Protein AF-A0A9D9IE36-F1 (afdb_monomer)

Radius of gyration: 45.65 Å; Cα contacts (8 Å, |Δi|>4): 369; chains: 1; bounding box: 130×54×115 Å

InterPro domains:
  IPR001789 Signal transduction response regulator, receiver domain [PF00072] (219-297)
  IPR001789 Signal transduction response regulator, receiver domain [PS50110] (171-301)
  IPR007492 LytTR DNA-binding domain [PF04397] (338-424)
  IPR007492 LytTR DNA-binding domain [PS50930] (330-402)
  IPR007492 LytTR DNA-binding domain [SM00850] (337-428)
  IPR010559 Signal transduction histidine kinase, internal region [PF06580] (150-214)
  IPR011006 CheY-like superfamily [SSF52172] (219-309)
  IPR050640 Bacterial two-component sensor kinase systems [PTHR34220] (110-214)

Mean predicted aligned error: 20.75 Å

Organism: NCBI:txid2840762

Secondary structure (DSSP, 8-state):
-------SSSSSS----TT---HHHHHHHTHHHHHHHHHHHHIIIIIHHHTGGGT-HHHHHHHHHHHHHHHHHHHHHHTTTGGG-GGGT-SPPPSSSPPPPPPPHHHHHHHHHHHHHHHHHHHHHHHHHHHHHHHHHHHHHHHHHHHHHHHHHHHHHS-HHHHHHHHHHHHHHHTT-HHHHHHHHHHHHHHHHHHHHHTT-S---HHHH-TT-------SSHHHHHHHHHHS--SEEEE-SBSSSS-BHHHHHHHSSSPPEEEEEES-STTHHHHHTTT-SEEEESSPPHHHHHHHHHHHHHHHHHHHHHHHHHTT---S-TTSTTS--EEEEEETTEEEEEEGGGEEEEEEETTEEEEEEGGG-EEEE-S-HHHHHTTS-TTEEEEETTEEEEGGG--EEETTEEEETTEEEEPPGGGHHHHHHHHS-TT----

Sequence (435 aa):
MDKDVPCREKIVKEGTDVSNLSFTDYLLLLRLPVTVIILFYVDYYFLVDIYLLKDRILPFIGINLILILFLLTLERMTSFPLKDVGAIRDFPAPPYGHRPPGPTPFHFVFVDFLMYLCALGAAVAFRMTRQWYLEEERKKEQEHDRTRTELQNLKNQLNPHFLFNVMNNIYSSIGTDSGKARKLMDSLCELLRYVLYRSEKPTVAFKEEVSFLELAGSFTGVGKAIASVMSCPVDLIFSDIELNADINGIQLMKSHPDPPMVIFVSAFDRYAVDSYAIDAVDYLMKPVSYERFIAAVNKAYRQFSARASADAAASGAPSPSQAQSQRTDFIFIKMENRLVKVYLTEILYIKGYGDYVKIYMTGGRVLLSLQSLNKLETLLPENFVRVHRSFIIALDKISEIEHRRIKIDQELIPIGESYLDRFFGLVLPRGREKP

Structure (mmCIF, N/CA/C/O backbone):
data_AF-A0A9D9IE36-F1
#
_entry.id   AF-A0A9D9IE36-F1
#
loop_
_atom_site.group_PDB
_atom_site.id
_atom_site.type_symbol
_atom_site.label_atom_id
_atom_site.label_alt_id
_atom_site.label_comp_id
_atom_site.label_asym_id
_atom_site.label_entity_id
_atom_site.label_seq_id
_atom_site.pdbx_PDB_ins_code
_atom_site.Cartn_x
_atom_site.Cartn_y
_atom_site.Cartn_z
_atom_site.occupancy
_atom_site.B_iso_or_equiv
_atom_site.auth_seq_id
_atom_site.auth_comp_id
_atom_site.auth_asym_id
_atom_site.auth_atom_id
_atom_site.pdbx_PDB_model_num
ATOM 1 N N . MET A 1 1 ? 87.514 -17.644 -70.675 1.00 36.66 1 MET A N 1
ATOM 2 C CA . MET A 1 1 ? 87.599 -16.594 -71.711 1.00 36.66 1 MET A CA 1
ATOM 3 C C . MET A 1 1 ? 86.357 -16.745 -72.571 1.00 36.66 1 MET A C 1
ATOM 5 O O . MET A 1 1 ? 86.401 -17.384 -73.606 1.00 36.66 1 MET A O 1
ATOM 9 N N . ASP A 1 2 ? 85.166 -16.454 -72.073 1.00 40.81 2 ASP A N 1
ATOM 10 C CA . ASP A 1 2 ? 84.705 -15.193 -71.483 1.00 40.81 2 ASP A CA 1
ATOM 11 C C . ASP A 1 2 ? 84.914 -14.014 -72.441 1.00 40.81 2 ASP A C 1
ATOM 13 O O . ASP A 1 2 ? 86.032 -13.527 -72.613 1.00 40.81 2 ASP A O 1
ATOM 17 N N . LYS A 1 3 ? 83.826 -13.670 -73.133 1.00 42.16 3 LYS A N 1
ATOM 18 C CA . LYS A 1 3 ? 83.602 -12.426 -73.869 1.00 42.16 3 LYS A CA 1
ATOM 19 C C . LYS A 1 3 ? 82.128 -12.069 -73.698 1.00 42.16 3 LYS A C 1
ATOM 21 O O . LYS A 1 3 ? 81.276 -12.467 -74.486 1.00 42.16 3 LYS A O 1
ATOM 26 N N . ASP A 1 4 ? 81.882 -11.425 -72.566 1.00 38.69 4 ASP A N 1
ATOM 27 C CA . ASP A 1 4 ? 81.001 -10.281 -72.345 1.00 38.69 4 ASP A CA 1
ATOM 28 C C . ASP A 1 4 ? 79.781 -10.140 -73.261 1.00 38.69 4 ASP A C 1
ATOM 30 O O . ASP A 1 4 ? 79.832 -9.665 -74.396 1.00 38.69 4 ASP A O 1
ATOM 34 N N . VAL A 1 5 ? 78.643 -10.500 -72.675 1.00 45.72 5 VAL A N 1
ATOM 35 C CA . VAL A 1 5 ? 77.290 -10.285 -73.177 1.00 45.72 5 VAL A CA 1
ATOM 36 C C . VAL A 1 5 ? 76.830 -8.864 -72.794 1.00 45.72 5 VAL A C 1
ATOM 38 O O . VAL A 1 5 ? 76.637 -8.606 -71.603 1.00 45.72 5 VAL A O 1
ATOM 41 N N . PRO A 1 6 ? 76.530 -7.944 -73.733 1.00 43.34 6 PRO A N 1
ATOM 42 C CA . PRO A 1 6 ? 75.914 -6.667 -73.397 1.00 43.34 6 PRO A CA 1
ATOM 43 C C . PRO A 1 6 ? 74.385 -6.825 -73.432 1.00 43.34 6 PRO A C 1
ATOM 45 O O . PRO A 1 6 ? 73.719 -6.358 -74.351 1.00 43.34 6 PRO A O 1
ATOM 48 N N . CYS A 1 7 ? 73.802 -7.526 -72.453 1.00 42.00 7 CYS A N 1
ATOM 49 C CA . CYS A 1 7 ? 72.334 -7.632 -72.316 1.00 42.00 7 CYS A CA 1
ATOM 50 C C . CYS A 1 7 ? 71.784 -7.055 -71.004 1.00 42.00 7 CYS A C 1
ATOM 52 O O . CYS A 1 7 ? 70.598 -7.200 -70.721 1.00 42.00 7 CYS A O 1
ATOM 54 N N . ARG A 1 8 ? 72.610 -6.377 -70.195 1.00 41.00 8 ARG A N 1
ATOM 55 C CA . ARG A 1 8 ? 72.182 -5.867 -68.879 1.00 41.00 8 ARG A CA 1
ATOM 56 C C . ARG A 1 8 ? 71.781 -4.392 -68.828 1.00 41.00 8 ARG A C 1
ATOM 58 O O . ARG A 1 8 ? 71.132 -4.002 -67.868 1.00 41.00 8 ARG A O 1
ATOM 65 N N . GLU A 1 9 ? 72.083 -3.588 -69.846 1.00 39.25 9 GLU A N 1
ATOM 66 C CA . GLU A 1 9 ? 71.822 -2.136 -69.792 1.00 39.25 9 GLU A CA 1
ATOM 67 C C . GLU A 1 9 ? 70.501 -1.679 -70.425 1.00 39.25 9 GLU A C 1
ATOM 69 O O . GLU A 1 9 ? 70.046 -0.571 -70.146 1.00 39.25 9 GLU A O 1
ATOM 74 N N . LYS A 1 10 ? 69.835 -2.514 -71.233 1.00 35.53 10 LYS A N 1
ATOM 75 C CA . LYS A 1 10 ? 68.564 -2.129 -71.878 1.00 35.53 10 LYS A CA 1
ATOM 76 C C . LYS A 1 10 ? 67.301 -2.473 -71.086 1.00 35.53 10 LYS A C 1
ATOM 78 O O . LYS A 1 10 ? 66.245 -1.963 -71.427 1.00 35.53 10 LYS A O 1
ATOM 83 N N . ILE A 1 11 ? 67.400 -3.269 -70.020 1.00 40.16 11 ILE A N 1
ATOM 84 C CA . ILE A 1 11 ? 66.229 -3.689 -69.223 1.00 40.16 11 ILE A CA 1
ATOM 85 C C . ILE A 1 11 ? 65.937 -2.714 -68.061 1.00 40.16 11 ILE A C 1
ATOM 87 O O . ILE A 1 11 ? 64.880 -2.772 -67.450 1.00 40.16 11 ILE A O 1
ATOM 91 N N . VAL A 1 12 ? 66.829 -1.757 -67.779 1.00 38.78 12 VAL A N 1
ATOM 92 C CA . VAL A 1 12 ? 66.698 -0.855 -66.613 1.00 38.78 12 VAL A CA 1
ATOM 93 C C . VAL A 1 12 ? 66.058 0.505 -66.956 1.00 38.78 12 VAL A C 1
ATOM 95 O O . VAL A 1 12 ? 65.762 1.281 -66.057 1.00 38.78 12 VAL A O 1
ATOM 98 N N . LYS A 1 13 ? 65.792 0.818 -68.234 1.00 38.09 13 LYS A N 1
ATOM 99 C CA . LYS A 1 13 ? 65.324 2.162 -68.650 1.00 38.09 13 LYS A CA 1
ATOM 100 C C . LYS A 1 13 ? 63.825 2.315 -68.937 1.00 38.09 13 LYS A C 1
ATOM 102 O O . LYS A 1 13 ? 63.407 3.410 -69.289 1.00 38.09 13 LYS A O 1
ATOM 107 N N . GLU A 1 14 ? 63.016 1.283 -68.720 1.00 40.75 14 GLU A N 1
ATOM 108 C CA . GLU A 1 14 ? 61.544 1.369 -68.804 1.00 40.75 14 GLU A CA 1
ATOM 109 C C . GLU A 1 14 ? 60.877 0.946 -67.485 1.00 40.75 14 GLU A C 1
ATOM 111 O O . GLU A 1 14 ? 59.813 0.336 -67.458 1.00 40.75 14 GLU A O 1
ATOM 116 N N . GLY A 1 15 ? 61.522 1.257 -66.359 1.00 36.78 15 GLY A N 1
ATOM 117 C CA . GLY A 1 15 ? 60.830 1.313 -65.078 1.00 36.78 15 GLY A CA 1
ATOM 118 C C . GLY A 1 15 ? 60.064 2.626 -65.012 1.00 36.78 15 GLY A C 1
ATOM 119 O O . GLY A 1 15 ? 60.681 3.680 -64.879 1.00 36.78 15 GLY A O 1
ATOM 120 N N . THR A 1 16 ? 58.741 2.569 -65.145 1.00 46.34 16 THR A N 1
ATOM 121 C CA . THR A 1 16 ? 57.837 3.685 -64.855 1.00 46.34 16 THR A CA 1
ATOM 122 C C . THR A 1 16 ? 58.215 4.259 -63.492 1.00 46.34 16 THR A C 1
ATOM 124 O O . THR A 1 16 ? 58.251 3.537 -62.495 1.00 46.34 16 THR A O 1
ATOM 127 N N . ASP A 1 17 ? 58.578 5.537 -63.469 1.00 40.72 17 ASP A N 1
ATOM 128 C CA . ASP A 1 17 ? 59.070 6.226 -62.284 1.00 40.72 17 ASP A CA 1
ATOM 129 C C . ASP A 1 17 ? 57.949 6.308 -61.234 1.00 40.72 17 ASP A C 1
ATOM 131 O O . ASP A 1 17 ? 57.051 7.145 -61.308 1.00 40.72 17 ASP A O 1
ATOM 135 N N . VAL A 1 18 ? 57.974 5.393 -60.261 1.00 47.75 18 VAL A N 1
ATOM 136 C CA . VAL A 1 18 ? 56.984 5.284 -59.171 1.00 47.75 18 VAL A CA 1
ATOM 137 C C . VAL A 1 18 ? 57.134 6.435 -58.156 1.00 47.75 18 VAL A C 1
ATOM 139 O O . VAL A 1 18 ? 56.436 6.475 -57.146 1.00 47.75 18 VAL A O 1
ATOM 142 N N . SER A 1 19 ? 58.053 7.380 -58.389 1.00 49.00 19 SER A N 1
ATOM 143 C CA . SER A 1 19 ? 58.401 8.437 -57.436 1.00 49.00 19 SER A CA 1
ATOM 144 C C . SER A 1 19 ? 57.592 9.738 -57.567 1.00 49.00 19 SER A C 1
ATOM 146 O O . SER A 1 19 ? 57.721 10.604 -56.706 1.00 49.00 19 SER A O 1
ATOM 148 N N . ASN A 1 20 ? 56.693 9.866 -58.553 1.00 49.62 20 ASN A N 1
ATOM 149 C CA . ASN A 1 20 ? 55.879 11.073 -58.760 1.00 49.62 20 ASN A CA 1
ATOM 150 C C . ASN A 1 20 ? 54.366 10.806 -58.632 1.00 49.62 20 ASN A C 1
ATOM 152 O O . ASN A 1 20 ? 53.615 11.018 -59.582 1.00 49.62 20 ASN A O 1
ATOM 156 N N . LEU A 1 21 ? 53.893 10.364 -57.458 1.00 58.91 21 LEU A N 1
ATOM 157 C CA . LEU A 1 21 ? 52.470 10.543 -57.126 1.00 58.91 21 LEU A CA 1
ATOM 158 C C . LEU A 1 21 ? 52.211 12.034 -56.881 1.00 58.91 21 LEU A C 1
ATOM 160 O O . LEU A 1 21 ? 52.842 12.643 -56.013 1.00 58.91 21 LEU A O 1
ATOM 164 N N . SER A 1 22 ? 51.263 12.618 -57.610 1.00 65.38 22 SER A N 1
ATOM 165 C CA . SER A 1 22 ? 50.814 13.982 -57.348 1.00 65.38 22 SER A CA 1
ATOM 166 C C . SER A 1 22 ? 50.082 14.033 -56.006 1.00 65.38 22 SER A C 1
ATOM 168 O O . SER A 1 22 ? 49.419 13.078 -55.600 1.00 65.38 22 SER A O 1
ATOM 170 N N . PHE A 1 23 ? 50.125 15.174 -55.312 1.00 69.62 23 PHE A N 1
ATOM 171 C CA . PHE A 1 23 ? 49.315 15.399 -54.104 1.00 69.62 23 PHE A CA 1
ATOM 172 C C . PHE A 1 23 ? 47.818 15.108 -54.344 1.00 69.62 23 PHE A C 1
ATOM 174 O O . PHE A 1 23 ? 47.108 14.639 -53.456 1.00 69.62 23 PHE A O 1
ATOM 181 N N . THR A 1 24 ? 47.354 15.326 -55.576 1.00 66.81 24 THR A N 1
ATOM 182 C CA . THR A 1 24 ? 45.989 15.005 -56.017 1.00 66.81 24 THR A CA 1
ATOM 183 C C . THR A 1 24 ? 45.673 13.504 -56.008 1.00 66.81 24 THR A C 1
ATOM 185 O O . THR A 1 24 ? 44.561 13.132 -55.636 1.00 66.81 24 THR A O 1
ATOM 188 N N . ASP A 1 25 ? 46.646 12.639 -56.304 1.00 66.31 25 ASP A N 1
ATOM 189 C CA . ASP A 1 25 ? 46.476 11.180 -56.291 1.00 66.31 25 ASP A CA 1
ATOM 190 C C . ASP A 1 25 ? 46.347 10.650 -54.855 1.00 66.31 25 ASP A C 1
ATOM 192 O O . ASP A 1 25 ? 45.513 9.789 -54.565 1.00 66.31 25 ASP A O 1
ATOM 196 N N . TYR A 1 26 ? 47.109 11.229 -53.920 1.00 69.81 26 TYR A N 1
ATOM 197 C CA . TYR A 1 26 ? 46.983 10.934 -52.490 1.00 69.81 26 TYR A CA 1
ATOM 198 C C . TYR A 1 26 ? 45.630 11.373 -51.919 1.00 69.81 26 TYR A C 1
ATOM 200 O O . TYR A 1 26 ? 44.999 10.620 -51.174 1.00 69.81 26 TYR A O 1
ATOM 208 N N . LEU A 1 27 ? 45.154 12.569 -52.284 1.00 69.81 27 LEU A N 1
ATOM 209 C CA . LEU A 1 27 ? 43.828 13.052 -51.876 1.00 69.81 27 LEU A CA 1
ATOM 210 C C . LEU A 1 27 ? 42.707 12.132 -52.359 1.00 69.81 27 LEU A C 1
ATOM 212 O O . LEU A 1 27 ? 41.706 11.938 -51.671 1.00 69.81 27 LEU A O 1
ATOM 216 N N . LEU A 1 28 ? 42.886 11.544 -53.532 1.00 68.75 28 LEU A N 1
ATOM 217 C CA . LEU A 1 28 ? 41.907 10.670 -54.141 1.00 68.75 28 LEU A CA 1
ATOM 218 C C . LEU A 1 28 ? 41.900 9.259 -53.517 1.00 68.75 28 LEU A C 1
ATOM 220 O O . LEU A 1 28 ? 40.826 8.674 -53.372 1.00 68.75 28 LEU A O 1
ATOM 224 N N . LEU A 1 29 ? 43.039 8.767 -53.014 1.00 71.12 29 LEU A N 1
ATOM 225 C CA . LEU A 1 29 ? 43.103 7.569 -52.157 1.00 71.12 29 LEU A CA 1
ATOM 226 C C . LEU A 1 29 ? 42.426 7.769 -50.787 1.00 71.12 29 LEU A C 1
ATOM 228 O O . LEU A 1 29 ? 41.875 6.822 -50.227 1.00 71.12 29 LEU A O 1
ATOM 232 N N . LEU A 1 30 ? 42.430 8.994 -50.251 1.00 80.38 30 LEU A N 1
ATOM 233 C CA . LEU A 1 30 ? 41.786 9.329 -48.973 1.00 80.38 30 LEU A CA 1
ATOM 234 C C . LEU A 1 30 ? 40.263 9.506 -49.069 1.00 80.38 30 LEU A C 1
ATOM 236 O O . LEU A 1 30 ? 39.592 9.585 -48.042 1.00 80.38 30 LEU A O 1
ATOM 240 N N . ARG A 1 31 ? 39.685 9.544 -50.271 1.00 82.38 31 ARG A N 1
ATOM 241 C CA . ARG A 1 31 ? 38.257 9.837 -50.456 1.00 82.38 31 ARG A CA 1
ATOM 242 C C . ARG A 1 31 ? 37.340 8.766 -49.854 1.00 82.38 31 ARG A C 1
ATOM 244 O O . ARG A 1 31 ? 36.482 9.098 -49.039 1.00 82.38 31 ARG A O 1
ATOM 251 N N . LEU A 1 32 ? 37.574 7.495 -50.184 1.00 84.50 32 LEU A N 1
ATOM 252 C CA . LEU A 1 32 ? 36.802 6.364 -49.659 1.00 84.50 32 LEU A CA 1
ATOM 253 C C . LEU A 1 32 ? 36.859 6.255 -48.120 1.00 84.50 32 LEU A C 1
ATOM 255 O O . LEU A 1 32 ? 35.803 6.152 -47.495 1.00 84.50 32 LEU A O 1
ATOM 259 N N . PRO A 1 33 ? 38.033 6.307 -47.452 1.00 89.62 33 PRO A N 1
ATOM 260 C CA . PRO A 1 33 ? 38.054 6.267 -45.992 1.00 89.62 33 PRO A CA 1
ATOM 261 C C . PRO A 1 33 ? 37.359 7.487 -45.374 1.00 89.62 33 PRO A C 1
ATOM 263 O O . PRO A 1 33 ? 36.688 7.337 -44.356 1.00 89.62 33 PRO A O 1
ATOM 266 N N . VAL A 1 34 ? 37.432 8.670 -45.996 1.00 91.12 34 VAL A N 1
ATOM 267 C CA . VAL A 1 34 ? 36.694 9.853 -45.528 1.00 91.12 34 VAL A CA 1
ATOM 268 C C . VAL A 1 34 ? 35.180 9.645 -45.626 1.00 91.12 34 VAL A C 1
ATOM 270 O O . VAL A 1 34 ? 34.476 9.927 -44.658 1.00 91.12 34 VAL A O 1
ATOM 273 N N . THR A 1 35 ? 34.655 9.111 -46.734 1.00 91.81 35 THR A N 1
ATOM 274 C CA . THR A 1 35 ? 33.208 8.860 -46.873 1.00 91.81 35 THR A CA 1
ATOM 275 C C . THR A 1 35 ? 32.708 7.780 -45.911 1.00 91.81 35 THR A C 1
ATOM 277 O O . THR A 1 35 ? 31.625 7.921 -45.343 1.00 91.81 35 THR A O 1
ATOM 280 N N . VAL A 1 36 ? 33.521 6.755 -45.637 1.00 93.69 36 VAL A N 1
ATOM 281 C CA . VAL A 1 36 ? 33.242 5.731 -44.615 1.00 93.69 36 VAL A CA 1
ATOM 282 C C . VAL A 1 36 ? 33.207 6.326 -43.203 1.00 93.69 36 VAL A C 1
ATOM 284 O O . VAL A 1 36 ? 32.299 6.022 -42.430 1.00 93.69 36 VAL A O 1
ATOM 287 N N . ILE A 1 37 ? 34.163 7.198 -42.868 1.00 94.81 37 ILE A N 1
ATOM 288 C CA . ILE A 1 37 ? 34.209 7.904 -41.578 1.00 94.81 37 ILE A CA 1
ATOM 289 C C . ILE A 1 37 ? 32.975 8.797 -41.409 1.00 94.81 37 ILE A C 1
ATOM 291 O O . ILE A 1 37 ? 32.359 8.797 -40.344 1.00 94.81 37 ILE A O 1
ATOM 295 N N . ILE A 1 38 ? 32.591 9.532 -42.457 1.00 93.94 38 ILE A N 1
ATOM 296 C CA . ILE A 1 38 ? 31.397 10.385 -42.439 1.00 93.94 38 ILE A CA 1
ATOM 297 C C . ILE A 1 38 ? 30.150 9.546 -42.159 1.00 93.94 38 ILE A C 1
ATOM 299 O O . ILE A 1 38 ? 29.405 9.889 -41.243 1.00 93.94 38 ILE A O 1
ATOM 303 N N . LEU A 1 39 ? 29.950 8.442 -42.889 1.00 95.50 39 LEU A N 1
ATOM 304 C CA . LEU A 1 39 ? 28.823 7.531 -42.668 1.00 95.50 39 LEU A CA 1
ATOM 305 C C . LEU A 1 39 ? 28.789 7.047 -41.212 1.00 95.50 39 LEU A C 1
ATOM 307 O O . LEU A 1 39 ? 27.791 7.233 -40.523 1.00 95.50 39 LEU A O 1
ATOM 311 N N . PHE A 1 40 ? 29.916 6.531 -40.711 1.00 97.06 40 PHE A N 1
ATOM 312 C CA . PHE A 1 40 ? 30.026 6.035 -39.339 1.00 97.06 40 PHE A CA 1
ATOM 313 C C . PHE A 1 40 ? 29.605 7.081 -38.297 1.00 97.06 40 PHE A C 1
ATOM 315 O O . PHE A 1 40 ? 28.809 6.780 -37.410 1.00 97.06 40 PHE A O 1
ATOM 322 N N . TYR A 1 41 ? 30.121 8.310 -38.383 1.00 95.50 41 TYR A N 1
ATOM 323 C CA . TYR A 1 41 ? 29.838 9.341 -37.383 1.00 95.50 41 TYR A CA 1
ATOM 324 C C . TYR A 1 41 ? 28.433 9.935 -37.501 1.00 95.50 41 TYR A C 1
ATOM 326 O O . TYR A 1 41 ? 27.833 10.264 -36.474 1.00 95.50 41 TYR A O 1
ATOM 334 N N . VAL A 1 42 ? 27.900 10.052 -38.720 1.00 95.38 42 VAL A N 1
ATOM 335 C CA . VAL A 1 42 ? 26.511 10.468 -38.956 1.00 95.38 42 VAL A CA 1
ATOM 336 C C . VAL A 1 42 ? 25.552 9.466 -38.313 1.00 95.38 42 VAL A C 1
ATOM 338 O O . VAL A 1 42 ? 24.657 9.866 -37.564 1.00 95.38 42 VAL A O 1
ATOM 341 N N . ASP A 1 43 ? 25.782 8.169 -38.508 1.00 95.62 43 ASP A N 1
ATOM 342 C CA . ASP A 1 43 ? 24.981 7.133 -37.864 1.00 95.62 43 ASP A CA 1
ATOM 343 C C . ASP A 1 43 ? 25.152 7.105 -36.348 1.00 95.62 43 ASP A C 1
ATOM 345 O O . ASP A 1 43 ? 24.164 7.162 -35.610 1.00 95.62 43 ASP A O 1
ATOM 349 N N . TYR A 1 44 ? 26.401 7.075 -35.880 1.00 94.50 44 TYR A N 1
ATOM 350 C CA . TYR A 1 44 ? 26.740 6.938 -34.466 1.00 94.50 44 TYR A CA 1
ATOM 351 C C . TYR A 1 44 ? 26.193 8.078 -33.590 1.00 94.50 44 TYR A C 1
ATOM 353 O O . TYR A 1 44 ? 25.780 7.824 -32.456 1.00 94.50 44 TYR A O 1
ATOM 361 N N . TYR A 1 45 ? 26.203 9.326 -34.080 1.00 93.31 45 TYR A N 1
ATOM 362 C CA . TYR A 1 45 ? 25.758 10.490 -33.301 1.00 93.31 45 TYR A CA 1
ATOM 363 C C . TYR A 1 45 ? 24.324 10.943 -33.583 1.00 93.31 45 TYR A C 1
ATOM 365 O O . TYR A 1 45 ? 23.730 11.560 -32.701 1.00 93.31 45 TYR A O 1
ATOM 373 N N . PHE A 1 46 ? 23.762 10.678 -34.769 1.00 93.56 46 PHE A N 1
ATOM 374 C CA . PHE A 1 46 ? 22.462 11.242 -35.154 1.00 93.56 46 PHE A CA 1
ATOM 375 C C . PHE A 1 46 ? 21.414 10.180 -35.484 1.00 93.56 46 PHE A C 1
ATOM 377 O O . PHE A 1 46 ? 20.374 10.134 -34.825 1.00 93.56 46 PHE A O 1
ATOM 384 N N . LEU A 1 47 ? 21.635 9.336 -36.497 1.00 91.81 47 LEU A N 1
ATOM 385 C CA . LEU A 1 47 ? 20.557 8.479 -37.019 1.00 91.81 47 LEU A CA 1
ATOM 386 C C . LEU A 1 47 ? 20.147 7.395 -36.019 1.00 91.81 47 LEU A C 1
ATOM 388 O O . LEU A 1 47 ? 18.948 7.133 -35.878 1.00 91.81 47 LEU A O 1
ATOM 392 N N . VAL A 1 48 ? 21.107 6.807 -35.297 1.00 91.62 48 VAL A N 1
ATOM 393 C CA . VAL A 1 48 ? 20.802 5.811 -34.260 1.00 91.62 48 VAL A CA 1
ATOM 394 C C . VAL A 1 48 ? 19.939 6.432 -33.158 1.00 91.62 48 VAL A C 1
ATOM 396 O O . VAL A 1 48 ? 18.885 5.889 -32.831 1.00 91.62 48 VAL A O 1
ATOM 399 N N . ASP A 1 49 ? 20.314 7.608 -32.648 1.00 88.94 49 ASP A N 1
ATOM 400 C CA . ASP A 1 49 ? 19.591 8.267 -31.554 1.00 88.94 49 ASP A CA 1
ATOM 401 C C . ASP A 1 49 ? 18.198 8.778 -31.960 1.00 88.94 49 ASP A C 1
ATOM 403 O O . ASP A 1 49 ? 17.243 8.712 -31.181 1.00 88.94 49 ASP A O 1
ATOM 407 N N . ILE A 1 50 ? 18.066 9.315 -33.177 1.00 90.25 50 ILE A N 1
ATOM 408 C CA . ILE A 1 50 ? 16.808 9.903 -33.653 1.00 90.25 50 ILE A CA 1
ATOM 409 C C . ILE A 1 50 ? 15.788 8.816 -33.996 1.00 90.25 50 ILE A C 1
ATOM 411 O O . ILE A 1 50 ? 14.600 8.999 -33.712 1.00 90.25 50 ILE A O 1
ATOM 415 N N . TYR A 1 51 ? 16.233 7.713 -34.604 1.00 90.44 51 TYR A N 1
ATOM 416 C CA . TYR A 1 51 ? 15.336 6.718 -35.184 1.00 90.44 51 TYR A CA 1
ATOM 417 C C . TYR A 1 51 ? 15.409 5.358 -34.489 1.00 90.44 51 TYR A C 1
ATOM 419 O O . TYR A 1 51 ? 14.378 4.878 -34.015 1.00 90.44 51 TYR A O 1
ATOM 427 N N . LEU A 1 52 ? 16.593 4.743 -34.401 1.00 88.75 52 LEU A N 1
ATOM 428 C CA . LEU A 1 52 ? 16.725 3.363 -33.922 1.00 88.75 52 LEU A CA 1
ATOM 429 C C . LEU A 1 52 ? 16.305 3.224 -32.451 1.00 88.75 52 LEU A C 1
ATOM 431 O O . LEU A 1 52 ? 15.555 2.315 -32.121 1.00 88.75 52 LEU A O 1
ATOM 435 N N . LEU A 1 53 ? 16.703 4.168 -31.595 1.00 86.50 53 LEU A N 1
ATOM 436 C CA . LEU A 1 53 ? 16.364 4.147 -30.164 1.00 86.50 53 LEU A CA 1
ATOM 437 C C . LEU A 1 53 ? 14.921 4.528 -29.838 1.00 86.50 53 LEU A C 1
ATOM 439 O O . LEU A 1 53 ? 14.461 4.309 -28.723 1.00 86.50 53 LEU A O 1
ATOM 443 N N . LYS A 1 54 ? 14.203 5.136 -30.785 1.00 88.50 54 LYS A N 1
ATOM 444 C CA . LYS A 1 54 ? 12.786 5.497 -30.623 1.00 88.50 54 LYS A CA 1
ATOM 445 C C . LYS A 1 54 ? 11.855 4.453 -31.244 1.00 88.50 54 LYS A C 1
ATOM 447 O O . LYS A 1 54 ? 10.728 4.793 -31.603 1.00 88.50 54 LYS A O 1
ATOM 452 N N . ASP A 1 55 ? 12.350 3.232 -31.458 1.00 87.50 55 ASP A N 1
ATOM 453 C CA . ASP A 1 55 ? 11.667 2.134 -32.155 1.00 87.50 55 ASP A CA 1
ATOM 454 C C . ASP A 1 55 ? 11.188 2.493 -33.579 1.00 87.50 55 ASP A C 1
ATOM 456 O O . ASP A 1 55 ? 10.268 1.890 -34.136 1.00 87.50 55 ASP A O 1
ATOM 460 N N . ARG A 1 56 ? 11.818 3.481 -34.229 1.00 91.31 56 ARG A N 1
ATOM 461 C CA . ARG A 1 56 ? 11.502 3.903 -35.605 1.00 91.31 56 ARG A CA 1
ATOM 462 C C . ARG A 1 56 ? 12.460 3.242 -36.603 1.00 91.31 56 ARG A C 1
ATOM 464 O O . ARG A 1 56 ? 13.251 3.910 -37.262 1.00 91.31 56 ARG A O 1
ATOM 471 N N . ILE A 1 57 ? 12.357 1.921 -36.755 1.00 89.75 57 ILE A N 1
ATOM 472 C CA . ILE A 1 57 ? 13.285 1.116 -37.578 1.00 89.75 57 ILE A CA 1
ATOM 473 C C . ILE A 1 57 ? 13.131 1.383 -39.089 1.00 89.75 57 ILE A C 1
ATOM 475 O O . ILE A 1 57 ? 14.126 1.528 -39.795 1.00 89.75 57 ILE A O 1
ATOM 479 N N . LEU A 1 58 ? 11.900 1.491 -39.605 1.00 90.38 58 LEU A N 1
ATOM 480 C CA . LEU A 1 58 ? 11.659 1.724 -41.040 1.00 90.38 58 LEU A CA 1
ATOM 481 C C . LEU A 1 58 ? 12.326 3.007 -41.581 1.00 90.38 58 LEU A C 1
ATOM 483 O O . LEU A 1 58 ? 13.034 2.915 -42.586 1.00 90.38 58 LEU A O 1
ATOM 487 N N . PRO A 1 59 ? 12.151 4.194 -40.962 1.00 92.06 59 PRO A N 1
ATOM 488 C CA . PRO A 1 59 ? 12.821 5.402 -41.441 1.00 92.06 59 PRO A CA 1
ATOM 489 C C . PRO A 1 59 ? 14.342 5.343 -41.252 1.00 92.06 59 PRO A C 1
ATOM 491 O O . PRO A 1 59 ? 15.056 5.868 -42.100 1.00 92.06 59 PRO A O 1
ATOM 494 N N . PHE A 1 60 ? 14.849 4.660 -40.217 1.00 94.25 60 PHE A N 1
ATOM 495 C CA . PHE A 1 60 ? 16.289 4.434 -40.046 1.00 94.25 60 PHE A CA 1
ATOM 496 C C . PHE A 1 60 ? 16.892 3.688 -41.244 1.00 94.25 60 PHE A C 1
ATOM 498 O O . PHE A 1 60 ? 17.873 4.150 -41.825 1.00 94.25 60 PHE A O 1
ATOM 505 N N . ILE A 1 61 ? 16.271 2.573 -41.653 1.00 94.00 61 ILE A N 1
ATOM 506 C CA . ILE A 1 61 ? 16.714 1.779 -42.810 1.00 94.00 61 ILE A CA 1
ATOM 507 C C . ILE A 1 61 ? 16.607 2.601 -44.098 1.00 94.00 61 ILE A C 1
ATOM 509 O O . ILE A 1 61 ? 17.541 2.614 -44.897 1.00 94.00 61 ILE A O 1
ATOM 513 N N . GLY A 1 62 ? 15.491 3.309 -44.297 1.00 94.81 62 GLY A N 1
ATOM 514 C CA . GLY A 1 62 ? 15.264 4.110 -45.502 1.00 94.81 62 GLY A CA 1
ATOM 515 C C . GLY A 1 62 ? 16.290 5.232 -45.680 1.00 94.81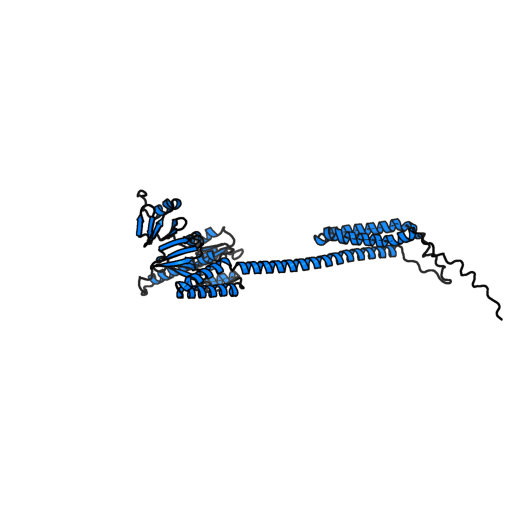 62 GLY A C 1
ATOM 516 O O . GLY A 1 62 ? 16.859 5.377 -46.759 1.00 94.81 62 GLY A O 1
ATOM 517 N N . ILE A 1 63 ? 16.570 5.995 -44.619 1.00 94.94 63 ILE A N 1
ATOM 518 C CA . ILE A 1 63 ? 17.539 7.100 -44.657 1.00 94.94 63 ILE A CA 1
ATOM 519 C C . ILE A 1 63 ? 18.955 6.568 -44.894 1.00 94.94 63 ILE A C 1
ATOM 521 O O . ILE A 1 63 ? 19.676 7.129 -45.716 1.00 94.94 63 ILE A O 1
ATOM 525 N N . ASN A 1 64 ? 19.335 5.465 -44.244 1.00 94.62 64 ASN A N 1
ATOM 526 C CA . ASN A 1 64 ? 20.638 4.839 -44.458 1.00 94.62 64 ASN A CA 1
ATOM 527 C C . ASN A 1 64 ? 20.810 4.289 -45.873 1.00 94.62 64 ASN A C 1
ATOM 529 O O . ASN A 1 64 ? 21.864 4.457 -46.477 1.00 94.62 64 ASN A O 1
ATOM 533 N N . LEU A 1 65 ? 19.766 3.683 -46.441 1.00 95.38 65 LEU A N 1
ATOM 534 C CA . LEU A 1 65 ? 19.796 3.204 -47.819 1.00 95.38 65 LEU A CA 1
ATOM 535 C C . LEU A 1 65 ? 19.987 4.364 -48.805 1.00 95.38 65 LEU A C 1
ATOM 537 O O . LEU A 1 65 ? 20.796 4.255 -49.725 1.00 95.38 65 LEU A O 1
ATOM 541 N N . ILE A 1 66 ? 19.295 5.487 -48.586 1.00 95.81 66 ILE A N 1
ATOM 542 C CA . ILE A 1 66 ? 19.461 6.709 -49.387 1.00 95.81 66 ILE A CA 1
ATOM 543 C C . ILE A 1 66 ? 20.876 7.275 -49.225 1.00 95.81 66 ILE A C 1
ATOM 545 O O . ILE A 1 66 ? 21.501 7.635 -50.220 1.00 95.81 66 ILE A O 1
ATOM 549 N N . LEU A 1 67 ? 21.395 7.331 -47.997 1.00 94.06 67 LEU A N 1
ATOM 550 C CA . LEU A 1 67 ? 22.724 7.858 -47.697 1.00 94.06 67 LEU A CA 1
ATOM 551 C C . LEU A 1 67 ? 23.831 7.006 -48.333 1.00 94.06 67 LEU A C 1
ATOM 553 O O . LEU A 1 67 ? 24.711 7.548 -48.997 1.00 94.06 67 LEU A O 1
ATOM 557 N N . ILE A 1 68 ? 23.757 5.680 -48.206 1.00 94.12 68 ILE A N 1
ATOM 558 C CA . ILE A 1 68 ? 24.704 4.747 -48.831 1.00 94.12 68 ILE A CA 1
ATOM 559 C C . ILE A 1 68 ? 24.626 4.851 -50.356 1.00 94.12 68 ILE A C 1
ATOM 561 O O . ILE A 1 68 ? 25.661 4.934 -51.014 1.00 94.12 68 ILE A O 1
ATOM 565 N N . LEU A 1 69 ? 23.419 4.892 -50.934 1.00 94.06 69 LEU A N 1
ATOM 566 C CA . LEU A 1 69 ? 23.249 5.053 -52.379 1.00 94.06 69 LEU A CA 1
ATOM 567 C C . LEU A 1 69 ? 23.844 6.382 -52.862 1.00 94.06 69 LEU A C 1
ATOM 569 O O . LEU A 1 69 ? 24.556 6.407 -53.863 1.00 94.06 69 LEU A O 1
ATOM 573 N N . PHE A 1 70 ? 23.610 7.471 -52.128 1.00 93.94 70 PHE A N 1
ATOM 574 C CA . PHE A 1 70 ? 24.190 8.778 -52.416 1.00 93.94 70 PHE A CA 1
ATOM 575 C C . PHE A 1 70 ? 25.723 8.735 -52.383 1.00 93.94 70 PHE A C 1
ATOM 577 O O . PHE A 1 70 ? 26.356 9.145 -53.357 1.00 93.94 70 PHE A O 1
ATOM 584 N N . LEU A 1 71 ? 26.327 8.171 -51.333 1.00 91.81 71 LEU A N 1
ATOM 585 C CA . LEU A 1 71 ? 27.783 8.038 -51.224 1.00 91.81 71 LEU A CA 1
ATOM 586 C C . LEU A 1 71 ? 28.364 7.174 -52.351 1.00 91.81 71 LEU A C 1
ATOM 588 O O . LEU A 1 71 ? 29.333 7.581 -52.987 1.00 91.81 71 LEU A O 1
ATOM 592 N N . LEU A 1 72 ? 27.724 6.051 -52.692 1.00 90.38 72 LEU A N 1
ATOM 593 C CA . LEU A 1 72 ? 28.123 5.224 -53.834 1.00 90.38 72 LEU A CA 1
ATOM 594 C C . LEU A 1 72 ? 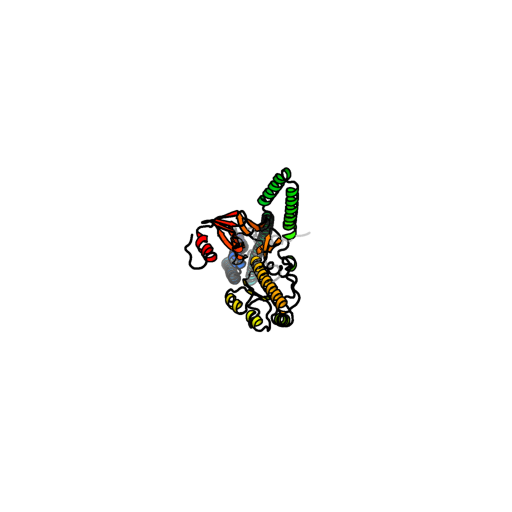28.067 6.006 -55.153 1.00 90.38 72 LEU A C 1
ATOM 596 O O . LEU A 1 72 ? 28.992 5.916 -55.960 1.00 90.38 72 LEU A O 1
ATOM 600 N N . THR A 1 73 ? 27.015 6.795 -55.391 1.00 87.88 73 THR A N 1
ATOM 601 C CA . THR A 1 73 ? 26.931 7.623 -56.607 1.00 87.88 73 THR A CA 1
ATOM 602 C C . THR A 1 73 ? 27.994 8.720 -56.634 1.00 87.88 73 THR A C 1
ATOM 604 O O . THR A 1 73 ? 28.603 8.945 -57.681 1.00 87.88 73 THR A O 1
ATOM 607 N N . LEU A 1 74 ? 28.274 9.352 -55.490 1.00 87.31 74 LEU A N 1
ATOM 608 C CA . LEU A 1 74 ? 29.292 10.389 -55.339 1.00 87.31 74 LEU A CA 1
ATOM 609 C C . LEU A 1 74 ? 30.694 9.837 -55.630 1.00 87.31 74 LEU A C 1
ATOM 611 O O . LEU A 1 74 ? 31.445 10.432 -56.408 1.00 87.31 74 LEU A O 1
ATOM 615 N N . GLU A 1 75 ? 31.018 8.665 -55.080 1.00 84.31 75 GLU A N 1
ATOM 616 C CA . GLU A 1 75 ? 32.264 7.945 -55.355 1.00 84.31 75 GLU A CA 1
ATOM 617 C C . GLU A 1 75 ? 32.398 7.616 -56.848 1.00 84.31 75 GLU A C 1
ATOM 619 O O . GLU A 1 75 ? 33.471 7.772 -57.431 1.00 84.31 75 GLU A O 1
ATOM 624 N N . ARG A 1 76 ? 31.313 7.213 -57.522 1.00 82.19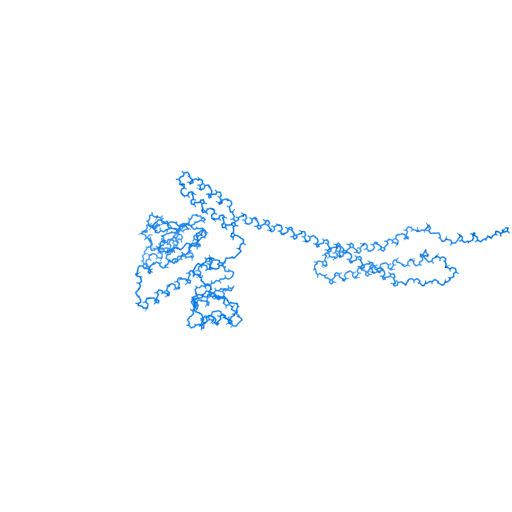 76 ARG A N 1
ATOM 625 C CA . ARG A 1 76 ? 31.360 6.845 -58.949 1.00 82.19 76 ARG A CA 1
ATOM 626 C C . ARG A 1 76 ? 31.473 8.043 -59.882 1.00 82.19 76 ARG A C 1
ATOM 628 O O . ARG A 1 76 ? 32.255 7.976 -60.827 1.00 82.19 76 ARG A O 1
ATOM 635 N N . MET A 1 77 ? 30.764 9.133 -59.598 1.00 78.44 77 MET A N 1
ATOM 636 C CA . MET A 1 77 ? 30.858 10.377 -60.371 1.00 78.44 77 MET A CA 1
ATOM 637 C C . MET A 1 77 ? 32.267 10.970 -60.314 1.00 78.44 77 MET A C 1
ATOM 639 O O . MET A 1 77 ? 32.799 11.435 -61.317 1.00 78.44 77 MET A O 1
ATOM 643 N N . THR A 1 78 ? 32.906 10.898 -59.149 1.00 68.81 78 THR A N 1
ATOM 644 C CA . THR A 1 78 ? 34.246 11.457 -58.933 1.00 68.81 78 THR A CA 1
ATOM 645 C C . THR A 1 78 ? 35.377 10.486 -59.293 1.00 68.81 78 THR A C 1
ATOM 647 O O . THR A 1 78 ? 36.524 10.904 -59.409 1.00 68.81 78 THR A O 1
ATOM 650 N N . SER A 1 79 ? 35.087 9.197 -59.511 1.00 65.38 79 SER A N 1
ATOM 651 C CA . SER A 1 79 ? 36.054 8.195 -60.001 1.00 65.38 79 SER A CA 1
ATOM 652 C C . SER A 1 79 ? 36.227 8.183 -61.522 1.00 65.38 79 SER A C 1
ATOM 654 O O . SER A 1 79 ? 37.002 7.381 -62.042 1.00 65.38 79 SER A O 1
ATOM 656 N N . PHE A 1 80 ? 35.522 9.046 -62.257 1.00 53.59 80 PHE A N 1
ATOM 657 C CA . PHE A 1 80 ? 35.590 9.073 -63.717 1.00 53.59 80 PHE A CA 1
ATOM 658 C C . PHE A 1 80 ? 36.979 9.421 -64.316 1.00 53.59 80 PHE A C 1
ATOM 660 O O . PHE A 1 80 ? 37.240 8.924 -65.409 1.00 53.59 80 PHE A O 1
ATOM 667 N N . PRO A 1 81 ? 37.918 10.131 -63.640 1.00 51.66 81 PRO A N 1
ATOM 668 C CA . PRO A 1 81 ? 39.271 10.332 -64.174 1.00 51.66 81 PRO A CA 1
ATOM 669 C C . PRO A 1 81 ? 40.306 9.267 -63.748 1.00 51.66 81 PRO A C 1
ATOM 671 O O . PRO A 1 81 ? 41.394 9.219 -64.308 1.00 51.66 81 PRO A O 1
ATOM 674 N N . LEU A 1 82 ? 39.997 8.352 -62.817 1.00 47.91 82 LEU A N 1
ATOM 675 C CA . LEU A 1 82 ? 40.948 7.310 -62.369 1.00 47.91 82 LEU A CA 1
ATOM 676 C C . LEU A 1 82 ? 41.237 6.223 -63.405 1.00 47.91 82 LEU A C 1
ATOM 678 O O . LEU A 1 82 ? 42.187 5.460 -63.238 1.00 47.91 82 LEU A O 1
ATOM 682 N N . LYS A 1 83 ? 40.424 6.113 -64.461 1.00 51.53 83 LYS A N 1
ATOM 683 C CA . LYS A 1 83 ? 40.724 5.192 -65.565 1.00 51.53 83 LYS A CA 1
ATOM 684 C C . LYS A 1 83 ? 42.027 5.555 -66.288 1.00 51.53 83 LYS A C 1
ATOM 686 O O . LYS A 1 83 ? 42.608 4.647 -66.878 1.00 51.53 83 LYS A O 1
ATOM 691 N N . ASP A 1 84 ? 42.482 6.806 -66.169 1.00 45.16 84 ASP A N 1
ATOM 692 C CA . ASP A 1 84 ? 43.727 7.311 -66.759 1.00 45.16 84 ASP A CA 1
ATOM 693 C C . ASP A 1 84 ? 44.918 7.306 -65.788 1.00 45.16 84 ASP A C 1
ATOM 695 O O . ASP A 1 84 ? 46.045 7.579 -66.200 1.00 45.16 84 ASP A O 1
ATOM 699 N N . VAL A 1 85 ? 44.726 6.926 -64.516 1.00 46.59 85 VAL A N 1
ATOM 700 C CA . VAL A 1 85 ? 45.852 6.645 -63.613 1.00 46.59 85 VAL A CA 1
ATOM 701 C C . VAL A 1 85 ? 46.407 5.266 -63.982 1.00 46.59 85 VAL A C 1
ATOM 703 O O . VAL A 1 85 ? 46.132 4.244 -63.352 1.00 46.59 85 VAL A O 1
ATOM 706 N N . GLY A 1 86 ? 47.196 5.240 -65.058 1.00 49.31 86 GLY A N 1
ATOM 707 C CA . GLY A 1 86 ? 47.932 4.081 -65.573 1.00 49.31 86 GLY A CA 1
ATOM 708 C C . GLY A 1 86 ? 48.926 3.467 -64.579 1.00 49.31 86 GLY A C 1
ATOM 709 O O . GLY A 1 86 ? 49.452 2.387 -64.827 1.00 49.31 86 GLY A O 1
ATOM 710 N N . ALA A 1 87 ? 49.121 4.059 -63.397 1.00 48.44 87 ALA A N 1
ATOM 711 C CA . ALA A 1 87 ? 50.141 3.654 -62.429 1.00 48.44 87 ALA A CA 1
ATOM 712 C C . ALA A 1 87 ? 50.002 2.217 -61.872 1.00 48.44 87 ALA A C 1
ATOM 714 O O . ALA A 1 87 ? 50.982 1.666 -61.384 1.00 48.44 87 ALA A O 1
ATOM 715 N N . ILE A 1 88 ? 48.828 1.573 -61.963 1.00 45.91 88 ILE A N 1
ATOM 716 C CA . ILE A 1 88 ? 48.658 0.148 -61.584 1.00 45.91 88 ILE A CA 1
ATOM 717 C C . ILE A 1 88 ? 48.480 -0.757 -62.821 1.00 45.91 88 ILE A C 1
ATOM 719 O O . ILE A 1 88 ? 48.621 -1.977 -62.743 1.00 45.91 88 ILE A O 1
ATOM 723 N N . ARG A 1 89 ? 48.198 -0.179 -63.995 1.00 45.97 89 ARG A N 1
ATOM 724 C CA . ARG A 1 89 ? 48.013 -0.919 -65.254 1.00 45.97 89 ARG A CA 1
ATOM 725 C C . ARG A 1 89 ? 49.268 -0.978 -66.125 1.00 45.97 89 ARG A C 1
ATOM 727 O O . ARG A 1 89 ? 49.337 -1.875 -66.963 1.00 45.97 89 ARG A O 1
ATOM 734 N N . ASP A 1 90 ? 50.267 -0.140 -65.878 1.00 44.97 90 ASP A N 1
ATOM 735 C CA . ASP A 1 90 ? 51.506 -0.073 -66.661 1.00 44.97 90 ASP A CA 1
ATOM 736 C C . ASP A 1 90 ? 52.677 -0.812 -65.998 1.00 44.97 90 ASP A C 1
ATOM 738 O O . ASP A 1 90 ? 53.831 -0.408 -66.097 1.00 44.97 90 ASP A O 1
ATOM 742 N N . PHE A 1 91 ? 52.408 -1.946 -65.344 1.00 47.44 91 PHE A N 1
ATOM 743 C CA . PHE A 1 91 ? 53.458 -2.950 -65.164 1.00 47.44 91 PHE A CA 1
ATOM 744 C C . PHE A 1 91 ? 53.787 -3.538 -66.540 1.00 47.44 91 PHE A C 1
ATOM 746 O O . PHE A 1 91 ? 52.845 -3.921 -67.240 1.00 47.44 91 PHE A O 1
ATOM 753 N N . PRO A 1 92 ? 55.059 -3.656 -66.961 1.00 54.25 92 PRO A N 1
ATOM 754 C CA . PRO A 1 92 ? 55.390 -4.321 -68.219 1.00 54.25 92 PRO A CA 1
ATOM 755 C C . PRO A 1 92 ? 54.703 -5.692 -68.257 1.00 54.25 92 PRO A C 1
ATOM 757 O O . PRO A 1 92 ? 54.668 -6.410 -67.255 1.00 54.25 92 PRO A O 1
ATOM 760 N N . ALA A 1 93 ? 54.046 -6.017 -69.377 1.00 57.25 93 ALA A N 1
ATOM 761 C CA . ALA A 1 93 ? 53.372 -7.306 -69.504 1.00 57.25 93 ALA A CA 1
ATOM 762 C C . ALA A 1 93 ? 54.388 -8.429 -69.220 1.00 57.25 93 ALA A C 1
ATOM 764 O O . ALA A 1 93 ? 55.531 -8.322 -69.675 1.00 57.25 93 ALA A O 1
ATOM 765 N N . PRO A 1 94 ? 54.023 -9.477 -68.456 1.00 60.06 94 PRO A N 1
ATOM 766 C CA . PRO A 1 94 ? 54.936 -10.586 -68.228 1.00 60.06 94 PRO A CA 1
ATOM 767 C C . PRO A 1 94 ? 55.393 -11.133 -69.588 1.00 60.06 94 PRO A C 1
ATOM 769 O O . PRO A 1 94 ? 54.576 -11.202 -70.510 1.00 60.06 94 PRO A O 1
ATOM 772 N N . PRO A 1 95 ? 56.675 -11.512 -69.739 1.00 59.44 95 PRO A N 1
ATOM 773 C CA . PRO A 1 95 ? 57.267 -11.827 -71.040 1.00 59.44 95 PRO A CA 1
ATOM 774 C C . PRO A 1 95 ? 56.565 -12.973 -71.787 1.00 59.44 95 PRO A C 1
ATOM 776 O O . PRO A 1 95 ? 56.764 -13.119 -72.988 1.00 59.44 95 PRO A O 1
ATOM 779 N N . TYR A 1 96 ? 55.703 -13.741 -71.110 1.00 59.03 96 TYR A N 1
ATOM 780 C CA . TYR A 1 96 ? 54.825 -14.733 -71.717 1.00 59.03 96 TYR A CA 1
ATOM 781 C C . TYR A 1 96 ? 53.456 -14.737 -71.016 1.00 59.03 96 TYR A C 1
ATOM 783 O O . TYR A 1 96 ? 53.363 -15.080 -69.839 1.00 59.03 96 TYR A O 1
ATOM 791 N N . GLY A 1 97 ? 52.389 -14.383 -71.743 1.00 61.62 97 GLY A N 1
ATOM 792 C CA . GLY A 1 97 ? 51.000 -14.613 -71.325 1.00 61.62 97 GLY A CA 1
ATOM 793 C C . GLY A 1 97 ? 50.070 -13.399 -71.414 1.00 61.62 97 GLY A C 1
ATOM 794 O O . GLY A 1 97 ? 50.459 -12.258 -71.170 1.00 61.62 97 GLY A O 1
ATOM 795 N N . HIS A 1 98 ? 48.802 -13.659 -71.744 1.00 62.47 98 HIS A N 1
ATOM 796 C CA . HIS A 1 98 ? 47.732 -12.671 -71.618 1.00 62.47 98 HIS A CA 1
ATOM 797 C C . HIS A 1 98 ? 47.548 -12.306 -70.144 1.00 62.47 98 HIS A C 1
ATOM 799 O O . HIS A 1 98 ? 47.474 -13.186 -69.285 1.00 62.47 98 HIS A O 1
ATOM 805 N N . ARG A 1 99 ? 47.451 -11.007 -69.843 1.00 61.50 99 ARG A N 1
ATOM 806 C CA . ARG A 1 99 ? 47.100 -10.565 -68.492 1.00 61.50 99 ARG A CA 1
ATOM 807 C C . ARG A 1 99 ? 45.719 -11.130 -68.136 1.00 61.50 99 ARG A C 1
ATOM 809 O O . ARG A 1 99 ? 44.815 -11.026 -68.972 1.00 61.50 99 ARG A O 1
ATOM 816 N N . PRO A 1 100 ? 45.526 -11.698 -66.933 1.00 64.31 100 PRO A N 1
ATOM 817 C CA . PRO A 1 100 ? 44.188 -12.044 -66.482 1.00 64.31 100 PRO A CA 1
ATOM 818 C C . PRO A 1 100 ? 43.304 -10.786 -66.521 1.00 64.31 100 PRO A C 1
ATOM 820 O O . PRO A 1 100 ? 43.803 -9.682 -66.263 1.00 64.31 100 PRO A O 1
ATOM 823 N N . PRO A 1 101 ? 42.014 -10.911 -66.878 1.00 65.75 101 PRO A N 1
ATOM 824 C CA . PRO A 1 101 ? 41.108 -9.774 -66.867 1.00 65.75 101 PRO A CA 1
ATOM 825 C C . PRO A 1 101 ? 41.095 -9.164 -65.463 1.00 65.75 101 PRO A C 1
ATOM 827 O O . PRO A 1 101 ? 40.932 -9.869 -64.468 1.00 65.75 101 PRO A O 1
ATOM 830 N N . GLY A 1 102 ? 41.307 -7.850 -65.387 1.00 64.38 102 GLY A N 1
ATOM 831 C CA . GLY A 1 102 ? 41.206 -7.124 -64.125 1.00 64.38 102 GLY A CA 1
ATOM 832 C C . GLY A 1 102 ? 39.790 -7.206 -63.537 1.00 64.38 102 GLY A C 1
ATOM 833 O O . GLY A 1 102 ? 38.842 -7.546 -64.253 1.00 64.38 102 GLY A O 1
ATOM 834 N N . PRO A 1 103 ? 39.624 -6.876 -62.246 1.00 71.06 103 PRO A N 1
ATOM 835 C CA . PRO A 1 103 ? 38.317 -6.863 -61.599 1.00 71.06 103 PRO A CA 1
ATOM 836 C C . PRO A 1 103 ? 37.315 -5.995 -62.371 1.00 71.06 103 PRO A C 1
ATOM 838 O O . PRO A 1 103 ? 37.640 -4.909 -62.859 1.00 71.06 103 PRO A O 1
ATOM 841 N N . THR A 1 104 ? 36.080 -6.486 -62.489 1.00 74.19 104 THR A N 1
ATOM 842 C CA . THR A 1 104 ? 35.006 -5.764 -63.178 1.00 74.19 104 THR A CA 1
ATOM 843 C C . THR A 1 104 ? 34.619 -4.503 -62.393 1.00 74.19 104 THR A C 1
ATOM 845 O O . THR A 1 104 ? 34.768 -4.465 -61.171 1.00 74.19 104 THR A O 1
ATOM 848 N N . PRO A 1 105 ? 34.056 -3.465 -63.038 1.00 72.88 105 PRO A N 1
ATOM 849 C CA . PRO A 1 105 ? 33.553 -2.283 -62.329 1.00 72.88 105 PRO A CA 1
ATOM 850 C C . PRO A 1 105 ? 32.558 -2.623 -61.209 1.00 72.88 105 PRO A C 1
ATOM 852 O O . PRO A 1 105 ? 32.545 -1.965 -60.172 1.00 72.88 105 PRO A O 1
ATOM 855 N N . PHE A 1 106 ? 31.772 -3.688 -61.400 1.00 76.44 106 PHE A N 1
ATOM 856 C CA . PHE A 1 106 ? 30.844 -4.211 -60.401 1.00 76.44 106 PHE A CA 1
ATOM 857 C C . PHE A 1 106 ? 31.554 -4.679 -59.124 1.00 76.44 106 PHE A C 1
ATOM 859 O O . PHE A 1 106 ? 31.067 -4.412 -58.032 1.00 76.44 106 PHE A O 1
ATOM 866 N N . HIS A 1 107 ? 32.728 -5.307 -59.245 1.00 78.38 107 HIS A N 1
ATOM 867 C CA . HIS A 1 107 ? 33.515 -5.738 -58.089 1.00 78.38 107 HIS A CA 1
ATOM 868 C C . HIS A 1 107 ? 33.878 -4.557 -57.178 1.00 78.38 107 HIS A C 1
ATOM 870 O O . HIS A 1 107 ? 33.742 -4.653 -55.965 1.00 78.38 107 HIS A O 1
ATOM 876 N N . PHE A 1 108 ? 34.282 -3.417 -57.743 1.00 79.62 108 PHE A N 1
ATOM 877 C CA . PHE A 1 108 ? 34.605 -2.232 -56.942 1.00 79.62 108 PHE A CA 1
ATOM 878 C C . PHE A 1 108 ? 33.373 -1.637 -56.256 1.00 79.62 108 PHE A C 1
ATOM 880 O O . PHE A 1 108 ? 33.450 -1.270 -55.092 1.00 79.62 108 PHE A O 1
ATOM 887 N N . VAL A 1 109 ? 32.232 -1.572 -56.953 1.00 83.50 109 VAL A N 1
ATOM 888 C CA . VAL A 1 109 ? 30.971 -1.092 -56.355 1.00 83.50 109 VAL A CA 1
ATOM 889 C C . VAL A 1 109 ? 30.560 -1.988 -55.189 1.00 83.50 109 VAL A C 1
ATOM 891 O O . VAL A 1 109 ? 30.122 -1.502 -54.151 1.00 83.50 109 VAL A O 1
ATOM 894 N N . PHE A 1 110 ? 30.724 -3.298 -55.359 1.00 86.50 110 PHE A N 1
ATOM 895 C CA . PHE A 1 110 ? 30.410 -4.279 -54.334 1.00 86.50 110 PHE A CA 1
ATOM 896 C C . PHE A 1 110 ? 31.314 -4.145 -53.100 1.00 86.50 110 PHE A C 1
ATOM 898 O O . PHE A 1 110 ? 30.813 -4.188 -51.979 1.00 86.50 110 PHE A O 1
ATOM 905 N N . VAL A 1 111 ? 32.622 -3.939 -53.292 1.00 84.69 111 VAL A N 1
ATOM 906 C CA . VAL A 1 111 ? 33.570 -3.723 -52.185 1.00 84.69 111 VAL A CA 1
ATOM 907 C C . VAL A 1 111 ? 33.235 -2.445 -51.410 1.00 84.69 111 VAL A C 1
ATOM 909 O O . VAL A 1 111 ? 33.160 -2.498 -50.183 1.00 84.69 111 VAL A O 1
ATOM 912 N N . ASP A 1 112 ? 32.956 -1.332 -52.097 1.00 87.88 112 ASP A N 1
ATOM 913 C CA . ASP A 1 112 ? 32.570 -0.070 -51.445 1.00 87.88 112 ASP A CA 1
ATOM 914 C C . ASP A 1 112 ? 31.266 -0.231 -50.649 1.00 87.88 112 ASP A C 1
ATOM 916 O O . ASP A 1 112 ? 31.171 0.181 -49.493 1.00 87.88 112 ASP A O 1
ATOM 920 N N . PHE A 1 113 ? 30.267 -0.893 -51.243 1.00 91.62 113 PHE A N 1
ATOM 921 C CA . PHE A 1 113 ? 29.001 -1.197 -50.576 1.00 91.62 113 PHE A CA 1
ATOM 922 C C . PHE A 1 113 ? 29.209 -2.033 -49.307 1.00 91.62 113 PHE A C 1
ATOM 924 O O . PHE A 1 113 ? 28.627 -1.727 -48.265 1.00 91.62 113 PHE A O 1
ATOM 931 N N . LEU A 1 114 ? 30.063 -3.058 -49.367 1.00 94.00 114 LEU A N 1
ATOM 932 C CA . LEU A 1 114 ? 30.374 -3.897 -48.213 1.00 94.00 114 LEU A CA 1
ATOM 933 C C . LEU A 1 114 ? 31.087 -3.098 -47.111 1.00 94.00 114 LEU A C 1
ATOM 935 O O . LEU A 1 114 ? 30.761 -3.263 -45.937 1.00 94.00 114 LEU A O 1
ATOM 939 N N . MET A 1 115 ? 32.009 -2.199 -47.472 1.00 92.06 115 MET A N 1
ATOM 940 C CA . MET A 1 115 ? 32.668 -1.309 -46.510 1.00 92.06 115 MET A CA 1
ATOM 941 C C . MET A 1 115 ? 31.674 -0.373 -45.816 1.00 92.06 115 MET A C 1
ATOM 943 O O . MET A 1 115 ? 31.733 -0.230 -44.593 1.00 92.06 115 MET A O 1
ATOM 947 N N . TYR A 1 116 ? 30.730 0.215 -46.556 1.00 94.75 116 TYR A N 1
ATOM 948 C CA . TYR A 1 116 ? 29.677 1.048 -45.972 1.00 94.75 116 TYR A CA 1
ATOM 949 C C . TYR A 1 116 ? 28.741 0.254 -45.055 1.00 94.75 116 TYR A C 1
ATOM 951 O O . TYR A 1 116 ? 28.406 0.727 -43.970 1.00 94.75 116 TYR A O 1
ATOM 959 N N . LEU A 1 117 ? 28.375 -0.975 -45.431 1.00 95.25 117 LEU A N 1
ATOM 960 C CA . LEU A 1 117 ? 27.555 -1.847 -44.588 1.00 95.25 117 LEU A CA 1
ATOM 961 C C . LEU A 1 117 ? 28.268 -2.210 -43.276 1.00 95.25 117 LEU A C 1
ATOM 963 O O . LEU A 1 117 ? 27.662 -2.154 -42.205 1.00 95.25 117 LEU A O 1
ATOM 967 N N . CYS A 1 118 ? 29.562 -2.535 -43.343 1.00 96.00 118 CYS A N 1
ATOM 968 C CA . CYS A 1 118 ? 30.386 -2.795 -42.163 1.00 96.00 118 CYS A CA 1
ATOM 969 C C . CYS A 1 118 ? 30.493 -1.561 -41.256 1.00 96.00 118 CYS A C 1
ATOM 971 O O . CYS A 1 118 ? 30.392 -1.692 -40.037 1.00 96.00 118 CYS A O 1
ATOM 973 N N . ALA A 1 119 ? 30.664 -0.369 -41.832 1.00 95.25 119 ALA A N 1
ATOM 974 C CA . ALA A 1 119 ? 30.740 0.879 -41.077 1.00 95.25 119 ALA A CA 1
ATOM 975 C C . ALA A 1 119 ? 29.423 1.201 -40.356 1.00 95.25 119 ALA A C 1
ATOM 977 O O . ALA A 1 119 ? 29.444 1.515 -39.166 1.00 95.25 119 ALA A O 1
ATOM 978 N N . LEU A 1 120 ? 28.284 1.040 -41.036 1.00 96.25 120 LEU A N 1
ATOM 979 C CA . LEU A 1 120 ? 26.955 1.174 -40.436 1.00 96.25 120 LEU A CA 1
ATOM 980 C C . LEU A 1 120 ? 26.751 0.165 -39.295 1.00 96.25 120 LEU A C 1
ATOM 982 O O . LEU A 1 120 ? 26.346 0.538 -38.193 1.00 96.25 120 LEU A O 1
ATOM 986 N N . GLY A 1 121 ? 27.078 -1.110 -39.532 1.00 95.38 121 GLY A N 1
ATOM 987 C CA . GLY A 1 121 ? 26.983 -2.162 -38.518 1.00 95.38 121 GLY A CA 1
ATOM 988 C C . GLY A 1 121 ? 27.845 -1.869 -37.287 1.00 95.38 121 GLY A C 1
ATOM 989 O O . GLY A 1 121 ? 27.374 -2.007 -36.159 1.00 95.38 121 GLY A O 1
ATOM 990 N N . ALA A 1 122 ? 29.077 -1.394 -37.491 1.00 96.44 122 ALA A N 1
ATOM 991 C CA . ALA A 1 122 ? 29.966 -0.979 -36.412 1.00 96.44 122 ALA A CA 1
ATOM 992 C C . ALA A 1 122 ? 29.396 0.217 -35.634 1.00 96.44 122 ALA A C 1
ATOM 994 O O . ALA A 1 122 ? 29.383 0.183 -34.405 1.00 96.44 122 ALA A O 1
ATOM 995 N N . ALA A 1 123 ? 28.887 1.245 -36.320 1.00 95.12 123 ALA A N 1
ATOM 996 C CA . ALA A 1 123 ? 28.289 2.417 -35.681 1.00 95.12 123 ALA A CA 1
ATOM 997 C C . ALA A 1 123 ? 27.124 2.024 -34.760 1.00 95.12 123 ALA A C 1
ATOM 999 O O . ALA A 1 123 ? 27.099 2.423 -33.593 1.00 95.12 123 ALA A O 1
ATOM 1000 N N . VAL A 1 124 ? 26.212 1.173 -35.249 1.00 95.25 124 VAL A N 1
ATOM 1001 C CA . VAL A 1 124 ? 25.095 0.636 -34.457 1.00 95.25 124 VAL A CA 1
ATOM 1002 C C . VAL A 1 124 ? 25.609 -0.195 -33.281 1.00 95.25 124 VAL A C 1
ATOM 1004 O O . VAL A 1 124 ? 25.194 0.041 -32.148 1.00 95.25 124 VAL A O 1
ATOM 1007 N N . ALA A 1 125 ? 26.535 -1.129 -33.511 1.00 95.06 125 ALA A N 1
ATOM 1008 C CA . ALA A 1 125 ? 27.058 -2.006 -32.464 1.00 95.06 125 ALA A CA 1
ATOM 1009 C C . ALA A 1 125 ? 27.745 -1.222 -31.333 1.00 95.06 125 ALA A C 1
ATOM 1011 O O . ALA A 1 125 ? 27.434 -1.434 -30.158 1.00 95.06 125 ALA A O 1
ATOM 1012 N N . PHE A 1 126 ? 28.631 -0.277 -31.666 1.00 95.44 126 PHE A N 1
ATOM 1013 C CA . PHE A 1 126 ? 29.306 0.566 -30.677 1.00 95.44 126 PHE A CA 1
ATOM 1014 C C . PHE A 1 126 ? 28.313 1.434 -29.907 1.00 95.44 126 PHE A C 1
ATOM 1016 O O . PHE A 1 126 ? 28.416 1.552 -28.684 1.00 95.44 126 PHE A O 1
ATOM 1023 N N . ARG A 1 127 ? 27.333 2.022 -30.603 1.00 93.00 127 ARG A N 1
ATOM 1024 C CA . ARG A 1 127 ? 26.338 2.889 -29.971 1.00 93.00 127 ARG A CA 1
ATOM 1025 C C . ARG A 1 127 ? 25.435 2.114 -29.013 1.00 93.00 127 ARG A C 1
ATOM 1027 O O . ARG A 1 127 ? 25.287 2.536 -27.869 1.00 93.00 127 ARG A O 1
ATOM 1034 N N . MET A 1 128 ? 24.915 0.966 -29.446 1.00 91.25 128 MET A N 1
ATOM 1035 C CA . MET A 1 128 ? 24.090 0.077 -28.621 1.00 91.25 128 MET A CA 1
ATOM 1036 C C . MET A 1 128 ? 24.865 -0.444 -27.409 1.00 91.25 128 MET A C 1
ATOM 1038 O O . MET A 1 128 ? 24.355 -0.397 -26.296 1.00 91.25 128 MET A O 1
ATOM 1042 N N . THR A 1 129 ? 26.123 -0.862 -27.588 1.00 92.12 129 THR A N 1
ATOM 1043 C CA . THR A 1 129 ? 26.969 -1.340 -26.477 1.00 92.12 129 THR A CA 1
ATOM 1044 C C . THR A 1 129 ? 27.209 -0.241 -25.442 1.00 92.12 129 THR A C 1
ATOM 1046 O O . THR A 1 129 ? 27.085 -0.474 -24.240 1.00 92.12 129 THR A O 1
ATOM 1049 N N . ARG A 1 130 ? 27.511 0.984 -25.895 1.00 90.50 130 ARG A N 1
ATOM 1050 C CA . ARG A 1 130 ? 27.719 2.132 -25.005 1.00 90.50 130 ARG A CA 1
ATOM 1051 C C . ARG A 1 130 ? 26.452 2.476 -24.226 1.00 90.50 130 ARG A C 1
ATOM 1053 O O . ARG A 1 130 ? 26.537 2.789 -23.043 1.00 90.50 130 ARG A O 1
ATOM 1060 N N . GLN A 1 131 ? 25.291 2.434 -24.873 1.00 87.12 131 GLN A N 1
ATOM 1061 C CA . GLN A 1 131 ? 24.027 2.723 -24.203 1.00 87.12 131 GLN A CA 1
ATOM 1062 C C . GLN A 1 131 ? 23.599 1.637 -23.237 1.00 87.12 131 GLN A C 1
ATOM 1064 O O . GLN A 1 131 ? 23.215 1.965 -22.122 1.00 87.12 131 GLN A O 1
ATOM 1069 N N . TRP A 1 132 ? 23.745 0.371 -23.618 1.00 87.62 132 TRP A N 1
ATOM 1070 C CA . TRP A 1 132 ? 23.495 -0.751 -22.724 1.00 87.62 132 TRP A CA 1
ATOM 1071 C C . TRP A 1 132 ? 24.312 -0.624 -21.430 1.00 87.62 132 TRP A C 1
ATOM 1073 O O . TRP A 1 132 ? 23.773 -0.788 -20.340 1.00 87.62 132 TRP A O 1
ATOM 1083 N N . TYR A 1 133 ? 25.586 -0.230 -21.534 1.00 89.44 133 TYR A N 1
ATOM 1084 C CA . TYR A 1 133 ? 26.429 0.013 -20.363 1.00 89.44 133 TYR A CA 1
ATOM 1085 C C . TYR A 1 133 ? 25.921 1.177 -19.491 1.00 89.44 133 TYR A C 1
ATOM 1087 O O . TYR A 1 133 ? 25.846 1.049 -18.270 1.00 89.44 133 TYR A O 1
ATOM 1095 N N . LEU A 1 134 ? 25.530 2.299 -20.108 1.00 89.44 134 LEU A N 1
ATOM 1096 C CA . LEU A 1 134 ? 24.976 3.457 -19.392 1.00 89.44 134 LEU A CA 1
ATOM 1097 C C . LEU A 1 134 ? 23.631 3.141 -18.721 1.00 89.44 134 LEU A C 1
ATOM 1099 O O . LEU A 1 134 ? 23.366 3.621 -17.623 1.00 89.44 134 LEU A O 1
ATOM 1103 N N . GLU A 1 135 ? 22.778 2.340 -19.361 1.00 87.25 135 GLU A N 1
ATOM 1104 C CA . GLU A 1 135 ? 21.510 1.880 -18.788 1.00 87.25 135 GLU A CA 1
ATOM 1105 C C . GLU A 1 135 ? 21.725 0.952 -17.599 1.00 87.25 135 GLU A C 1
ATOM 1107 O O . GLU A 1 135 ? 21.010 1.062 -16.604 1.00 87.25 135 GLU A O 1
ATOM 1112 N N . GLU A 1 136 ? 22.712 0.064 -17.682 1.00 88.44 136 GLU A N 1
ATOM 1113 C CA . GLU A 1 136 ? 23.068 -0.845 -16.598 1.00 88.44 136 GLU A CA 1
ATOM 1114 C C . GLU A 1 136 ? 23.575 -0.081 -15.367 1.00 88.44 136 GLU A C 1
ATOM 1116 O O . GLU A 1 136 ? 23.186 -0.373 -14.237 1.00 88.44 136 GLU A O 1
ATOM 1121 N N . GLU A 1 137 ? 24.394 0.949 -15.574 1.00 87.12 137 GLU A N 1
ATOM 1122 C CA . GLU A 1 137 ? 24.854 1.825 -14.496 1.00 87.12 137 GLU A CA 1
ATOM 1123 C C . GLU A 1 137 ? 23.694 2.626 -13.886 1.00 87.12 137 GLU A C 1
ATOM 1125 O O . GLU A 1 137 ? 23.535 2.651 -12.664 1.00 87.12 137 GLU A O 1
ATOM 1130 N N . ARG A 1 138 ? 22.800 3.170 -14.724 1.00 89.00 138 ARG A N 1
ATOM 1131 C CA . ARG A 1 138 ? 21.579 3.848 -14.262 1.00 89.00 138 ARG A CA 1
ATOM 1132 C C . ARG A 1 138 ? 20.671 2.930 -13.452 1.00 89.00 138 ARG A C 1
ATOM 1134 O O . ARG A 1 138 ? 20.078 3.377 -12.476 1.00 89.00 138 ARG A O 1
ATOM 1141 N N . LYS A 1 139 ? 20.538 1.662 -13.852 1.00 85.62 139 LYS A N 1
ATOM 1142 C CA . LYS A 1 139 ? 19.757 0.662 -13.111 1.00 85.62 139 LYS A CA 1
ATOM 1143 C C . LYS A 1 139 ? 20.357 0.413 -11.735 1.00 85.62 139 LYS A C 1
ATOM 1145 O O . LYS A 1 139 ? 19.622 0.441 -10.755 1.00 85.62 139 LYS A O 1
ATOM 1150 N N . LYS A 1 140 ? 21.679 0.247 -11.647 1.00 89.31 140 LYS A N 1
ATOM 1151 C CA . LYS A 1 140 ? 22.376 0.074 -10.363 1.00 89.31 140 LYS A CA 1
ATOM 1152 C C . LYS A 1 140 ? 22.203 1.285 -9.451 1.00 89.31 140 LYS A C 1
ATOM 1154 O O . LYS A 1 140 ? 21.949 1.118 -8.262 1.00 89.31 140 LYS A O 1
ATOM 1159 N N . GLU A 1 141 ? 22.298 2.495 -9.999 1.00 89.31 141 GLU A N 1
ATOM 1160 C CA . GLU A 1 141 ? 22.072 3.729 -9.240 1.00 89.31 141 GLU A CA 1
ATOM 1161 C C . GLU A 1 141 ? 20.623 3.817 -8.735 1.00 89.31 141 GLU A C 1
ATOM 1163 O O . GLU A 1 141 ? 20.390 4.077 -7.556 1.00 89.31 141 GLU A O 1
ATOM 1168 N N . GLN A 1 142 ? 19.644 3.482 -9.582 1.00 81.44 142 GLN A N 1
ATOM 1169 C CA . GLN A 1 142 ? 18.232 3.413 -9.196 1.00 81.44 142 GLN A CA 1
ATOM 1170 C C . GLN A 1 142 ? 17.956 2.361 -8.116 1.00 81.44 142 GLN A C 1
ATOM 1172 O O . GLN A 1 142 ? 17.182 2.623 -7.196 1.00 81.44 142 GLN A O 1
ATOM 1177 N N . GLU A 1 143 ? 18.567 1.179 -8.208 1.00 84.75 143 GLU A N 1
ATOM 1178 C CA . GLU A 1 143 ? 18.456 0.134 -7.186 1.00 84.75 143 GLU A CA 1
ATOM 1179 C C . GLU A 1 143 ? 19.069 0.582 -5.857 1.00 84.75 143 GLU A C 1
ATOM 1181 O O . GLU A 1 143 ? 18.466 0.385 -4.798 1.00 84.75 143 GLU A O 1
ATOM 1186 N N . HIS A 1 144 ? 20.232 1.235 -5.899 1.00 87.88 144 HIS A N 1
ATOM 1187 C CA . HIS A 1 144 ? 20.878 1.785 -4.714 1.00 87.88 144 HIS A CA 1
ATOM 1188 C C . HIS A 1 144 ? 20.026 2.885 -4.060 1.00 87.88 144 HIS A C 1
ATOM 1190 O O . HIS A 1 144 ? 19.795 2.849 -2.850 1.00 87.88 144 HIS A O 1
ATOM 1196 N N . ASP A 1 145 ? 19.493 3.827 -4.839 1.00 82.19 145 ASP A N 1
ATOM 1197 C CA . ASP A 1 145 ? 18.636 4.907 -4.338 1.00 82.19 145 ASP A CA 1
ATOM 1198 C C . ASP A 1 145 ? 17.293 4.399 -3.814 1.00 82.19 145 ASP A C 1
ATOM 1200 O O . ASP A 1 145 ? 16.777 4.898 -2.805 1.00 82.19 145 ASP A O 1
ATOM 1204 N N . ARG A 1 146 ? 16.742 3.359 -4.445 1.00 83.25 146 ARG A N 1
ATOM 1205 C CA . ARG A 1 146 ? 15.571 2.644 -3.939 1.00 83.25 146 ARG A CA 1
ATOM 1206 C C . ARG A 1 146 ? 15.875 2.002 -2.593 1.00 83.25 146 ARG A C 1
ATOM 1208 O O . ARG A 1 146 ? 15.152 2.262 -1.637 1.00 83.25 146 ARG A O 1
ATOM 1215 N N . THR A 1 147 ? 16.967 1.247 -2.497 1.00 76.00 147 THR A N 1
ATOM 1216 C CA . THR A 1 147 ? 17.403 0.604 -1.247 1.00 76.00 147 THR A CA 1
ATOM 1217 C C . THR A 1 147 ? 17.627 1.642 -0.149 1.00 76.00 147 THR A C 1
ATOM 1219 O O . THR A 1 147 ? 17.192 1.465 0.987 1.00 76.00 147 THR A O 1
ATOM 1222 N N . ARG A 1 148 ? 18.247 2.780 -0.484 1.00 74.50 148 ARG A N 1
ATOM 1223 C CA . ARG A 1 148 ? 18.475 3.894 0.443 1.00 74.50 148 ARG A CA 1
ATOM 1224 C C . ARG A 1 148 ? 17.166 4.515 0.925 1.00 74.50 148 ARG A C 1
ATOM 1226 O O . ARG A 1 148 ? 17.049 4.828 2.108 1.00 74.50 148 ARG A O 1
ATOM 1233 N N . THR A 1 149 ? 16.190 4.676 0.035 1.00 76.38 149 THR A N 1
ATOM 1234 C CA . THR A 1 149 ? 14.864 5.225 0.349 1.00 76.38 149 THR A CA 1
ATOM 1235 C C . THR A 1 149 ? 14.036 4.248 1.183 1.00 76.38 149 THR A C 1
ATOM 1237 O O . THR A 1 149 ? 13.402 4.657 2.152 1.00 76.38 149 THR A O 1
ATOM 1240 N N . GLU A 1 150 ? 14.069 2.955 0.864 1.00 75.94 150 GLU A N 1
ATOM 1241 C CA . GLU A 1 150 ? 13.447 1.890 1.657 1.00 75.94 150 GLU A CA 1
ATOM 1242 C C . GLU A 1 150 ? 14.059 1.840 3.063 1.00 75.94 150 GLU A C 1
ATOM 1244 O O . GLU A 1 150 ? 13.324 1.863 4.049 1.00 75.94 150 GLU A O 1
ATOM 1249 N N . LEU A 1 151 ? 15.390 1.903 3.175 1.00 69.50 151 LEU A N 1
ATOM 1250 C CA . LEU A 1 151 ? 16.099 1.960 4.454 1.00 69.50 151 LEU A CA 1
ATOM 1251 C C . LEU A 1 151 ? 15.789 3.243 5.231 1.00 69.50 151 LEU A C 1
ATOM 1253 O O . LEU A 1 151 ? 15.622 3.202 6.447 1.00 69.50 151 LEU A O 1
ATOM 1257 N N . GLN A 1 152 ? 15.672 4.386 4.555 1.00 67.44 152 GLN A N 1
ATOM 1258 C CA . GLN A 1 152 ? 15.269 5.644 5.178 1.00 67.44 152 GLN A CA 1
ATOM 1259 C C . GLN A 1 152 ? 13.816 5.597 5.660 1.00 67.44 152 GLN A C 1
ATOM 1261 O O . GLN A 1 152 ? 13.534 6.062 6.761 1.00 67.44 152 GLN A O 1
ATOM 1266 N N . ASN A 1 153 ? 12.904 5.002 4.893 1.00 68.06 153 ASN A N 1
ATOM 1267 C CA . ASN A 1 153 ? 11.518 4.790 5.301 1.00 68.06 153 ASN A CA 1
ATOM 1268 C C . ASN A 1 153 ? 11.433 3.844 6.499 1.00 68.06 153 ASN A C 1
ATOM 1270 O O . ASN A 1 153 ? 10.745 4.161 7.465 1.00 68.06 153 ASN A O 1
ATOM 1274 N N . LEU A 1 154 ? 12.179 2.739 6.483 1.00 63.38 154 LEU A N 1
ATOM 1275 C CA . LEU A 1 154 ? 12.273 1.804 7.602 1.00 63.38 154 LEU A CA 1
ATOM 1276 C C . LEU A 1 154 ? 12.848 2.491 8.850 1.00 63.38 154 LEU A C 1
ATOM 1278 O O . LEU A 1 154 ? 12.302 2.378 9.944 1.00 63.38 154 LEU A O 1
ATOM 1282 N N . LYS A 1 155 ? 13.902 3.296 8.680 1.00 57.50 155 LYS A N 1
ATOM 1283 C CA . LYS A 1 155 ? 14.484 4.113 9.750 1.00 57.50 155 LYS A CA 1
ATOM 1284 C C . LYS A 1 155 ? 13.487 5.142 10.288 1.00 57.50 155 LYS A C 1
ATOM 1286 O O . LYS A 1 155 ? 13.438 5.356 11.492 1.00 57.50 155 LYS A O 1
ATOM 1291 N N . ASN A 1 156 ? 12.677 5.752 9.426 1.00 57.47 156 ASN A N 1
ATOM 1292 C CA . ASN A 1 156 ? 11.661 6.731 9.812 1.00 57.47 156 ASN A CA 1
ATOM 1293 C C . ASN A 1 156 ? 10.436 6.099 10.495 1.00 57.47 156 ASN A C 1
ATOM 1295 O O . ASN A 1 156 ? 9.735 6.800 11.225 1.00 57.47 156 ASN A O 1
ATOM 1299 N N . GLN A 1 157 ? 10.179 4.798 10.307 1.00 58.53 157 GLN A N 1
ATOM 1300 C CA . GLN A 1 157 ? 9.160 4.070 11.081 1.00 58.53 157 GLN A CA 1
ATOM 1301 C C . GLN A 1 157 ? 9.524 4.007 12.574 1.00 58.53 157 GLN A C 1
ATOM 1303 O O . GLN A 1 157 ? 8.637 4.015 13.428 1.00 58.53 157 GLN A O 1
ATOM 1308 N N . LEU A 1 158 ? 10.817 4.038 12.909 1.00 63.16 158 LEU A N 1
ATOM 1309 C CA . LEU A 1 158 ? 11.305 4.320 14.257 1.00 63.16 158 LEU A CA 1
ATOM 1310 C C . LEU A 1 158 ? 11.399 5.837 14.437 1.00 63.16 158 LEU A C 1
ATOM 1312 O O . LEU A 1 158 ? 12.468 6.417 14.281 1.00 63.16 158 LEU A O 1
ATOM 1316 N N . ASN A 1 159 ? 10.282 6.498 14.754 1.00 61.50 159 ASN A N 1
ATOM 1317 C CA . ASN A 1 159 ? 10.275 7.938 15.018 1.00 61.50 159 ASN A CA 1
ATOM 1318 C C . ASN A 1 159 ? 11.276 8.265 16.157 1.00 61.50 159 ASN A C 1
ATOM 1320 O O . ASN A 1 159 ? 10.991 7.949 17.318 1.00 61.50 159 ASN A O 1
ATOM 1324 N N . PRO A 1 160 ? 12.435 8.901 15.878 1.00 67.19 160 PRO A N 1
ATOM 1325 C CA . PRO A 1 160 ? 13.479 9.076 16.889 1.00 67.19 160 PRO A CA 1
ATOM 1326 C C . PRO A 1 160 ? 12.991 9.960 18.033 1.00 67.19 160 PRO A C 1
ATOM 1328 O O . PRO A 1 160 ? 13.304 9.724 19.194 1.00 67.19 160 PRO A O 1
ATOM 1331 N N . HIS A 1 161 ? 12.157 10.947 17.708 1.00 71.88 161 HIS A N 1
ATOM 1332 C CA . HIS A 1 161 ? 11.566 11.852 18.680 1.00 71.88 161 HIS A CA 1
ATOM 1333 C C . HIS A 1 161 ? 10.614 11.121 19.639 1.00 71.88 161 HIS A C 1
ATOM 1335 O O . HIS A 1 161 ? 10.637 11.383 20.841 1.00 71.88 161 HIS A O 1
ATOM 1341 N N . PHE A 1 162 ? 9.830 10.153 19.148 1.00 78.12 162 PHE A N 1
ATOM 1342 C CA . PHE A 1 162 ? 9.039 9.277 20.018 1.00 78.12 162 PHE A CA 1
ATOM 1343 C C . PHE A 1 162 ? 9.939 8.499 20.985 1.00 78.12 162 PHE A C 1
ATOM 1345 O O . PHE A 1 162 ? 9.688 8.515 22.190 1.00 78.12 162 PHE A O 1
ATOM 1352 N N . LEU A 1 163 ? 11.016 7.887 20.481 1.00 78.81 163 LEU A N 1
ATOM 1353 C CA . LEU A 1 163 ? 11.947 7.113 21.304 1.00 78.81 163 LEU A CA 1
ATOM 1354 C C . LEU A 1 163 ? 12.569 7.969 22.418 1.00 78.81 163 LEU A C 1
ATOM 1356 O O . LEU A 1 163 ? 12.542 7.574 23.584 1.00 78.81 163 LEU A O 1
ATOM 1360 N N . PHE A 1 164 ? 13.063 9.163 22.079 1.00 77.06 164 PHE A N 1
ATOM 1361 C CA . PHE A 1 164 ? 13.638 10.091 23.056 1.00 77.06 164 PHE A CA 1
ATOM 1362 C C . PHE A 1 164 ? 12.616 10.531 24.112 1.00 77.06 164 PHE A C 1
ATOM 1364 O O . PHE A 1 164 ? 12.943 10.578 25.297 1.00 77.06 164 PHE A O 1
ATOM 1371 N N . ASN A 1 165 ? 11.364 10.788 23.722 1.00 78.25 165 ASN A N 1
ATOM 1372 C CA . ASN A 1 165 ? 10.310 11.165 24.665 1.00 78.25 165 ASN A CA 1
ATOM 1373 C C . ASN A 1 165 ? 9.954 10.033 25.632 1.00 78.25 165 ASN A C 1
ATOM 1375 O O . ASN A 1 165 ? 9.793 10.282 26.828 1.00 78.25 165 ASN A O 1
ATOM 1379 N N . VAL A 1 166 ? 9.863 8.792 25.144 1.00 81.88 166 VAL A N 1
ATOM 1380 C CA . VAL A 1 166 ? 9.609 7.628 26.005 1.00 81.88 166 VAL A CA 1
ATOM 1381 C C . VAL A 1 166 ? 10.781 7.407 26.959 1.00 81.88 166 VAL A C 1
ATOM 1383 O O . VAL A 1 166 ? 10.560 7.239 28.156 1.00 81.88 166 VAL A O 1
ATOM 1386 N N . MET A 1 167 ? 12.022 7.488 26.471 1.00 84.69 167 MET A N 1
ATOM 1387 C CA . MET A 1 167 ? 13.213 7.361 27.315 1.00 84.69 167 MET A CA 1
ATOM 1388 C C . MET A 1 167 ? 13.286 8.437 28.401 1.00 84.69 167 MET A C 1
ATOM 1390 O O . MET A 1 167 ? 13.553 8.113 29.555 1.00 84.69 167 MET A O 1
ATOM 1394 N N . ASN A 1 168 ? 12.990 9.695 28.068 1.00 84.69 168 ASN A N 1
ATOM 1395 C CA . ASN A 1 168 ? 12.952 10.779 29.049 1.00 84.69 168 ASN A CA 1
ATOM 1396 C C . ASN A 1 168 ? 11.855 10.558 30.101 1.00 84.69 168 ASN A C 1
ATOM 1398 O O . ASN A 1 168 ? 12.073 10.831 31.279 1.00 84.69 168 ASN A O 1
ATOM 1402 N N . ASN A 1 169 ? 10.702 10.012 29.702 1.00 81.75 169 ASN A N 1
ATOM 1403 C CA . ASN A 1 169 ? 9.612 9.685 30.623 1.00 81.75 169 ASN A CA 1
ATOM 1404 C C . ASN A 1 169 ? 9.974 8.520 31.559 1.00 81.75 169 ASN A C 1
ATOM 1406 O O . ASN A 1 169 ? 9.690 8.570 32.759 1.00 81.75 169 ASN A O 1
ATOM 1410 N N . ILE A 1 170 ? 10.652 7.494 31.032 1.00 87.56 170 ILE A N 1
ATOM 1411 C CA . ILE A 1 170 ? 11.227 6.411 31.838 1.00 87.56 170 ILE A CA 1
ATOM 1412 C C . ILE A 1 170 ? 12.222 7.007 32.830 1.00 87.56 170 ILE A C 1
ATOM 1414 O O . ILE A 1 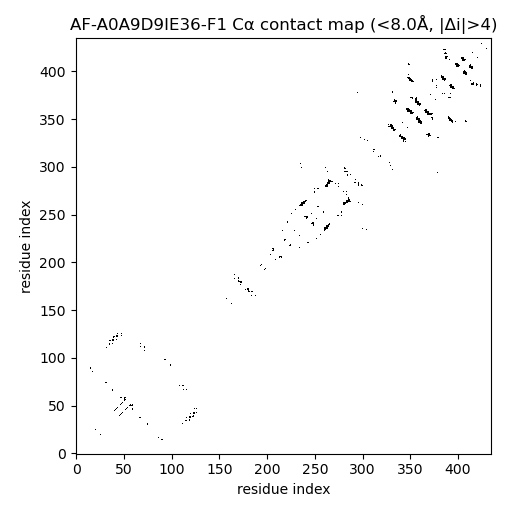170 ? 12.080 6.779 34.026 1.00 87.56 170 ILE A O 1
ATOM 1418 N N . TYR A 1 171 ? 13.159 7.832 32.360 1.00 85.12 171 TYR A N 1
ATOM 1419 C CA . TYR A 1 171 ? 14.173 8.470 33.195 1.00 85.12 171 TYR A CA 1
ATOM 1420 C C . TYR A 1 171 ? 13.560 9.301 34.329 1.00 85.12 171 TYR A C 1
ATOM 1422 O O . TYR A 1 171 ? 13.923 9.112 35.489 1.00 85.12 171 TYR A O 1
ATOM 1430 N N . SER A 1 172 ? 12.565 10.147 34.037 1.00 84.62 172 SER A N 1
ATOM 1431 C CA . SER A 1 172 ? 11.860 10.908 35.077 1.00 84.62 172 SER A CA 1
ATOM 1432 C C . SER A 1 172 ? 11.081 10.010 36.043 1.00 84.62 172 SER A C 1
ATOM 1434 O O . SER A 1 172 ? 10.963 10.323 37.228 1.00 84.62 172 SER A O 1
ATOM 1436 N N . SER A 1 173 ? 10.562 8.880 35.550 1.00 82.81 173 SER A N 1
ATOM 1437 C CA . SER A 1 173 ? 9.804 7.923 36.359 1.00 82.81 173 SER A CA 1
ATOM 1438 C C . SER A 1 173 ? 10.705 7.062 37.250 1.00 82.81 173 SER A C 1
ATOM 1440 O O . SER A 1 173 ? 10.243 6.625 38.292 1.00 82.81 173 SER A O 1
ATOM 1442 N N . ILE A 1 174 ? 11.987 6.850 36.922 1.00 85.38 174 ILE A N 1
ATOM 1443 C CA . ILE A 1 174 ? 12.915 6.053 37.754 1.00 85.38 174 ILE A CA 1
ATOM 1444 C C . ILE A 1 174 ? 13.055 6.649 39.162 1.00 85.38 174 ILE A C 1
ATOM 1446 O O . ILE A 1 174 ? 13.097 5.902 40.137 1.00 85.38 174 ILE A O 1
ATOM 1450 N N . GLY A 1 175 ? 13.101 7.981 39.271 1.00 78.69 175 GLY A N 1
ATOM 1451 C CA . GLY A 1 175 ? 13.241 8.675 40.554 1.00 78.69 175 GLY A CA 1
ATOM 1452 C C . GLY A 1 175 ? 11.950 8.789 41.372 1.00 78.69 175 GLY A C 1
ATOM 1453 O O . GLY A 1 175 ? 12.022 9.014 42.575 1.00 78.69 175 GLY A O 1
ATOM 1454 N N . THR A 1 176 ? 10.778 8.647 40.744 1.00 74.19 176 THR A N 1
ATOM 1455 C CA . THR A 1 176 ? 9.464 8.852 41.389 1.00 74.19 176 THR A CA 1
ATOM 1456 C C . THR A 1 176 ? 8.674 7.559 41.588 1.00 74.19 176 THR A C 1
ATOM 1458 O O . THR A 1 176 ? 8.037 7.392 42.623 1.00 74.19 176 THR A O 1
ATOM 1461 N N . ASP A 1 177 ? 8.723 6.634 40.629 1.00 84.19 177 ASP A N 1
ATOM 1462 C CA . ASP A 1 177 ? 8.065 5.326 40.666 1.00 84.19 177 ASP A CA 1
ATOM 1463 C C . ASP A 1 177 ? 8.849 4.309 39.815 1.00 84.19 177 ASP A C 1
ATOM 1465 O O . ASP A 1 177 ? 8.656 4.152 38.600 1.00 84.19 177 ASP A O 1
ATOM 1469 N N . SER A 1 178 ? 9.735 3.573 40.486 1.00 83.31 178 SER A N 1
ATOM 1470 C CA . SER A 1 178 ? 10.575 2.543 39.870 1.00 83.31 178 SER A CA 1
ATOM 1471 C C . SER A 1 178 ? 9.767 1.382 39.272 1.00 83.31 178 SER A C 1
ATOM 1473 O O . SER A 1 178 ? 10.208 0.762 38.300 1.00 83.31 178 SER A O 1
ATOM 1475 N N . GLY A 1 179 ? 8.560 1.111 39.783 1.00 84.19 179 GLY A N 1
ATOM 1476 C CA . GLY A 1 179 ? 7.659 0.090 39.251 1.00 84.19 179 GLY A CA 1
ATOM 1477 C C . GLY A 1 179 ? 7.055 0.498 37.907 1.00 84.19 179 GLY A C 1
ATOM 1478 O O . GLY A 1 179 ? 7.017 -0.302 36.967 1.00 84.19 179 GLY A O 1
ATOM 1479 N N . LYS A 1 180 ? 6.636 1.760 37.782 1.00 78.38 180 LYS A N 1
ATOM 1480 C CA . LYS A 1 180 ? 6.150 2.338 36.522 1.00 78.38 180 LYS A CA 1
ATOM 1481 C C . LYS A 1 180 ? 7.260 2.442 35.478 1.00 78.38 180 LYS A C 1
ATOM 1483 O O . LYS A 1 180 ? 7.030 2.077 34.326 1.00 78.38 180 LYS A O 1
ATOM 1488 N N . ALA A 1 181 ? 8.462 2.863 35.874 1.00 86.12 181 ALA A N 1
ATOM 1489 C CA . ALA A 1 181 ? 9.618 2.919 34.979 1.00 86.12 181 ALA A CA 1
ATOM 1490 C C . ALA A 1 181 ? 9.968 1.539 34.397 1.00 86.12 181 ALA A C 1
ATOM 1492 O O . ALA A 1 181 ? 10.186 1.419 33.193 1.00 86.12 181 ALA A O 1
ATOM 1493 N N . ARG A 1 182 ? 9.938 0.485 35.226 1.00 84.00 182 ARG A N 1
ATOM 1494 C CA . ARG A 1 182 ? 10.185 -0.896 34.783 1.00 84.00 182 ARG A CA 1
ATOM 1495 C C . ARG A 1 182 ? 9.163 -1.361 33.741 1.00 84.00 182 ARG A C 1
ATOM 1497 O O . ARG A 1 182 ? 9.553 -1.886 32.707 1.00 84.00 182 ARG A O 1
ATOM 1504 N N . LYS A 1 183 ? 7.869 -1.096 33.964 1.00 80.69 183 LYS A N 1
ATOM 1505 C CA . LYS A 1 183 ? 6.801 -1.432 33.000 1.00 80.69 183 LYS A CA 1
ATOM 1506 C C . LYS A 1 183 ? 6.933 -0.678 31.675 1.00 80.69 183 LYS A C 1
ATOM 1508 O O . LYS A 1 183 ? 6.699 -1.256 30.616 1.00 80.69 183 LYS A O 1
ATOM 1513 N N . LEU A 1 184 ? 7.285 0.608 31.731 1.00 77.12 184 LEU A N 1
ATOM 1514 C CA . LEU A 1 184 ? 7.508 1.424 30.534 1.00 77.12 184 LEU A CA 1
ATOM 1515 C C . LEU A 1 184 ? 8.721 0.928 29.738 1.00 77.12 184 LEU A C 1
ATOM 1517 O O . LEU A 1 184 ? 8.662 0.880 28.512 1.00 77.12 184 LEU A O 1
ATOM 1521 N N . MET A 1 185 ? 9.785 0.510 30.428 1.00 86.44 185 MET A N 1
ATOM 1522 C CA . MET A 1 185 ? 10.964 -0.083 29.801 1.00 86.44 185 MET A CA 1
ATOM 1523 C C . MET A 1 185 ? 10.635 -1.409 29.100 1.00 86.44 185 MET A C 1
ATOM 1525 O O . MET A 1 185 ? 10.998 -1.583 27.938 1.00 86.44 185 MET A O 1
ATOM 1529 N N . ASP A 1 186 ? 9.895 -2.309 29.755 1.00 81.44 186 ASP A N 1
ATOM 1530 C CA . ASP A 1 186 ? 9.452 -3.568 29.136 1.00 81.44 186 ASP A CA 1
ATOM 1531 C C . ASP A 1 186 ? 8.583 -3.312 27.895 1.00 81.44 186 ASP A C 1
ATOM 1533 O O . ASP A 1 186 ? 8.810 -3.909 26.842 1.00 81.44 186 ASP A O 1
ATOM 1537 N N . SER A 1 187 ? 7.647 -2.359 27.980 1.00 73.75 187 SER A N 1
ATOM 1538 C CA . SER A 1 187 ? 6.770 -1.989 26.857 1.00 73.75 187 SER A CA 1
ATOM 1539 C C . SER A 1 187 ? 7.559 -1.416 25.672 1.00 73.75 187 SER A C 1
ATOM 1541 O O . SER A 1 187 ? 7.266 -1.731 24.518 1.00 73.75 187 SER A O 1
ATOM 1543 N N . LEU A 1 188 ? 8.595 -0.609 25.939 1.00 83.50 188 LEU A N 1
ATOM 1544 C CA . LEU A 1 188 ? 9.481 -0.077 24.903 1.00 83.50 188 LEU A CA 1
ATOM 1545 C C . LEU A 1 188 ? 10.284 -1.194 24.218 1.00 83.50 188 LEU A C 1
ATOM 1547 O O . LEU A 1 188 ? 10.386 -1.212 22.992 1.00 83.50 188 LEU A O 1
ATOM 1551 N N . CYS A 1 189 ? 10.827 -2.137 24.991 1.00 80.81 189 CYS A N 1
ATOM 1552 C CA . CYS A 1 189 ? 11.549 -3.293 24.461 1.00 80.81 189 CYS A CA 1
ATOM 1553 C C . CYS A 1 189 ? 10.658 -4.182 23.583 1.00 80.81 189 CYS A C 1
ATOM 1555 O O . CYS A 1 189 ? 11.096 -4.611 22.513 1.00 80.81 189 CYS A O 1
ATOM 1557 N N . GLU A 1 190 ? 9.412 -4.441 23.991 1.00 78.75 190 GLU A N 1
ATOM 1558 C CA . GLU A 1 190 ? 8.455 -5.184 23.164 1.00 78.75 190 GLU A CA 1
ATOM 1559 C C . GLU A 1 190 ? 8.121 -4.448 21.864 1.00 78.75 190 GLU A C 1
ATOM 1561 O O . GLU A 1 190 ? 8.114 -5.065 20.797 1.00 78.75 190 GLU A O 1
ATOM 1566 N N . LEU A 1 191 ? 7.910 -3.130 21.925 1.00 72.88 191 LEU A N 1
ATOM 1567 C CA . LEU A 1 191 ? 7.631 -2.311 20.746 1.00 72.88 191 LEU A CA 1
ATOM 1568 C C . LEU A 1 191 ? 8.813 -2.306 19.769 1.00 72.88 191 LEU A C 1
ATOM 1570 O O . LEU A 1 191 ? 8.619 -2.528 18.575 1.00 72.88 191 LEU A O 1
ATOM 1574 N N . LEU A 1 192 ? 10.042 -2.115 20.255 1.00 74.81 192 LEU A N 1
ATOM 1575 C CA . LEU A 1 192 ? 11.244 -2.160 19.417 1.00 74.81 192 LEU A CA 1
ATOM 1576 C C . LEU A 1 192 ? 11.454 -3.545 18.803 1.00 74.81 192 LEU A C 1
ATOM 1578 O O . LEU A 1 192 ? 11.753 -3.647 17.616 1.00 74.81 192 LEU A O 1
ATOM 1582 N N . ARG A 1 193 ? 11.238 -4.618 19.575 1.00 71.62 193 ARG A N 1
ATOM 1583 C CA . ARG A 1 193 ? 11.294 -5.991 19.058 1.00 71.62 193 ARG A CA 1
ATOM 1584 C C . ARG A 1 193 ? 10.248 -6.199 17.959 1.00 71.62 193 ARG A C 1
ATOM 1586 O O . ARG A 1 193 ? 10.554 -6.785 16.929 1.00 71.62 193 ARG A O 1
ATOM 1593 N N . TYR A 1 194 ? 9.039 -5.679 18.131 1.00 66.44 194 TYR A N 1
ATOM 1594 C CA . TYR A 1 194 ? 8.001 -5.754 17.107 1.00 66.44 194 TYR A CA 1
ATOM 1595 C C . TYR A 1 194 ? 8.390 -5.000 15.824 1.00 66.44 194 TYR A C 1
ATOM 1597 O O . TYR A 1 194 ? 8.298 -5.564 14.737 1.00 66.44 194 TYR A O 1
ATOM 1605 N N . VAL A 1 195 ? 8.865 -3.756 15.934 1.00 65.38 195 VAL A N 1
ATOM 1606 C CA . VAL A 1 195 ? 9.247 -2.937 14.767 1.00 65.38 195 VAL A CA 1
ATOM 1607 C C . VAL A 1 195 ? 10.444 -3.537 14.023 1.00 65.38 195 VAL A C 1
ATOM 1609 O O . VAL A 1 195 ? 10.466 -3.527 12.794 1.00 65.38 195 VAL A O 1
ATOM 1612 N N . LEU A 1 196 ? 11.412 -4.103 14.748 1.00 64.81 196 LEU A N 1
ATOM 1613 C CA . LEU A 1 196 ? 12.621 -4.680 14.158 1.00 64.81 196 LEU A CA 1
ATOM 1614 C C . LEU A 1 196 ? 12.393 -6.052 13.511 1.00 64.81 196 L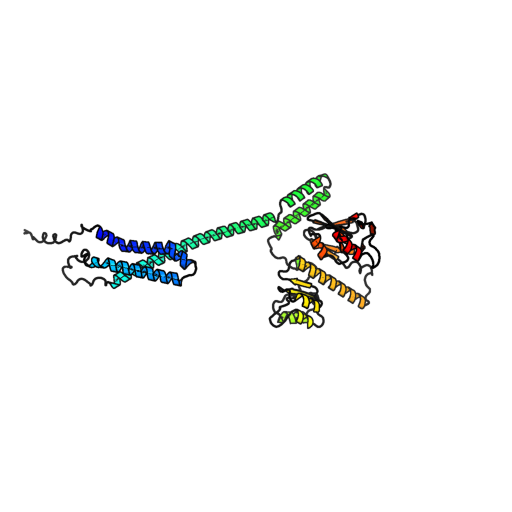EU A C 1
ATOM 1616 O O . LEU A 1 196 ? 13.006 -6.323 12.489 1.00 64.81 196 LEU A O 1
ATOM 1620 N N . TYR A 1 197 ? 11.529 -6.906 14.071 1.00 59.59 197 TYR A N 1
ATOM 1621 C CA . TYR A 1 197 ? 11.368 -8.288 13.587 1.00 59.59 197 TYR A CA 1
ATOM 1622 C C . TYR A 1 197 ? 10.084 -8.542 12.786 1.00 59.59 197 TYR A C 1
ATOM 1624 O O . TYR A 1 197 ? 9.994 -9.545 12.083 1.00 59.59 197 TYR A O 1
ATOM 1632 N N . ARG A 1 198 ? 9.063 -7.679 12.886 1.00 56.00 198 ARG A N 1
ATOM 1633 C CA . ARG A 1 198 ? 7.767 -7.879 12.207 1.00 56.00 198 ARG A CA 1
ATOM 1634 C C . ARG A 1 198 ? 7.568 -6.988 10.976 1.00 56.00 198 ARG A C 1
ATOM 1636 O O . ARG A 1 198 ? 6.622 -7.220 10.232 1.00 56.00 198 ARG A O 1
ATOM 1643 N N . SER A 1 199 ? 8.458 -6.021 10.730 1.00 51.34 199 SER A N 1
ATOM 1644 C CA . SER A 1 199 ? 8.421 -5.135 9.552 1.00 51.34 199 SER A CA 1
ATOM 1645 C C . SER A 1 199 ? 8.846 -5.808 8.239 1.00 51.34 199 SER A C 1
ATOM 1647 O O . SER A 1 199 ? 8.620 -5.247 7.172 1.00 51.34 199 SER A O 1
ATOM 1649 N N . GLU A 1 200 ? 9.389 -7.029 8.286 1.00 51.88 200 GLU A N 1
ATOM 1650 C CA . GLU A 1 200 ? 9.823 -7.764 7.088 1.00 51.88 200 GLU A CA 1
ATOM 1651 C C . GLU A 1 200 ? 8.673 -8.431 6.310 1.00 51.88 200 GLU A C 1
ATOM 1653 O O . GLU A 1 200 ? 8.872 -8.853 5.171 1.00 51.88 200 GLU A O 1
ATOM 1658 N N . LYS A 1 201 ? 7.460 -8.539 6.878 1.00 52.00 201 LYS A N 1
ATOM 1659 C CA . LYS A 1 201 ? 6.325 -9.212 6.219 1.00 52.00 201 LYS A CA 1
ATOM 1660 C C . LYS A 1 201 ? 5.217 -8.218 5.838 1.00 52.00 201 LYS A C 1
ATOM 1662 O O . LYS A 1 201 ? 4.579 -7.667 6.731 1.00 52.00 201 LYS A O 1
ATOM 1667 N N . PRO A 1 202 ? 4.915 -8.032 4.536 1.00 52.38 202 PRO A N 1
ATOM 1668 C CA . PRO A 1 202 ? 3.890 -7.089 4.074 1.00 52.38 202 PRO A CA 1
ATOM 1669 C C . PRO A 1 202 ? 2.446 -7.552 4.338 1.00 52.38 202 PRO A C 1
ATOM 1671 O O . PRO A 1 202 ? 1.508 -6.794 4.103 1.00 52.38 202 PRO A O 1
ATOM 1674 N N . THR A 1 203 ? 2.245 -8.788 4.806 1.00 49.19 203 THR A N 1
ATOM 1675 C CA . THR A 1 203 ? 0.925 -9.400 5.021 1.00 49.19 203 THR A CA 1
ATOM 1676 C C . THR A 1 203 ? 0.887 -10.190 6.330 1.00 49.19 203 THR A C 1
ATOM 1678 O O . THR A 1 203 ? 1.835 -10.916 6.635 1.00 49.19 203 THR A O 1
ATOM 1681 N N . VAL A 1 204 ? -0.229 -10.111 7.061 1.00 56.56 204 VAL A N 1
ATOM 1682 C CA . VAL A 1 204 ? -0.513 -10.895 8.278 1.00 56.56 204 VAL A CA 1
ATOM 1683 C C . VAL A 1 204 ? -1.635 -11.896 7.980 1.00 56.56 204 VAL A C 1
ATOM 1685 O O . VAL A 1 204 ? -2.547 -11.600 7.209 1.00 56.56 204 VAL A O 1
ATOM 1688 N N . ALA A 1 205 ? -1.562 -13.104 8.545 1.00 57.00 205 ALA A N 1
ATOM 1689 C CA . ALA A 1 205 ? -2.609 -14.110 8.379 1.00 57.00 205 ALA A CA 1
ATOM 1690 C C . ALA A 1 205 ? -3.837 -13.783 9.252 1.00 57.00 205 ALA A C 1
ATOM 1692 O O . ALA A 1 205 ?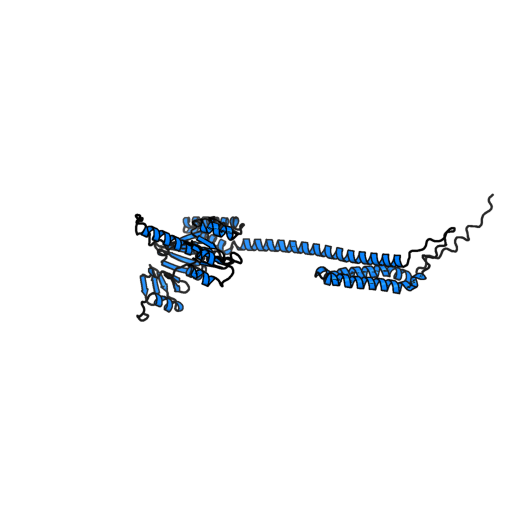 -3.684 -13.449 10.425 1.00 57.00 205 ALA A O 1
ATOM 1693 N N . PHE A 1 206 ? -5.055 -13.963 8.719 1.00 57.69 206 PHE A N 1
ATOM 1694 C CA . PHE A 1 206 ? -6.328 -13.643 9.400 1.00 57.69 206 PHE A CA 1
ATOM 1695 C C . PHE A 1 206 ? -6.421 -14.154 10.848 1.00 57.69 206 PHE A C 1
ATOM 1697 O O . PHE A 1 206 ? -6.834 -13.418 11.743 1.00 57.69 206 PHE A O 1
ATOM 1704 N N . LYS A 1 207 ? -5.982 -15.396 11.088 1.00 56.06 207 LYS A N 1
ATOM 1705 C CA . LYS A 1 207 ? -6.019 -16.060 12.401 1.00 56.06 207 LYS A CA 1
ATOM 1706 C C . LYS A 1 207 ? -5.119 -15.394 13.451 1.00 56.06 207 LYS A C 1
ATOM 1708 O O . LYS A 1 207 ? -5.375 -15.520 14.644 1.00 56.06 207 LYS A O 1
ATOM 1713 N N . GLU A 1 208 ? -4.063 -14.705 13.024 1.00 52.81 208 GLU A N 1
ATOM 1714 C CA . GLU A 1 208 ? -3.133 -14.015 13.927 1.00 52.81 208 GLU A CA 1
ATOM 1715 C C . GLU A 1 208 ? -3.642 -12.634 14.355 1.00 52.81 208 GLU A C 1
ATOM 1717 O O . GLU A 1 208 ? -3.181 -12.098 15.362 1.00 52.81 208 GLU A O 1
ATOM 1722 N N . GLU A 1 209 ? -4.579 -12.055 13.601 1.00 55.19 209 GLU A N 1
ATOM 1723 C CA . GLU A 1 209 ? -5.016 -10.669 13.773 1.00 55.19 209 GLU A CA 1
ATOM 1724 C C . GLU A 1 209 ? -6.440 -10.554 14.343 1.00 55.19 209 GLU A C 1
ATOM 1726 O O . GLU A 1 209 ? -6.730 -9.608 15.078 1.00 55.19 209 GLU A O 1
ATOM 1731 N N . VAL A 1 210 ? -7.312 -11.537 14.079 1.00 63.28 210 VAL A N 1
ATOM 1732 C CA . VAL A 1 210 ? -8.688 -11.584 14.598 1.00 63.28 210 VAL A CA 1
ATOM 1733 C C . VAL A 1 210 ? -8.976 -12.961 15.200 1.00 63.28 210 VAL A C 1
ATOM 1735 O O . VAL A 1 210 ? -9.272 -13.919 14.495 1.00 63.28 210 VAL A O 1
ATOM 1738 N N . SER A 1 211 ? -8.918 -13.063 16.529 1.00 63.62 211 SER A N 1
ATOM 1739 C CA . SER A 1 211 ? -8.998 -14.343 17.253 1.00 63.62 211 SER A CA 1
ATOM 1740 C C . SER A 1 211 ? -10.361 -15.046 17.212 1.00 63.62 211 SER A C 1
ATOM 1742 O O . SER A 1 211 ? -10.446 -16.201 17.618 1.00 63.62 211 SER A O 1
ATOM 1744 N N . PHE A 1 212 ? -11.420 -14.372 16.756 1.00 70.88 212 PHE A N 1
ATOM 1745 C CA . PHE A 1 212 ? -12.786 -14.910 16.701 1.00 70.88 212 PHE A CA 1
ATOM 1746 C C . PHE A 1 212 ? -13.258 -15.260 15.283 1.00 70.88 212 PHE A C 1
ATOM 1748 O O . PHE A 1 212 ? -14.414 -15.631 15.109 1.00 70.88 212 PHE A O 1
ATOM 1755 N N . LEU A 1 213 ? -12.392 -15.124 14.274 1.00 76.00 213 LEU A N 1
ATOM 1756 C CA . LEU A 1 213 ? -12.672 -15.576 12.914 1.00 76.00 213 LEU A CA 1
ATOM 1757 C C . LEU A 1 213 ? -11.865 -16.839 12.614 1.00 76.00 213 LEU A C 1
ATOM 1759 O O . LEU A 1 213 ? -10.644 -16.864 12.773 1.00 76.00 213 LEU A O 1
ATOM 1763 N N . GLU A 1 214 ? -12.548 -17.864 12.117 1.00 81.12 214 GLU A N 1
ATOM 1764 C CA . GLU A 1 214 ? -11.931 -19.071 11.580 1.00 81.12 214 GLU A CA 1
ATOM 1765 C C . GLU A 1 214 ? -12.234 -19.173 10.083 1.00 81.12 214 GLU A C 1
ATOM 1767 O O . GLU A 1 214 ? -13.379 -19.051 9.651 1.00 81.12 214 GLU A O 1
ATOM 1772 N N . LEU A 1 215 ? -11.193 -19.357 9.267 1.00 84.38 215 LEU A N 1
ATOM 1773 C CA . LEU A 1 215 ? -11.356 -19.483 7.822 1.00 84.38 215 LEU A CA 1
ATOM 1774 C C . LEU A 1 215 ? -11.812 -20.907 7.479 1.00 84.38 215 LEU A C 1
ATOM 1776 O O . LEU A 1 215 ? -10.983 -21.809 7.382 1.00 84.38 215 LEU A O 1
ATOM 1780 N N . ALA A 1 216 ? -13.113 -21.084 7.250 1.00 82.50 216 ALA A N 1
ATOM 1781 C CA . ALA A 1 216 ? -13.688 -22.366 6.832 1.00 82.50 216 ALA A CA 1
ATOM 1782 C C . ALA A 1 216 ? -13.308 -22.759 5.388 1.00 82.50 216 ALA A C 1
ATOM 1784 O O . ALA A 1 216 ? -13.170 -23.940 5.075 1.00 82.50 216 ALA A O 1
ATOM 1785 N N . GLY A 1 217 ? -13.107 -21.782 4.496 1.00 83.25 217 GLY A N 1
ATOM 1786 C CA . GLY A 1 217 ? -12.726 -22.031 3.105 1.00 83.25 217 GLY A CA 1
ATOM 1787 C C . GLY A 1 217 ? -12.531 -20.754 2.288 1.00 83.25 217 GLY A C 1
ATOM 1788 O O . GLY A 1 217 ? -12.960 -19.674 2.686 1.00 83.25 217 GLY A O 1
ATOM 1789 N N . SER A 1 218 ? -11.870 -20.879 1.136 1.00 85.88 218 SER A N 1
ATOM 1790 C CA . SER A 1 218 ? -11.692 -19.802 0.155 1.00 85.88 218 SER A CA 1
ATOM 1791 C C . SER A 1 218 ? -11.814 -20.367 -1.257 1.00 85.88 218 SER A C 1
ATOM 1793 O O . SER A 1 218 ? -11.269 -21.432 -1.555 1.00 85.88 218 SER A O 1
ATOM 1795 N N . PHE A 1 219 ? -12.540 -19.664 -2.125 1.00 83.94 219 PHE A N 1
ATOM 1796 C CA . PHE A 1 219 ? -12.886 -20.137 -3.460 1.00 83.94 219 PHE A CA 1
ATOM 1797 C C . PHE A 1 219 ? -12.651 -19.039 -4.492 1.00 83.94 219 PHE A C 1
ATOM 1799 O O . PHE A 1 219 ? -13.119 -17.917 -4.336 1.00 83.94 219 PHE A O 1
ATOM 1806 N N . THR A 1 220 ? -11.959 -19.381 -5.576 1.00 80.56 220 THR A N 1
ATOM 1807 C CA . THR A 1 220 ? -11.732 -18.483 -6.719 1.00 80.56 220 THR A CA 1
ATOM 1808 C C . THR A 1 220 ? -12.715 -18.719 -7.867 1.00 80.56 220 THR A C 1
ATOM 1810 O O . THR A 1 220 ? -12.827 -17.884 -8.756 1.00 80.56 220 THR A O 1
ATOM 1813 N N . GLY A 1 221 ? -13.425 -19.854 -7.869 1.00 76.31 221 GLY A N 1
ATOM 1814 C CA . GLY A 1 221 ? -14.371 -20.236 -8.917 1.00 76.31 221 GLY A CA 1
ATOM 1815 C C . GLY A 1 221 ? -15.803 -20.334 -8.399 1.00 76.31 221 GLY A C 1
ATOM 1816 O O . GLY A 1 221 ? -16.064 -21.037 -7.421 1.00 76.31 221 GLY A O 1
ATOM 1817 N N . VAL A 1 222 ? -16.734 -19.689 -9.109 1.00 75.62 222 VAL A N 1
ATOM 1818 C CA . VAL A 1 222 ? -18.144 -19.546 -8.705 1.00 75.62 222 VAL A CA 1
ATOM 1819 C C . VAL A 1 222 ? -18.838 -20.896 -8.501 1.00 75.62 222 VAL A C 1
ATOM 1821 O O . VAL A 1 222 ? -19.503 -21.092 -7.493 1.00 75.62 222 VAL A O 1
ATOM 1824 N N . GLY A 1 223 ? -18.622 -21.875 -9.387 1.00 76.62 223 GLY A N 1
ATOM 1825 C CA . GLY A 1 223 ? -19.291 -23.181 -9.287 1.00 76.62 223 GLY A CA 1
ATOM 1826 C C . GLY A 1 223 ? -18.971 -23.953 -7.999 1.00 76.62 223 GLY A C 1
ATOM 1827 O O . GLY A 1 223 ? -19.875 -24.483 -7.358 1.00 76.62 223 GLY A O 1
ATOM 1828 N N . LYS A 1 224 ? -17.695 -23.973 -7.578 1.00 78.31 224 LYS A N 1
ATOM 1829 C CA . LYS A 1 224 ? -17.291 -24.605 -6.306 1.00 78.31 224 LYS A CA 1
ATOM 1830 C C . LYS A 1 224 ? -17.791 -23.807 -5.104 1.00 78.31 224 LYS A C 1
ATOM 1832 O O . LYS A 1 224 ? -18.233 -24.410 -4.134 1.00 78.31 224 LYS A O 1
ATOM 1837 N N . ALA A 1 225 ? -17.760 -22.475 -5.195 1.00 79.00 225 ALA A N 1
ATOM 1838 C CA . ALA A 1 225 ? -18.258 -21.598 -4.142 1.00 79.00 225 ALA A CA 1
ATOM 1839 C C . ALA A 1 225 ? -19.752 -21.833 -3.871 1.00 79.00 225 ALA A C 1
ATOM 1841 O O . ALA A 1 225 ? -20.125 -22.021 -2.722 1.00 79.00 225 ALA A O 1
ATOM 1842 N N . ILE A 1 226 ? -20.594 -21.910 -4.910 1.00 77.81 226 ILE A N 1
ATOM 1843 C CA . ILE A 1 226 ? -22.041 -22.146 -4.759 1.00 77.81 226 ILE A CA 1
ATOM 1844 C C . ILE A 1 226 ? -22.311 -23.485 -4.071 1.00 77.81 226 ILE A C 1
ATOM 1846 O O . ILE A 1 226 ? -23.081 -23.534 -3.116 1.00 77.81 226 ILE A O 1
ATOM 1850 N N . ALA A 1 227 ? -21.658 -24.560 -4.525 1.00 79.62 227 ALA A N 1
ATOM 1851 C CA . ALA A 1 227 ? -21.831 -25.880 -3.926 1.00 79.62 227 ALA A CA 1
ATOM 1852 C C . ALA A 1 227 ? -21.459 -25.877 -2.435 1.00 79.62 227 ALA A C 1
ATOM 1854 O O . ALA A 1 227 ? -22.216 -26.392 -1.620 1.00 79.62 227 ALA A O 1
ATOM 1855 N N . SER A 1 228 ? -20.334 -25.250 -2.078 1.00 79.06 228 SER A N 1
ATOM 1856 C CA . SER A 1 228 ? -19.873 -25.169 -0.690 1.00 79.06 228 SER A CA 1
ATOM 1857 C C . SER A 1 228 ? -20.723 -24.252 0.185 1.00 79.06 228 SER A C 1
ATOM 1859 O O . SER A 1 228 ? -20.957 -24.597 1.337 1.00 79.06 228 SER A O 1
ATOM 1861 N N . VAL A 1 229 ? -21.214 -23.127 -0.340 1.00 78.00 229 VAL A N 1
ATOM 1862 C CA . VAL A 1 229 ? -22.117 -22.223 0.392 1.00 78.00 229 VAL A CA 1
ATOM 1863 C C . VAL A 1 229 ? -23.439 -22.919 0.711 1.00 78.00 229 VAL A C 1
ATOM 1865 O O . VAL A 1 229 ? -23.928 -22.796 1.823 1.00 78.00 229 VAL A O 1
ATOM 1868 N N . MET A 1 230 ? -23.975 -23.707 -0.224 1.00 75.25 230 MET A N 1
ATOM 1869 C CA . MET A 1 230 ? -25.236 -24.432 -0.027 1.00 75.25 230 MET A CA 1
ATOM 1870 C C . MET A 1 230 ? -25.102 -25.659 0.889 1.00 75.25 230 MET A C 1
ATOM 1872 O O . MET A 1 230 ? -26.099 -26.127 1.432 1.00 75.25 230 MET A O 1
ATOM 1876 N N . SER A 1 231 ? -23.898 -26.227 1.031 1.00 74.12 231 SER A N 1
ATOM 1877 C CA . SER A 1 231 ? -23.675 -27.473 1.781 1.00 74.12 231 SER A CA 1
ATOM 1878 C C . SER A 1 231 ? -23.004 -27.289 3.143 1.00 74.12 231 SER A C 1
ATOM 1880 O O . SER A 1 231 ? -22.954 -28.241 3.919 1.00 74.12 231 SER A O 1
ATOM 1882 N N . CYS A 1 232 ? -22.401 -26.129 3.412 1.00 65.38 232 CYS A N 1
ATOM 1883 C CA . CYS A 1 232 ? -21.587 -25.896 4.602 1.00 65.38 232 CYS A CA 1
ATOM 1884 C C . CYS A 1 232 ? -22.273 -24.888 5.535 1.00 65.38 232 CYS A C 1
ATOM 1886 O O . CYS A 1 232 ? -22.612 -23.795 5.081 1.00 65.38 232 CYS A O 1
ATOM 1888 N N . PRO A 1 233 ? -22.444 -25.206 6.831 1.00 73.62 233 PRO A N 1
ATOM 1889 C CA . PRO A 1 233 ? -22.918 -24.235 7.805 1.00 73.62 233 PRO A CA 1
ATOM 1890 C C . PRO A 1 233 ? -21.788 -23.240 8.094 1.00 73.62 233 PRO A C 1
ATOM 1892 O O . PRO A 1 233 ? -20.882 -23.519 8.876 1.00 73.62 233 PRO A O 1
ATOM 1895 N N . VAL A 1 234 ? -21.806 -22.100 7.409 1.00 85.12 234 VAL A N 1
ATOM 1896 C CA . VAL A 1 234 ? -20.886 -20.981 7.641 1.00 85.12 234 VAL A CA 1
ATOM 1897 C C . VAL A 1 234 ? -21.665 -19.800 8.200 1.00 85.12 234 VAL A C 1
ATOM 1899 O O . VAL A 1 234 ? -22.744 -19.500 7.712 1.00 85.12 234 VAL A O 1
ATOM 1902 N N . ASP A 1 235 ? -21.123 -19.105 9.199 1.00 87.19 235 ASP A N 1
ATOM 1903 C CA . ASP A 1 235 ? -21.843 -17.999 9.850 1.00 87.19 235 ASP A CA 1
ATOM 1904 C C . ASP A 1 235 ? -21.706 -16.668 9.097 1.00 87.19 235 ASP A C 1
ATOM 1906 O O . ASP A 1 235 ? -22.592 -15.814 9.157 1.00 87.19 235 ASP A O 1
ATOM 1910 N N . LEU A 1 236 ? -20.579 -16.478 8.401 1.00 88.50 236 LEU A N 1
ATOM 1911 C CA . LEU A 1 236 ? -20.207 -15.238 7.722 1.00 88.50 236 LEU A CA 1
ATOM 1912 C C . LEU A 1 236 ? -19.512 -15.522 6.387 1.00 88.50 236 LEU A C 1
ATOM 1914 O O . LEU A 1 236 ? -18.538 -16.272 6.329 1.00 88.50 236 LEU A O 1
ATOM 1918 N N . ILE A 1 237 ? -19.960 -14.847 5.330 1.00 89.88 237 ILE A N 1
ATOM 1919 C CA . ILE A 1 237 ? -19.369 -14.896 3.993 1.00 89.88 237 ILE A CA 1
ATOM 1920 C C . ILE A 1 237 ? -18.818 -13.523 3.608 1.00 89.88 237 ILE A C 1
ATOM 1922 O O . ILE A 1 237 ? -19.504 -12.506 3.697 1.00 89.88 237 ILE A O 1
ATOM 1926 N N . PHE A 1 238 ? -17.591 -13.516 3.087 1.00 90.00 238 PHE A N 1
ATOM 1927 C CA . PHE A 1 238 ? -17.060 -12.403 2.304 1.00 90.00 238 PHE A CA 1
ATOM 1928 C C . PHE A 1 238 ? -17.217 -12.733 0.824 1.00 90.00 238 PHE A C 1
ATOM 1930 O O . PHE A 1 238 ? -16.668 -13.733 0.358 1.00 90.00 238 PHE A O 1
ATOM 1937 N N . SER A 1 239 ? -17.968 -11.917 0.087 1.00 88.62 239 SER A N 1
ATOM 1938 C CA . SER A 1 239 ? -18.279 -12.185 -1.321 1.00 88.62 239 SER A CA 1
ATOM 1939 C C . SER A 1 239 ? -17.995 -10.973 -2.198 1.00 88.62 239 SER A C 1
ATOM 1941 O O . SER A 1 239 ? -18.288 -9.843 -1.810 1.00 88.62 239 SER A O 1
ATOM 1943 N N . ASP A 1 240 ? -17.444 -11.196 -3.391 1.00 87.69 240 ASP A N 1
ATOM 1944 C CA . ASP A 1 240 ? -17.490 -10.173 -4.437 1.00 87.69 240 ASP A CA 1
ATOM 1945 C C . ASP A 1 240 ? -18.917 -10.076 -4.992 1.00 87.69 240 ASP A C 1
ATOM 1947 O O . ASP A 1 240 ? -19.686 -11.036 -4.954 1.00 87.69 240 ASP A O 1
ATOM 1951 N N . ILE A 1 241 ? -19.285 -8.911 -5.506 1.00 82.62 241 ILE A N 1
ATOM 1952 C CA . ILE A 1 241 ? -20.596 -8.711 -6.129 1.00 82.62 241 ILE A CA 1
ATOM 1953 C C . ILE A 1 241 ? -20.570 -9.232 -7.558 1.00 82.62 241 ILE A C 1
ATOM 1955 O O . ILE A 1 241 ? -21.509 -9.895 -7.993 1.00 82.62 241 ILE A O 1
ATOM 1959 N N . GLU A 1 242 ? -19.476 -8.987 -8.272 1.00 80.88 242 GLU A N 1
ATOM 1960 C CA . GLU A 1 242 ? -19.272 -9.495 -9.625 1.00 80.88 242 GLU A CA 1
ATOM 1961 C C . GLU A 1 242 ? -18.450 -10.784 -9.549 1.00 80.88 242 GLU A C 1
ATOM 1963 O O . GLU A 1 242 ? -17.223 -10.769 -9.605 1.00 80.88 242 GLU A O 1
ATOM 1968 N N . LEU A 1 243 ? -19.137 -11.915 -9.365 1.00 77.69 243 LEU A N 1
ATOM 1969 C CA . LEU A 1 243 ? -18.492 -13.226 -9.254 1.00 77.69 243 LEU A CA 1
ATOM 1970 C C . LEU A 1 243 ? -18.067 -13.764 -10.631 1.00 77.69 243 LEU A C 1
ATOM 1972 O O . LEU A 1 243 ? -16.966 -14.294 -10.781 1.00 77.69 243 LEU A O 1
ATOM 1976 N N . ASN A 1 244 ? -18.934 -13.640 -11.639 1.00 75.19 244 ASN A N 1
ATOM 1977 C CA . ASN A 1 244 ? -18.648 -13.874 -13.058 1.00 75.19 244 ASN A CA 1
ATOM 1978 C C . ASN A 1 244 ? -19.655 -13.087 -13.931 1.00 75.19 244 ASN A C 1
ATOM 1980 O O . ASN A 1 244 ? -20.491 -12.357 -13.404 1.00 75.19 244 ASN A O 1
ATOM 1984 N N . ALA A 1 245 ? -19.579 -13.227 -15.261 1.00 63.41 245 ALA A N 1
ATOM 1985 C CA . ALA A 1 245 ? -20.436 -12.486 -16.197 1.00 63.41 245 ALA A CA 1
ATOM 1986 C C . ALA A 1 245 ? -21.948 -12.742 -16.015 1.00 63.41 245 ALA A C 1
ATOM 1988 O O . ALA A 1 245 ? -22.744 -11.853 -16.305 1.00 63.41 245 ALA A O 1
ATOM 1989 N N . ASP A 1 246 ? -22.331 -13.919 -15.506 1.00 66.31 246 ASP A N 1
ATOM 1990 C CA . ASP A 1 246 ? -23.727 -14.373 -15.462 1.00 66.31 246 ASP A CA 1
ATOM 1991 C C . ASP A 1 246 ? -24.310 -14.461 -14.035 1.00 66.31 246 ASP A C 1
ATOM 1993 O O . ASP A 1 246 ? -25.510 -14.676 -13.874 1.00 66.31 246 ASP A O 1
ATOM 1997 N N . ILE A 1 247 ? -23.486 -14.326 -12.987 1.00 72.81 247 ILE A N 1
ATOM 1998 C CA . ILE A 1 247 ? -23.869 -14.538 -11.583 1.00 72.81 247 ILE A CA 1
ATOM 1999 C C . ILE A 1 247 ? -23.379 -13.375 -10.723 1.00 72.81 247 ILE A C 1
ATOM 2001 O O . ILE A 1 247 ? -22.179 -13.132 -10.566 1.00 72.81 247 ILE A O 1
ATOM 2005 N N . ASN A 1 248 ? -24.340 -12.708 -10.088 1.00 80.75 248 ASN A N 1
ATOM 2006 C CA . ASN A 1 248 ? -24.095 -11.666 -9.101 1.00 80.75 248 ASN A CA 1
ATOM 2007 C C . ASN A 1 248 ? -24.150 -12.250 -7.676 1.00 80.75 248 ASN A C 1
ATOM 2009 O O . ASN A 1 248 ? -25.075 -12.996 -7.342 1.00 80.75 248 ASN A O 1
ATOM 2013 N N . GLY A 1 249 ? -23.200 -11.882 -6.812 1.00 79.00 249 GLY A N 1
ATOM 2014 C CA . GLY A 1 249 ? -23.159 -12.312 -5.409 1.00 79.00 249 GLY A CA 1
ATOM 2015 C C . GLY A 1 249 ? -24.439 -11.983 -4.629 1.00 79.00 249 GLY A C 1
ATOM 2016 O O . GLY A 1 249 ? -24.875 -12.773 -3.795 1.00 79.00 249 GLY A O 1
ATOM 2017 N N . ILE A 1 250 ? -25.115 -10.879 -4.962 1.00 81.62 250 ILE A N 1
ATOM 2018 C CA . ILE A 1 250 ? -26.411 -10.504 -4.376 1.00 81.62 250 ILE A CA 1
ATOM 2019 C C . ILE A 1 250 ? -27.502 -11.506 -4.776 1.00 81.62 250 ILE A C 1
ATOM 2021 O O . ILE A 1 250 ? -28.299 -11.930 -3.941 1.00 81.62 250 ILE A O 1
ATOM 2025 N N . GLN A 1 251 ? -27.545 -11.905 -6.051 1.00 81.12 251 GLN A N 1
ATOM 2026 C CA . GLN A 1 251 ? -28.521 -12.888 -6.538 1.00 81.12 251 GLN A CA 1
ATOM 2027 C C . GLN A 1 251 ? -28.281 -14.261 -5.912 1.00 81.12 251 GLN A C 1
ATOM 2029 O O . GLN A 1 251 ? -29.241 -14.933 -5.536 1.00 81.12 251 GLN A O 1
ATOM 2034 N N . LEU A 1 252 ? -27.011 -14.641 -5.737 1.00 82.94 252 LEU A N 1
ATOM 2035 C CA . LEU A 1 252 ? -26.647 -15.880 -5.063 1.00 82.94 252 LEU A CA 1
ATOM 2036 C C . LEU A 1 252 ? -27.194 -15.914 -3.629 1.00 82.94 252 LEU A C 1
ATOM 2038 O O . LEU A 1 252 ? -27.839 -16.890 -3.252 1.00 82.94 252 LEU A O 1
ATOM 2042 N N . MET A 1 253 ? -27.016 -14.838 -2.858 1.00 84.69 253 MET A N 1
ATOM 2043 C CA . MET A 1 253 ? -27.546 -14.760 -1.491 1.00 84.69 253 MET A CA 1
ATOM 2044 C C . MET A 1 253 ? -29.079 -14.768 -1.450 1.00 84.69 253 MET A C 1
ATOM 2046 O O . MET A 1 253 ? -29.648 -15.447 -0.604 1.00 84.69 253 MET A O 1
ATOM 2050 N N . LYS A 1 254 ? -29.766 -14.110 -2.399 1.00 81.19 254 LYS A N 1
ATOM 2051 C CA . LYS A 1 254 ? -31.242 -14.170 -2.496 1.00 81.19 254 LYS A CA 1
ATOM 2052 C C . LYS A 1 254 ? -31.778 -15.574 -2.769 1.00 81.19 254 LYS A C 1
ATOM 2054 O O . LYS A 1 254 ? -32.901 -15.876 -2.384 1.00 81.19 254 LYS A O 1
ATOM 2059 N N . SER A 1 255 ? -31.012 -16.401 -3.479 1.00 80.69 255 SER A N 1
ATOM 2060 C CA . SER A 1 255 ? -31.405 -17.777 -3.799 1.00 80.69 255 SER A CA 1
ATOM 2061 C C . SER A 1 255 ? -31.164 -18.767 -2.656 1.00 80.69 255 SER A C 1
ATOM 2063 O O . SER A 1 255 ? -31.631 -19.903 -2.729 1.00 80.69 255 SER A O 1
ATOM 2065 N N . HIS A 1 256 ? -30.433 -18.359 -1.613 1.00 80.31 256 HIS A N 1
ATOM 2066 C CA . HIS A 1 256 ? -30.117 -19.217 -0.481 1.00 80.31 256 HIS A CA 1
ATOM 2067 C C . HIS A 1 256 ? -31.326 -19.315 0.474 1.00 80.31 256 HIS A C 1
ATOM 2069 O O . HIS A 1 256 ? -31.854 -18.273 0.860 1.00 80.31 256 HIS A O 1
ATOM 2075 N N . PRO A 1 257 ? -31.771 -20.525 0.877 1.00 76.44 257 PRO A N 1
ATOM 2076 C CA . PRO A 1 257 ? -32.962 -20.692 1.721 1.00 76.44 257 PRO A CA 1
ATOM 2077 C C . PRO A 1 257 ? -32.856 -20.019 3.095 1.00 76.44 257 PRO A C 1
ATOM 2079 O O . PRO A 1 257 ? -33.843 -19.488 3.593 1.00 76.44 257 PRO A O 1
ATOM 2082 N N . ASP A 1 258 ? -31.660 -20.040 3.685 1.00 77.44 258 ASP A N 1
ATOM 2083 C CA . ASP A 1 258 ? -31.341 -19.392 4.962 1.00 77.44 258 ASP A CA 1
ATOM 2084 C C . ASP A 1 258 ? -29.963 -18.721 4.863 1.00 77.44 258 ASP A C 1
ATOM 2086 O O . ASP A 1 258 ? -28.945 -19.362 5.131 1.00 77.44 258 ASP A O 1
ATOM 2090 N N . PRO A 1 259 ? -29.869 -17.522 4.258 1.00 79.19 259 PRO A N 1
ATOM 2091 C CA . PRO A 1 259 ? -28.587 -16.937 3.893 1.00 79.19 259 PRO A CA 1
ATOM 2092 C C . PRO A 1 259 ? -27.754 -16.632 5.146 1.00 79.19 259 PRO A C 1
ATOM 2094 O O . PRO A 1 259 ? -28.239 -15.955 6.062 1.00 79.19 259 PRO A O 1
ATOM 2097 N N . PRO A 1 260 ? -26.481 -17.062 5.182 1.00 85.50 260 PRO A N 1
ATOM 2098 C CA . PRO A 1 260 ? -25.580 -16.635 6.236 1.00 85.50 260 PRO A CA 1
ATOM 2099 C C . PRO A 1 260 ? -25.329 -15.131 6.131 1.00 85.50 260 PRO A C 1
ATOM 2101 O O . PRO A 1 260 ? -25.611 -14.491 5.112 1.00 85.50 260 PRO A O 1
ATOM 2104 N N . MET A 1 261 ? -24.765 -14.548 7.186 1.00 89.12 261 MET A N 1
ATOM 2105 C CA . MET A 1 261 ? -24.389 -13.140 7.146 1.00 89.12 261 MET A CA 1
ATOM 2106 C C . MET A 1 261 ? -23.405 -12.900 5.999 1.00 89.12 261 MET A C 1
ATOM 2108 O O . MET A 1 261 ? -22.469 -13.676 5.804 1.00 89.12 261 MET A O 1
ATOM 2112 N N . VAL A 1 262 ? -23.579 -11.807 5.259 1.00 90.00 262 VAL A N 1
ATOM 2113 C CA . VAL A 1 262 ? -22.718 -11.488 4.115 1.00 90.00 262 VAL A CA 1
ATOM 2114 C C . VAL A 1 262 ? -22.127 -10.089 4.231 1.00 90.00 262 VAL A C 1
ATOM 2116 O O . VAL A 1 262 ? -22.820 -9.125 4.556 1.00 90.00 262 VAL A O 1
ATOM 2119 N N . ILE A 1 263 ? -20.830 -9.981 3.953 1.00 91.56 263 ILE A N 1
ATOM 2120 C CA . ILE A 1 263 ? -20.124 -8.721 3.729 1.00 91.56 263 ILE A CA 1
ATOM 2121 C C . ILE A 1 263 ? -19.677 -8.706 2.269 1.00 91.56 263 ILE A C 1
ATOM 2123 O O . ILE A 1 263 ? -18.896 -9.561 1.839 1.00 91.56 263 ILE A O 1
ATOM 2127 N N . PHE A 1 264 ? -20.157 -7.728 1.504 1.00 90.44 264 PHE A N 1
ATOM 2128 C CA . PHE A 1 264 ? -19.771 -7.597 0.102 1.00 90.44 264 PHE A CA 1
ATOM 2129 C C . PHE A 1 264 ? -18.472 -6.821 -0.053 1.00 90.44 264 PHE A C 1
ATOM 2131 O O . PHE A 1 264 ? -18.232 -5.852 0.663 1.00 90.44 264 PHE A O 1
ATOM 2138 N N . VAL A 1 265 ? -17.640 -7.231 -1.009 1.00 89.56 265 VAL A N 1
ATOM 2139 C CA . VAL A 1 265 ? -16.354 -6.598 -1.304 1.00 89.56 265 VAL A CA 1
ATOM 2140 C C . VAL A 1 265 ? -16.248 -6.310 -2.799 1.00 89.56 265 VAL A C 1
ATOM 2142 O O . VAL A 1 265 ? -15.993 -7.220 -3.576 1.00 89.56 265 VAL A O 1
ATOM 2145 N N . SER A 1 266 ? -16.386 -5.051 -3.213 1.00 85.94 266 SER A N 1
ATOM 2146 C CA . SER A 1 266 ? -16.476 -4.669 -4.633 1.00 85.94 266 SER A CA 1
ATOM 2147 C C . SER A 1 266 ? -15.612 -3.451 -4.962 1.00 85.94 266 SER A C 1
ATOM 2149 O O . SER A 1 266 ? -15.308 -2.637 -4.094 1.00 85.94 266 SER A O 1
ATOM 2151 N N . ALA A 1 267 ? -15.192 -3.322 -6.222 1.00 84.44 267 ALA A N 1
ATOM 2152 C CA . ALA A 1 267 ? -14.506 -2.128 -6.731 1.00 84.44 267 ALA A CA 1
ATOM 2153 C C . ALA A 1 267 ? -15.472 -1.035 -7.229 1.00 84.44 267 ALA A C 1
ATOM 2155 O O . ALA A 1 267 ? -15.037 0.076 -7.523 1.00 84.44 267 ALA A O 1
ATOM 2156 N N . PHE A 1 268 ? -16.768 -1.338 -7.330 1.00 79.25 268 PHE A N 1
ATOM 2157 C CA . PHE A 1 268 ? -17.791 -0.427 -7.842 1.00 79.25 268 PHE A CA 1
ATOM 2158 C C . PHE A 1 268 ? -18.705 0.026 -6.711 1.00 79.25 268 PHE A C 1
ATOM 2160 O O . PHE A 1 268 ? -19.030 -0.765 -5.843 1.00 79.25 268 PHE A O 1
ATOM 2167 N N . ASP A 1 269 ? -19.156 1.271 -6.718 1.00 73.62 269 ASP A N 1
ATOM 2168 C CA . ASP A 1 269 ? -20.064 1.849 -5.718 1.00 73.62 269 ASP A CA 1
ATOM 2169 C C . ASP A 1 269 ? -21.550 1.571 -6.010 1.00 73.62 269 ASP A C 1
ATOM 2171 O O . ASP A 1 269 ? -22.354 1.453 -5.087 1.00 73.62 269 ASP A O 1
ATOM 2175 N N . ARG A 1 270 ? -21.906 1.413 -7.292 1.00 75.81 270 ARG A N 1
ATOM 2176 C CA . ARG A 1 270 ? -23.289 1.271 -7.788 1.00 75.81 270 ARG A CA 1
ATOM 2177 C C . ARG A 1 270 ? -24.129 0.196 -7.091 1.00 75.81 270 ARG A C 1
ATOM 2179 O O . ARG A 1 270 ? -25.338 0.355 -6.988 1.00 75.81 270 ARG A O 1
ATOM 2186 N N . TYR A 1 271 ? -23.500 -0.865 -6.590 1.00 72.19 271 TYR A N 1
ATOM 2187 C CA . TYR A 1 271 ? -24.191 -1.989 -5.949 1.00 72.19 271 TYR A CA 1
ATOM 2188 C C . TYR A 1 271 ? -24.368 -1.830 -4.434 1.00 72.19 271 TYR A C 1
ATOM 2190 O O . TYR A 1 271 ? -24.961 -2.698 -3.793 1.00 72.19 271 TYR A O 1
ATOM 2198 N N . ALA A 1 272 ? -23.871 -0.740 -3.838 1.00 66.94 272 ALA A N 1
ATOM 2199 C CA . ALA A 1 272 ? -23.992 -0.513 -2.400 1.00 66.94 272 ALA A CA 1
ATOM 2200 C C . ALA A 1 272 ? -25.459 -0.403 -1.964 1.00 66.94 272 ALA A C 1
ATOM 2202 O O . ALA A 1 272 ? -25.844 -0.993 -0.958 1.00 66.94 272 ALA A O 1
ATOM 2203 N N . VAL A 1 273 ? -26.298 0.273 -2.755 1.00 68.75 273 VAL A N 1
ATOM 2204 C CA . VAL A 1 273 ? -27.738 0.396 -2.474 1.00 68.75 273 VAL A CA 1
ATOM 2205 C C . VAL A 1 273 ? -28.436 -0.964 -2.566 1.00 68.75 273 VAL A C 1
ATOM 2207 O O . VAL A 1 273 ? -29.212 -1.316 -1.682 1.00 68.75 273 VAL A O 1
ATOM 2210 N N . ASP A 1 274 ? -28.103 -1.768 -3.577 1.00 67.31 274 ASP A N 1
ATOM 2211 C CA . ASP A 1 274 ? -28.711 -3.087 -3.789 1.00 67.31 274 ASP A CA 1
ATOM 2212 C C . ASP A 1 274 ? -28.336 -4.100 -2.697 1.00 67.31 274 ASP A C 1
ATOM 2214 O O . ASP A 1 274 ? -29.118 -5.003 -2.396 1.00 67.31 274 ASP A O 1
ATOM 2218 N N . SER A 1 275 ? -27.169 -3.938 -2.064 1.00 63.47 275 SER A N 1
ATOM 2219 C CA . SER A 1 275 ? -26.745 -4.788 -0.944 1.00 63.47 275 SER A CA 1
ATOM 2220 C C . SER A 1 275 ? -27.621 -4.628 0.307 1.00 63.47 275 SER A C 1
ATOM 2222 O O . SER A 1 275 ? -27.815 -5.594 1.046 1.00 63.47 275 SER A O 1
ATOM 2224 N N . TYR A 1 276 ? -28.250 -3.462 0.505 1.00 65.50 276 TYR A N 1
ATOM 2225 C CA . TYR A 1 276 ? -29.223 -3.265 1.587 1.00 65.50 276 TYR A CA 1
ATOM 2226 C C . TYR A 1 276 ? -30.507 -4.070 1.379 1.00 65.50 276 TYR A C 1
ATOM 2228 O O . TYR A 1 276 ? -31.147 -4.459 2.352 1.00 65.50 276 TYR A O 1
ATOM 2236 N N . ALA A 1 277 ? -30.878 -4.367 0.129 1.00 65.56 277 ALA A N 1
ATOM 2237 C CA . ALA A 1 277 ? -32.089 -5.127 -0.172 1.00 65.56 277 ALA A CA 1
ATOM 2238 C C . ALA A 1 277 ? -32.023 -6.595 0.291 1.00 65.56 277 ALA A C 1
ATOM 2240 O O . ALA A 1 277 ? -33.036 -7.288 0.236 1.00 65.56 277 ALA A O 1
ATOM 2241 N N . ILE A 1 278 ? -30.848 -7.078 0.706 1.00 71.75 278 ILE A N 1
ATOM 2242 C CA . ILE A 1 278 ? -30.631 -8.449 1.193 1.00 71.75 278 ILE A CA 1
ATOM 2243 C C . ILE A 1 278 ? -30.111 -8.496 2.631 1.00 71.75 278 ILE A C 1
ATOM 2245 O O . ILE A 1 278 ? -29.545 -9.506 3.030 1.00 71.75 278 ILE A O 1
ATOM 2249 N N . ASP A 1 279 ? -30.286 -7.405 3.385 1.00 78.25 279 ASP A N 1
ATOM 2250 C CA . ASP A 1 279 ? -29.819 -7.276 4.773 1.00 78.25 279 ASP A CA 1
ATOM 2251 C C . ASP A 1 279 ? -28.334 -7.654 4.939 1.00 78.25 279 ASP A C 1
ATOM 2253 O O . ASP A 1 279 ? -27.926 -8.329 5.886 1.00 78.25 279 ASP A O 1
ATOM 2257 N N . ALA A 1 280 ? -27.501 -7.242 3.973 1.00 85.38 280 ALA A N 1
ATOM 2258 C CA . ALA A 1 280 ? -26.063 -7.442 4.064 1.00 85.38 280 ALA A CA 1
ATOM 2259 C C . ALA A 1 280 ? -25.510 -6.743 5.312 1.00 85.38 280 ALA A C 1
ATOM 2261 O O . ALA A 1 280 ? -25.885 -5.612 5.640 1.00 85.38 280 ALA A O 1
ATOM 2262 N N . VAL A 1 281 ? -24.557 -7.389 5.984 1.00 87.25 281 VAL A N 1
ATOM 2263 C CA . VAL A 1 281 ? -23.937 -6.826 7.183 1.00 87.25 281 VAL A CA 1
ATOM 2264 C C . VAL A 1 281 ? -23.200 -5.545 6.835 1.00 87.25 281 VAL A C 1
ATOM 2266 O O . VAL A 1 281 ? -23.356 -4.539 7.526 1.00 87.25 281 VAL A O 1
ATOM 2269 N N . ASP A 1 282 ? -22.378 -5.564 5.790 1.00 88.75 282 ASP A N 1
ATOM 2270 C CA . ASP A 1 282 ? -21.614 -4.393 5.377 1.00 88.75 282 ASP A CA 1
ATOM 2271 C C . ASP A 1 282 ? -21.167 -4.476 3.912 1.00 88.75 282 ASP A C 1
ATOM 2273 O O . ASP A 1 282 ? -21.230 -5.529 3.270 1.00 88.75 282 ASP A O 1
ATOM 2277 N N . TYR A 1 283 ? -20.675 -3.344 3.416 1.00 87.88 283 TYR A N 1
ATOM 2278 C CA . TYR A 1 283 ? -20.170 -3.154 2.066 1.00 87.88 283 TYR A CA 1
ATOM 2279 C C . TYR A 1 283 ? -18.763 -2.551 2.098 1.00 87.88 283 TYR A C 1
ATOM 2281 O O . TYR A 1 283 ? -18.548 -1.425 2.553 1.00 87.88 283 TYR A O 1
ATOM 2289 N N . LEU A 1 284 ? -17.784 -3.286 1.577 1.00 87.75 284 LEU A N 1
ATOM 2290 C CA . LEU A 1 284 ? -16.378 -2.903 1.558 1.00 87.75 284 LEU A CA 1
ATOM 2291 C C . LEU A 1 284 ? -15.933 -2.546 0.136 1.00 87.75 284 LEU A C 1
ATOM 2293 O O . LEU A 1 284 ? -15.903 -3.386 -0.761 1.00 87.75 284 LEU A O 1
ATOM 2297 N N . MET A 1 285 ? -15.524 -1.293 -0.056 1.00 86.62 285 MET A N 1
ATOM 2298 C CA . MET A 1 285 ? -14.913 -0.842 -1.307 1.00 86.62 285 MET A CA 1
ATOM 2299 C C . MET A 1 285 ? -13.462 -1.321 -1.410 1.00 86.62 285 MET A C 1
ATOM 2301 O O . MET A 1 285 ? -12.681 -1.150 -0.472 1.00 86.62 285 MET A O 1
ATOM 2305 N N . LYS A 1 286 ? -13.085 -1.886 -2.560 1.00 86.31 286 LYS A N 1
ATOM 2306 C CA . LYS A 1 286 ? -11.692 -2.200 -2.902 1.00 86.31 286 LYS A CA 1
ATOM 2307 C C . LYS A 1 286 ? -10.954 -0.912 -3.311 1.00 86.31 286 LYS A C 1
ATOM 2309 O O . LYS A 1 286 ? -11.513 -0.133 -4.081 1.00 86.31 286 LYS A O 1
ATOM 2314 N N . PRO A 1 287 ? -9.697 -0.698 -2.875 1.00 83.12 287 PRO A N 1
ATOM 2315 C CA . PRO A 1 287 ? -8.926 -1.515 -1.934 1.00 83.12 287 PRO A CA 1
ATOM 2316 C C . PRO A 1 287 ? -9.469 -1.417 -0.498 1.00 83.12 287 PRO A C 1
ATOM 2318 O O . PRO A 1 287 ? -9.704 -0.325 0.019 1.00 83.12 287 PRO A O 1
ATOM 2321 N N . VAL A 1 288 ? -9.639 -2.570 0.157 1.00 79.44 288 VAL A N 1
ATOM 2322 C CA . VAL A 1 288 ? -10.229 -2.638 1.501 1.00 79.44 288 VAL A CA 1
ATOM 2323 C C . VAL A 1 288 ? -9.215 -2.160 2.533 1.00 79.44 288 VAL A C 1
ATOM 2325 O O . VAL A 1 288 ? -8.163 -2.773 2.711 1.00 79.44 288 VAL A O 1
ATOM 2328 N N . SER A 1 289 ? -9.537 -1.081 3.247 1.00 75.69 289 SER A N 1
ATOM 2329 C CA . SER A 1 289 ? -8.726 -0.654 4.384 1.00 75.69 289 SER A CA 1
ATOM 2330 C C . SER A 1 289 ? -8.955 -1.571 5.585 1.00 75.69 289 SER A C 1
ATOM 2332 O O . SER A 1 289 ? -10.077 -2.003 5.858 1.00 75.69 289 SER A O 1
ATOM 2334 N N . TYR A 1 290 ? -7.894 -1.820 6.353 1.00 64.50 290 TYR A N 1
ATOM 2335 C CA . TYR A 1 290 ? -7.980 -2.618 7.577 1.00 64.50 290 TYR A CA 1
ATOM 2336 C C . TYR A 1 290 ? -9.034 -2.075 8.563 1.00 64.50 290 TYR A C 1
ATOM 2338 O O . TYR A 1 290 ? -9.766 -2.831 9.193 1.00 64.50 290 TYR A O 1
ATOM 2346 N N . GLU A 1 291 ? -9.168 -0.748 8.654 1.00 62.53 291 GLU A N 1
ATOM 2347 C CA . GLU A 1 291 ? -10.159 -0.083 9.510 1.00 62.53 291 GLU A CA 1
ATOM 2348 C C . GLU A 1 291 ? -11.596 -0.451 9.118 1.00 62.53 291 GLU A C 1
ATOM 2350 O O . GLU A 1 291 ? -12.413 -0.787 9.977 1.00 62.53 291 GLU A O 1
ATOM 2355 N N . ARG A 1 292 ? -11.895 -0.417 7.813 1.00 79.44 292 ARG A N 1
ATOM 2356 C CA . ARG A 1 292 ? -13.213 -0.783 7.289 1.00 79.44 292 ARG A CA 1
ATOM 2357 C C . ARG A 1 292 ? -13.497 -2.263 7.470 1.00 79.44 292 ARG A C 1
ATOM 2359 O O . ARG A 1 292 ? -14.599 -2.614 7.879 1.00 79.44 292 ARG A O 1
ATOM 2366 N N . PHE A 1 293 ? -12.493 -3.103 7.248 1.00 81.19 293 PHE A N 1
ATOM 2367 C CA . PHE A 1 293 ? -12.594 -4.534 7.494 1.00 81.19 293 PHE A CA 1
ATOM 2368 C C . PHE A 1 293 ? -12.981 -4.844 8.951 1.00 81.19 293 PHE A C 1
ATOM 2370 O O . PHE A 1 293 ? -13.968 -5.538 9.187 1.00 81.19 293 PHE A O 1
ATOM 2377 N N . ILE A 1 294 ? -12.277 -4.275 9.938 1.00 75.06 294 ILE A N 1
ATOM 2378 C CA . ILE A 1 294 ? -12.573 -4.514 11.361 1.00 75.06 294 ILE A CA 1
ATOM 2379 C C . ILE A 1 294 ? -13.961 -3.995 11.758 1.00 75.06 294 ILE A C 1
ATOM 2381 O O . ILE A 1 294 ? -14.665 -4.653 12.526 1.00 75.06 294 ILE A O 1
ATOM 2385 N N . ALA A 1 295 ? -14.382 -2.838 11.241 1.00 72.00 295 ALA A N 1
ATOM 2386 C CA . ALA A 1 295 ? -15.717 -2.305 11.508 1.00 72.00 295 ALA A CA 1
ATOM 2387 C C . ALA A 1 295 ? -16.823 -3.259 11.018 1.00 72.00 295 ALA A C 1
ATOM 2389 O O . ALA A 1 295 ? -17.735 -3.581 11.786 1.00 72.00 295 ALA A O 1
ATOM 2390 N N . ALA A 1 296 ? -16.692 -3.765 9.788 1.00 83.31 296 ALA A N 1
ATOM 2391 C CA . ALA A 1 296 ? -17.637 -4.703 9.189 1.00 83.31 296 ALA A CA 1
ATOM 2392 C C . ALA A 1 296 ? -17.696 -6.033 9.954 1.00 83.31 296 ALA A C 1
ATOM 2394 O O . ALA A 1 296 ? -18.774 -6.519 10.297 1.00 83.31 296 ALA A O 1
ATOM 2395 N N . VAL A 1 297 ? -16.535 -6.582 10.318 1.00 83.50 297 VAL A N 1
ATOM 2396 C CA . VAL A 1 297 ? -16.431 -7.814 11.112 1.00 83.50 297 VAL A CA 1
ATOM 2397 C C . VAL A 1 297 ? -17.075 -7.656 12.495 1.00 83.50 297 VAL A C 1
ATOM 2399 O O . VAL A 1 297 ? -17.818 -8.530 12.938 1.00 83.50 297 VAL A O 1
ATOM 2402 N N . ASN A 1 298 ? -16.850 -6.533 13.181 1.00 76.56 298 ASN A N 1
ATOM 2403 C CA . ASN A 1 298 ? -17.481 -6.272 14.480 1.00 76.56 298 ASN A CA 1
ATOM 2404 C C . ASN A 1 298 ? -19.001 -6.121 14.369 1.00 76.56 298 ASN A C 1
ATOM 2406 O O . ASN A 1 298 ? -19.737 -6.481 15.289 1.00 76.56 298 ASN A O 1
ATOM 2410 N N . LYS A 1 299 ? -19.490 -5.575 13.253 1.00 82.56 299 LYS A N 1
ATOM 2411 C CA . LYS A 1 299 ? -20.924 -5.513 12.971 1.00 82.56 299 LYS A CA 1
ATOM 2412 C C . LYS A 1 299 ? -21.506 -6.918 12.777 1.00 82.56 299 LYS A C 1
ATOM 2414 O O . LYS A 1 299 ? -22.512 -7.218 13.414 1.00 82.56 299 LYS A O 1
ATOM 2419 N N . ALA A 1 300 ? -20.828 -7.786 12.020 1.00 86.38 300 ALA A N 1
ATOM 2420 C CA . ALA A 1 300 ? -21.225 -9.188 11.849 1.00 86.38 300 ALA A CA 1
ATOM 2421 C C . ALA A 1 300 ? -21.278 -9.922 13.194 1.00 86.38 300 ALA A C 1
ATOM 2423 O O . ALA A 1 300 ? -22.273 -10.553 13.531 1.00 86.38 300 ALA A O 1
ATOM 2424 N N . TYR A 1 301 ? -20.238 -9.773 14.017 1.00 81.81 301 TYR A N 1
ATOM 2425 C CA . TYR A 1 301 ? -20.170 -10.434 15.320 1.00 81.81 301 TYR A CA 1
ATOM 2426 C C . TYR A 1 301 ? -21.319 -10.026 16.262 1.00 81.81 301 TYR A C 1
ATOM 2428 O O . TYR A 1 301 ? -21.864 -10.862 16.988 1.00 81.81 301 TYR A O 1
ATOM 2436 N N . ARG A 1 302 ? -21.713 -8.745 16.250 1.00 79.31 302 ARG A N 1
ATOM 2437 C CA . ARG A 1 302 ? -22.859 -8.257 17.037 1.00 79.31 302 ARG A CA 1
ATOM 2438 C C . ARG A 1 302 ? -24.170 -8.894 16.585 1.00 79.31 302 ARG A C 1
ATOM 2440 O O . ARG A 1 302 ? -24.935 -9.349 17.430 1.00 79.31 302 ARG A O 1
ATOM 2447 N N . GLN A 1 303 ? -24.404 -8.968 15.276 1.00 84.81 303 GLN A N 1
ATOM 2448 C CA . GLN A 1 303 ? -25.596 -9.618 14.727 1.00 84.81 303 GLN A CA 1
ATOM 2449 C C . GLN A 1 303 ? -25.622 -11.121 15.038 1.00 84.81 303 GLN A C 1
ATOM 2451 O O . GLN A 1 303 ? -26.654 -11.632 15.466 1.00 84.81 303 GLN A O 1
ATOM 2456 N N . PHE A 1 304 ? -24.480 -11.803 14.929 1.00 85.12 304 PHE A N 1
ATOM 2457 C CA . PHE A 1 304 ? -24.338 -13.208 15.316 1.00 85.12 304 PHE A CA 1
ATOM 2458 C C . PHE A 1 304 ? -24.686 -13.447 16.790 1.00 85.12 304 PHE A C 1
ATOM 2460 O O . PHE A 1 304 ? -25.501 -14.305 17.117 1.00 85.12 304 PHE A O 1
ATOM 2467 N N . SER A 1 305 ? -24.115 -12.637 17.686 1.00 79.38 305 SER A N 1
ATOM 2468 C CA . SER A 1 305 ? -24.348 -12.746 19.133 1.00 79.38 305 SER A CA 1
ATOM 2469 C C . SER A 1 305 ? -25.805 -12.461 19.513 1.00 79.38 305 SER A C 1
ATOM 2471 O O . SER A 1 305 ? -26.335 -13.077 20.439 1.00 79.38 305 SER A O 1
ATOM 2473 N N . ALA A 1 306 ? -26.464 -11.544 18.797 1.00 79.88 306 ALA A N 1
ATOM 2474 C CA . ALA A 1 306 ? -27.880 -11.232 18.978 1.00 79.88 306 ALA A CA 1
ATOM 2475 C C . ALA A 1 306 ? -28.794 -12.384 18.519 1.00 79.88 306 ALA A C 1
ATOM 2477 O O . ALA A 1 306 ? -29.735 -12.728 19.231 1.00 79.88 306 ALA A O 1
ATOM 2478 N N . ARG A 1 307 ? -28.492 -13.031 17.382 1.00 79.25 307 ARG A N 1
ATOM 2479 C CA . ARG A 1 307 ? -29.225 -14.226 16.918 1.00 79.25 307 ARG A CA 1
ATOM 2480 C C . ARG A 1 307 ? -29.070 -15.394 17.895 1.00 79.25 307 ARG A C 1
ATOM 2482 O O . ARG A 1 307 ? -30.065 -15.926 18.373 1.00 79.25 307 ARG A O 1
ATOM 2489 N N . ALA A 1 308 ? -27.839 -15.686 18.320 1.00 73.19 308 ALA A N 1
ATOM 2490 C CA . ALA A 1 308 ? -27.556 -16.773 19.260 1.00 73.19 308 ALA A CA 1
ATOM 2491 C C . ALA A 1 308 ? -28.265 -16.611 20.622 1.00 73.19 308 ALA A C 1
ATOM 2493 O O . ALA A 1 308 ? -28.637 -17.595 21.261 1.00 73.19 308 ALA A O 1
ATOM 2494 N N . SER A 1 309 ? -28.466 -15.371 21.081 1.00 67.81 309 SER A N 1
ATOM 2495 C CA . SER A 1 309 ? -29.192 -15.087 22.326 1.00 67.81 309 SER A CA 1
ATOM 2496 C C . SER A 1 309 ? -30.718 -15.129 22.164 1.00 67.81 309 SER A C 1
ATOM 2498 O O . SER A 1 309 ? -31.405 -15.524 23.107 1.00 67.81 309 SER A O 1
ATOM 2500 N N . ALA A 1 310 ? -31.251 -14.799 20.982 1.00 66.62 310 ALA A N 1
ATOM 2501 C CA . ALA A 1 310 ? -32.672 -14.944 20.661 1.00 66.62 310 ALA A CA 1
ATOM 2502 C C . ALA A 1 310 ? -33.092 -16.422 20.541 1.00 66.62 310 ALA A C 1
ATOM 2504 O O . ALA A 1 310 ? -34.109 -16.820 21.113 1.00 66.62 310 ALA A O 1
ATOM 2505 N N . ASP A 1 311 ? -32.269 -17.252 19.897 1.00 63.12 311 ASP A N 1
ATOM 2506 C CA . ASP A 1 311 ? -32.528 -18.689 19.748 1.00 63.12 311 ASP A CA 1
ATOM 2507 C C . ASP A 1 311 ? -32.451 -19.423 21.097 1.00 63.12 311 ASP A C 1
ATOM 2509 O O . ASP A 1 311 ? -33.271 -20.295 21.401 1.00 63.12 311 ASP A O 1
ATOM 2513 N N . ALA A 1 312 ? -31.531 -19.009 21.976 1.00 55.75 312 ALA A N 1
ATOM 2514 C CA . ALA A 1 312 ? -31.449 -19.518 23.345 1.00 55.75 312 ALA A CA 1
ATOM 2515 C C . ALA A 1 312 ? -32.691 -19.161 24.188 1.00 55.75 312 ALA A C 1
ATOM 2517 O O . ALA A 1 312 ? -33.137 -19.976 24.996 1.00 55.75 312 ALA A O 1
ATOM 2518 N N . ALA A 1 313 ? -33.285 -17.979 23.978 1.00 53.91 313 ALA A N 1
ATOM 2519 C CA . ALA A 1 313 ? -34.507 -17.557 24.664 1.00 53.91 313 ALA A CA 1
ATOM 2520 C C . ALA A 1 313 ? -35.764 -18.306 24.174 1.00 53.91 313 ALA A C 1
ATOM 2522 O O . ALA A 1 313 ? -36.666 -18.566 24.970 1.00 53.91 313 ALA A O 1
ATOM 2523 N N . ALA A 1 314 ? -35.812 -18.700 22.897 1.00 55.66 314 ALA A N 1
ATOM 2524 C CA . ALA A 1 314 ? -36.907 -19.489 22.323 1.00 55.66 314 ALA A CA 1
ATOM 2525 C C . ALA A 1 314 ? -36.871 -20.978 22.733 1.00 55.66 314 ALA A C 1
ATOM 2527 O O . ALA A 1 314 ? -37.901 -21.649 22.729 1.00 55.66 314 ALA A O 1
ATOM 2528 N N . SER A 1 315 ? -35.699 -21.489 23.124 1.00 52.28 315 SER A N 1
ATOM 2529 C CA . SER A 1 315 ? -35.459 -22.917 23.394 1.00 52.28 315 SER A CA 1
ATOM 2530 C C . SER A 1 315 ? -35.791 -23.383 24.822 1.00 52.28 315 SER A C 1
ATOM 2532 O O . SER A 1 315 ? -35.656 -24.568 25.121 1.00 52.28 315 SER A O 1
ATOM 2534 N N . GLY A 1 316 ? -36.181 -22.487 25.737 1.00 45.62 316 GLY A N 1
ATOM 2535 C CA . GLY A 1 316 ? -36.577 -22.843 27.111 1.00 45.62 316 GLY A CA 1
ATOM 2536 C C . GLY A 1 316 ? -35.487 -23.487 27.989 1.00 45.62 316 GLY A C 1
ATOM 2537 O O . GLY A 1 316 ? -35.792 -23.984 29.074 1.00 45.62 316 GLY A O 1
ATOM 2538 N N . ALA A 1 317 ? -34.222 -23.489 27.557 1.00 45.66 317 ALA A N 1
ATOM 2539 C CA . ALA A 1 317 ? -33.103 -23.975 28.360 1.00 45.66 317 ALA A CA 1
ATOM 2540 C C . ALA A 1 317 ? -32.814 -22.998 29.519 1.00 45.66 317 ALA A C 1
ATOM 2542 O O . ALA A 1 317 ? -32.957 -21.786 29.336 1.00 45.66 317 ALA A O 1
ATOM 2543 N N . PRO A 1 318 ? -32.404 -23.473 30.712 1.00 40.75 318 PRO A N 1
ATOM 2544 C CA . PRO A 1 318 ? -32.111 -22.582 31.824 1.00 40.75 318 PRO A CA 1
ATOM 2545 C C . PRO A 1 318 ? -30.910 -21.702 31.470 1.00 40.75 318 PRO A C 1
ATOM 2547 O O . PRO A 1 318 ? -29.767 -22.159 31.445 1.00 40.75 318 PRO A O 1
ATOM 2550 N N . SER A 1 319 ? -31.183 -20.427 31.188 1.00 38.16 319 SER A N 1
ATOM 2551 C CA . SER A 1 319 ? -30.162 -19.403 31.005 1.00 38.16 319 SER A CA 1
ATOM 2552 C C . SER A 1 319 ? -29.269 -19.333 32.247 1.00 38.16 319 SER A C 1
ATOM 2554 O O . SER A 1 319 ? -29.794 -19.259 33.366 1.00 38.16 319 SER A O 1
ATOM 2556 N N . PRO A 1 320 ? -27.935 -19.251 32.104 1.00 40.25 320 PRO A N 1
ATOM 2557 C CA . PRO A 1 320 ? -27.129 -18.660 33.154 1.00 40.25 320 PRO A CA 1
ATOM 2558 C C . PRO A 1 320 ? -27.596 -17.205 33.298 1.00 40.25 320 PRO A C 1
ATOM 2560 O O . PRO A 1 320 ? -27.490 -16.419 32.363 1.00 40.25 320 PRO A O 1
ATOM 2563 N N . SER A 1 321 ? -28.230 -16.913 34.436 1.00 36.12 321 SER A N 1
ATOM 2564 C CA . SER A 1 321 ? -28.430 -15.592 35.046 1.00 36.12 321 SER A CA 1
ATOM 2565 C C . SER A 1 321 ? -28.657 -14.394 34.100 1.00 36.12 321 SER A C 1
ATOM 2567 O O . SER A 1 321 ? -27.755 -13.875 33.447 1.00 36.12 321 SER A O 1
ATOM 2569 N N . GLN A 1 322 ? -29.857 -13.810 34.203 1.00 39.53 322 GLN A N 1
ATOM 2570 C CA . GLN A 1 322 ? -30.319 -12.553 33.581 1.00 39.53 322 GLN A CA 1
ATOM 2571 C C . GLN A 1 322 ? -29.419 -11.307 33.809 1.00 39.53 322 GLN A C 1
ATOM 2573 O O . GLN A 1 322 ? -29.721 -10.229 33.312 1.00 39.53 322 GLN A O 1
ATOM 2578 N N . ALA A 1 323 ? -28.275 -11.438 34.487 1.00 39.69 323 ALA A N 1
ATOM 2579 C CA . ALA A 1 323 ? -27.233 -10.418 34.597 1.00 39.69 323 ALA A CA 1
ATOM 2580 C C . ALA A 1 323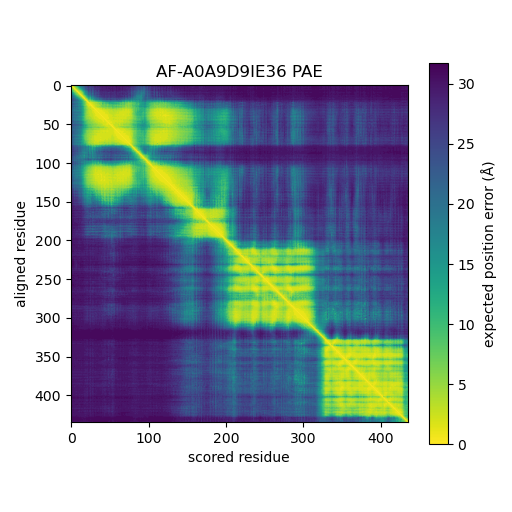 ? -26.288 -10.337 33.371 1.00 39.69 323 ALA A C 1
ATOM 2582 O O . ALA A 1 323 ? -25.490 -9.404 33.284 1.00 39.69 323 ALA A O 1
ATOM 2583 N N . GLN A 1 324 ? -26.337 -11.289 32.425 1.00 40.25 324 GLN A N 1
ATOM 2584 C CA . GLN A 1 324 ? -25.419 -11.327 31.270 1.00 40.25 324 GLN A CA 1
ATOM 2585 C C . GLN A 1 324 ? -25.934 -10.644 29.990 1.00 40.25 324 GLN A C 1
ATOM 2587 O O . GLN A 1 324 ? -25.115 -10.246 29.164 1.00 40.25 324 GLN A O 1
ATOM 2592 N N . SER A 1 325 ? -27.244 -10.408 29.841 1.00 39.62 325 SER A N 1
ATOM 2593 C CA . SER A 1 325 ? -27.816 -9.784 28.626 1.00 39.62 325 SER A CA 1
ATOM 2594 C C . SER A 1 325 ? -27.550 -8.277 28.480 1.00 39.62 325 SER A C 1
ATOM 2596 O O . SER A 1 325 ? -27.700 -7.739 27.393 1.00 39.62 325 SER A O 1
ATOM 2598 N N . GLN A 1 326 ? -27.106 -7.583 29.533 1.00 42.59 326 GLN A N 1
ATOM 2599 C CA . GLN A 1 326 ? -26.716 -6.161 29.460 1.00 42.59 326 GLN A CA 1
ATOM 2600 C C . GLN A 1 326 ? -25.211 -5.937 29.207 1.00 42.59 326 GLN A C 1
ATOM 2602 O O . GLN A 1 326 ? -24.767 -4.796 29.105 1.00 42.59 326 GLN A O 1
ATOM 2607 N N . ARG A 1 327 ? -24.398 -7.001 29.105 1.00 44.00 327 ARG A N 1
ATOM 2608 C CA . ARG A 1 327 ? -22.932 -6.920 28.914 1.00 44.00 327 ARG A CA 1
ATOM 2609 C C . ARG A 1 327 ? -22.465 -7.282 27.498 1.00 44.00 327 ARG A C 1
ATOM 2611 O O . ARG A 1 327 ? -21.292 -7.584 27.300 1.00 44.00 327 ARG A O 1
ATOM 2618 N N . THR A 1 328 ? -23.351 -7.284 26.510 1.00 52.12 328 THR A N 1
ATOM 2619 C CA . THR A 1 328 ? -23.049 -7.784 25.157 1.00 52.12 328 THR A CA 1
ATOM 2620 C C . THR A 1 328 ? -22.543 -6.724 24.185 1.00 52.12 328 THR A C 1
ATOM 2622 O O . THR A 1 328 ? -21.837 -7.079 23.244 1.00 52.12 328 THR A O 1
ATOM 2625 N N . ASP A 1 329 ? -22.789 -5.438 24.435 1.00 68.38 329 ASP A N 1
ATOM 2626 C CA . ASP A 1 329 ? -22.315 -4.381 23.545 1.00 68.38 329 ASP A CA 1
ATOM 2627 C C . ASP A 1 329 ? -20.890 -3.956 23.894 1.00 68.38 329 ASP A C 1
ATOM 2629 O O . ASP A 1 329 ? -20.622 -3.328 24.922 1.00 68.38 329 ASP A O 1
ATOM 2633 N N . PHE A 1 330 ? -19.952 -4.309 23.021 1.00 75.62 330 PHE A N 1
ATOM 2634 C CA . PHE A 1 330 ? -18.552 -3.937 23.135 1.00 75.62 330 PHE A CA 1
ATOM 2635 C C . PHE A 1 330 ? -17.991 -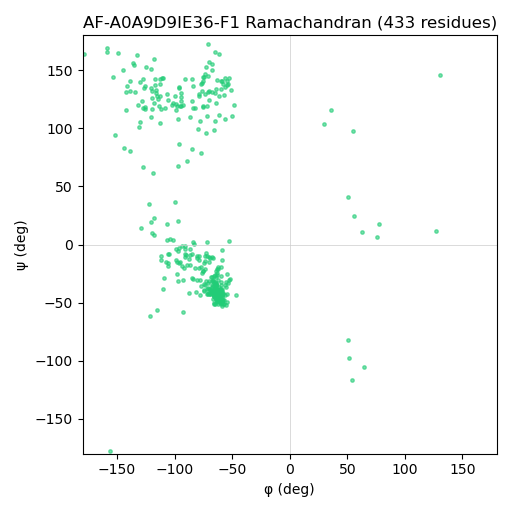3.488 21.790 1.00 75.62 330 PHE A C 1
ATOM 2637 O O . PHE A 1 330 ? -18.461 -3.880 20.724 1.00 75.62 330 PHE A O 1
ATOM 2644 N N . ILE A 1 331 ? -16.938 -2.685 21.856 1.00 76.81 331 ILE A N 1
ATOM 2645 C CA . ILE A 1 331 ? -16.126 -2.287 20.715 1.00 76.81 331 ILE A CA 1
ATOM 2646 C C . ILE A 1 331 ? -14.691 -2.724 20.954 1.00 76.81 331 ILE A C 1
ATOM 2648 O O . ILE A 1 331 ? -14.225 -2.809 22.092 1.00 76.81 331 ILE A O 1
ATOM 2652 N N . PHE A 1 332 ? -13.971 -2.993 19.875 1.00 73.75 332 PHE A N 1
ATOM 2653 C CA . PHE A 1 332 ? -12.529 -3.142 19.956 1.00 73.75 332 PHE A CA 1
ATOM 2654 C C . PHE A 1 332 ? -11.874 -1.808 19.668 1.00 73.75 332 PHE A C 1
ATOM 2656 O O . PHE A 1 332 ? -12.025 -1.243 18.585 1.00 73.75 332 PHE A O 1
ATOM 2663 N N . ILE A 1 333 ? -11.128 -1.321 20.648 1.00 76.12 333 ILE A N 1
ATOM 2664 C CA . ILE A 1 333 ? -10.356 -0.096 20.506 1.00 76.12 333 ILE A CA 1
ATOM 2665 C C . ILE A 1 333 ? -8.921 -0.500 20.221 1.00 76.12 333 ILE A C 1
ATOM 2667 O O . ILE A 1 333 ? -8.336 -1.316 20.945 1.00 76.12 333 ILE A O 1
ATOM 2671 N N . LYS A 1 334 ? -8.352 0.064 19.153 1.00 65.81 334 LYS A N 1
ATOM 2672 C CA . LYS A 1 334 ? -6.941 -0.137 18.840 1.00 65.81 334 LYS A CA 1
ATOM 2673 C C . LYS A 1 334 ? -6.115 0.633 19.861 1.00 65.81 334 LYS A C 1
ATOM 2675 O O . LYS A 1 334 ? -6.107 1.867 19.869 1.00 65.81 334 LYS A O 1
ATOM 2680 N N . MET A 1 335 ? -5.432 -0.119 20.715 1.00 67.19 335 MET A N 1
ATOM 2681 C CA . MET A 1 335 ? -4.512 0.393 21.721 1.00 67.19 335 MET A CA 1
ATOM 2682 C C . MET A 1 335 ? -3.117 -0.047 21.341 1.00 67.19 335 MET A C 1
ATOM 2684 O O . MET A 1 335 ? -2.794 -1.218 21.514 1.00 67.19 335 MET A O 1
ATOM 2688 N N . GLU A 1 336 ? -2.328 0.890 20.816 1.00 56.62 336 GLU A N 1
ATOM 2689 C CA . GLU A 1 336 ? -0.934 0.705 20.391 1.00 56.62 336 GLU A CA 1
ATOM 2690 C C . GLU A 1 336 ? -0.744 -0.509 19.463 1.00 56.62 336 GLU A C 1
ATOM 2692 O O . GLU A 1 336 ? -0.759 -0.346 18.245 1.00 56.62 336 GLU A O 1
ATOM 2697 N N . ASN A 1 337 ? -0.638 -1.715 20.027 1.00 44.09 337 ASN A N 1
ATOM 2698 C CA . ASN A 1 337 ? -0.375 -2.963 19.318 1.00 44.09 337 ASN A CA 1
ATOM 2699 C C . ASN A 1 337 ? -1.349 -4.114 19.633 1.00 44.09 337 ASN A C 1
ATOM 2701 O O . ASN A 1 337 ? -1.068 -5.272 19.333 1.00 44.09 337 ASN A O 1
ATOM 2705 N N . ARG A 1 338 ? -2.485 -3.827 20.274 1.00 51.22 338 ARG A N 1
ATOM 2706 C CA . ARG A 1 338 ? -3.529 -4.822 20.543 1.00 51.22 338 ARG A CA 1
ATOM 2707 C C . ARG A 1 338 ? -4.919 -4.218 20.456 1.00 51.22 338 ARG A C 1
ATOM 2709 O O . ARG A 1 338 ? -5.138 -3.045 20.760 1.00 51.22 338 ARG A O 1
ATOM 2716 N N . LEU A 1 339 ? -5.876 -5.052 20.076 1.00 61.16 339 LEU A N 1
ATOM 2717 C CA . LEU A 1 339 ? -7.285 -4.722 20.192 1.00 61.16 339 LEU A CA 1
ATOM 2718 C C . LEU A 1 339 ? -7.724 -5.022 21.620 1.00 61.16 339 LEU A C 1
ATOM 2720 O O . LEU A 1 339 ? -7.660 -6.160 22.085 1.00 61.16 339 LEU A O 1
ATOM 2724 N N . VAL A 1 340 ? -8.143 -3.983 22.334 1.00 69.44 340 VAL A N 1
ATOM 2725 C CA . VAL A 1 340 ? -8.732 -4.147 23.661 1.00 69.44 340 VAL A CA 1
ATOM 2726 C C . VAL A 1 340 ? -10.236 -4.172 23.484 1.00 69.44 340 VAL A C 1
ATOM 2728 O O . VAL A 1 340 ? -10.824 -3.208 22.991 1.00 69.44 340 VAL A O 1
ATOM 2731 N N . LYS A 1 341 ? -10.848 -5.288 23.884 1.00 74.19 341 LYS A N 1
ATOM 2732 C CA . LYS A 1 341 ? -12.297 -5.390 24.026 1.00 74.19 341 LYS A CA 1
ATOM 2733 C C . LYS A 1 341 ? -12.742 -4.422 25.117 1.00 74.19 341 LYS A C 1
ATOM 2735 O O . LYS A 1 341 ? -12.275 -4.513 26.252 1.00 74.19 341 LYS A O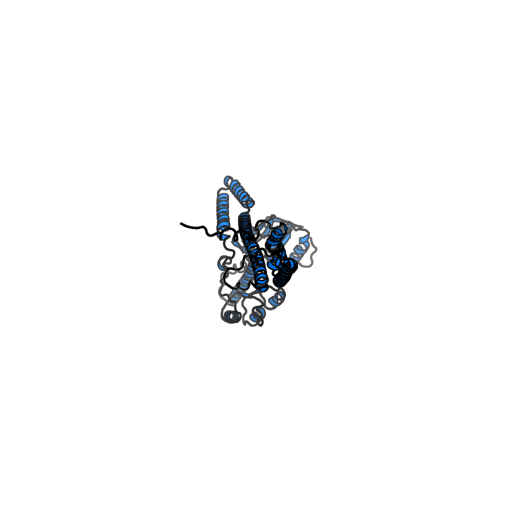 1
ATOM 2740 N N . VAL A 1 342 ? -13.629 -3.508 24.758 1.00 79.56 342 VAL A N 1
ATOM 2741 C CA . VAL A 1 342 ? -14.166 -2.470 25.629 1.00 79.56 342 VAL A CA 1
ATOM 2742 C C . VAL A 1 342 ? -15.678 -2.558 25.604 1.00 79.56 342 VAL A C 1
ATOM 2744 O O . VAL A 1 342 ? -16.286 -2.344 24.560 1.00 79.56 342 VAL A O 1
ATOM 2747 N N . TYR A 1 343 ? -16.285 -2.855 26.747 1.00 83.19 343 TYR A N 1
ATOM 2748 C CA . TYR A 1 343 ? -17.737 -2.840 26.866 1.00 83.19 343 TYR A CA 1
ATOM 2749 C C . TYR A 1 343 ? -18.240 -1.398 26.831 1.00 83.19 343 TYR A C 1
ATOM 2751 O O . TYR A 1 343 ? -17.731 -0.535 27.542 1.00 83.19 343 TYR A O 1
ATOM 2759 N N . LEU A 1 344 ? -19.242 -1.131 25.997 1.00 84.06 344 LEU A N 1
ATOM 2760 C CA . LEU A 1 344 ? -19.808 0.206 25.832 1.00 84.06 344 LEU A CA 1
ATOM 2761 C C . LEU A 1 344 ? -20.461 0.707 27.117 1.00 84.06 344 LEU A C 1
ATOM 2763 O O . LEU A 1 344 ? -20.364 1.887 27.429 1.00 84.06 344 LEU A O 1
ATOM 2767 N N . THR A 1 345 ? -21.041 -0.201 27.900 1.00 85.19 345 THR A N 1
ATOM 2768 C CA . THR A 1 345 ? -21.634 0.101 29.209 1.00 85.19 345 THR A CA 1
ATOM 2769 C C . THR A 1 345 ? -20.621 0.599 30.237 1.00 85.19 345 THR A C 1
ATOM 2771 O O . THR A 1 345 ? -21.018 1.262 31.198 1.00 85.19 345 THR A O 1
ATOM 2774 N N . GLU A 1 346 ? -19.333 0.306 30.032 1.00 86.69 346 GLU A N 1
ATOM 2775 C CA . GLU A 1 346 ? -18.237 0.782 30.871 1.00 86.69 346 GLU A CA 1
ATOM 2776 C C . GLU A 1 346 ? -17.731 2.159 30.436 1.00 86.69 346 GLU A C 1
ATOM 2778 O O . GLU A 1 346 ? -17.059 2.809 31.227 1.00 86.69 346 GLU A O 1
ATOM 2783 N N . ILE A 1 347 ? -18.009 2.637 29.218 1.00 91.19 347 ILE A N 1
ATOM 2784 C CA . ILE A 1 347 ? -17.503 3.936 28.754 1.00 91.19 347 ILE A CA 1
ATOM 2785 C C . ILE A 1 347 ? -18.353 5.066 29.347 1.00 91.19 347 ILE A C 1
ATOM 2787 O O . ILE A 1 347 ? -19.569 5.091 29.190 1.00 91.19 347 ILE A O 1
ATOM 2791 N N . LEU A 1 348 ? -17.695 6.037 29.981 1.00 90.56 348 LEU A N 1
ATOM 2792 C CA . LEU A 1 348 ? -18.317 7.259 30.495 1.00 90.56 348 LEU A CA 1
ATOM 2793 C C . LEU A 1 348 ? -18.249 8.383 29.456 1.00 90.56 348 LEU A C 1
ATOM 2795 O O . LEU A 1 348 ? -19.260 8.933 29.023 1.00 90.56 348 LEU A O 1
ATOM 2799 N N . TYR A 1 349 ? -17.030 8.720 29.039 1.00 92.56 349 TYR A N 1
ATOM 2800 C CA . TYR A 1 349 ? -16.761 9.750 28.043 1.00 92.56 349 TYR A CA 1
ATOM 2801 C C . TYR A 1 349 ? -15.383 9.553 27.410 1.00 92.56 349 TYR A C 1
ATOM 2803 O O . TYR A 1 349 ? -14.526 8.816 27.899 1.00 92.56 349 TYR A O 1
ATOM 2811 N N . ILE A 1 350 ? -15.161 10.237 26.298 1.00 93.50 350 ILE A N 1
ATOM 2812 C CA . ILE A 1 350 ? -13.959 10.161 25.480 1.00 93.50 350 ILE A CA 1
ATOM 2813 C C . ILE A 1 350 ? -13.446 11.583 25.268 1.00 93.50 350 ILE A C 1
ATOM 2815 O O . ILE A 1 350 ? -14.174 12.439 24.767 1.00 93.50 350 ILE A O 1
ATOM 2819 N N . LYS A 1 351 ? -12.189 11.835 25.640 1.00 91.69 351 LYS A N 1
ATOM 2820 C CA . LYS A 1 351 ? -11.547 13.156 25.617 1.00 91.69 351 LYS A CA 1
ATOM 2821 C C . LYS A 1 351 ? -10.334 13.155 24.695 1.00 91.69 351 LYS A C 1
ATOM 2823 O O . LYS A 1 351 ? -9.421 12.345 24.851 1.00 91.69 351 LYS A O 1
ATOM 2828 N N . GLY A 1 352 ? -10.309 14.087 23.752 1.00 88.06 352 GLY A N 1
ATOM 2829 C CA . GLY A 1 352 ? -9.196 14.297 22.831 1.00 88.06 352 GLY A CA 1
ATOM 2830 C C . GLY A 1 352 ? -8.109 15.179 23.435 1.00 88.06 352 GLY A C 1
ATOM 2831 O O . GLY A 1 352 ? -8.403 16.218 24.024 1.00 88.06 352 GLY A O 1
ATOM 2832 N N . TYR A 1 353 ? -6.858 14.778 23.234 1.00 81.75 353 TYR A N 1
ATOM 2833 C CA . TYR A 1 353 ? -5.643 15.461 23.668 1.00 81.75 353 TYR A CA 1
ATOM 2834 C C . TYR A 1 353 ? -4.701 15.647 22.470 1.00 81.75 353 TYR A C 1
ATOM 2836 O O . TYR A 1 353 ? -3.639 15.034 22.394 1.00 81.75 353 TYR A O 1
ATOM 2844 N N . GLY A 1 354 ? -5.109 16.476 21.507 1.00 75.38 354 GLY A N 1
ATOM 2845 C CA . GLY A 1 354 ? -4.354 16.664 20.265 1.00 75.38 354 GLY A CA 1
ATOM 2846 C C . GLY A 1 354 ? -4.318 15.374 19.445 1.00 75.38 354 GLY A C 1
ATOM 2847 O O . GLY A 1 354 ? -5.336 14.995 18.868 1.00 75.38 354 GLY A O 1
ATOM 2848 N N . ASP A 1 355 ? -3.168 14.700 19.447 1.00 70.44 355 ASP A N 1
ATOM 2849 C CA . ASP A 1 355 ? -2.881 13.528 18.606 1.00 70.44 355 ASP A CA 1
ATOM 2850 C C . ASP A 1 355 ? -3.354 12.190 19.197 1.00 70.44 355 ASP A C 1
ATOM 2852 O O . ASP A 1 355 ? -3.312 11.164 18.521 1.00 70.44 355 ASP A O 1
ATOM 2856 N N . TYR A 1 356 ? -3.807 12.175 20.453 1.00 79.38 356 TYR A N 1
ATOM 2857 C CA . TYR A 1 356 ? -4.314 10.968 21.105 1.00 79.38 356 TYR A CA 1
ATOM 2858 C C . TYR A 1 356 ? -5.636 11.220 21.824 1.00 79.38 356 TYR A C 1
ATOM 2860 O O . TYR A 1 356 ? -6.034 12.353 22.105 1.00 79.38 356 TYR A O 1
ATOM 2868 N N . VAL A 1 357 ? -6.332 10.134 22.138 1.00 87.81 357 VAL A N 1
ATOM 2869 C CA . VAL A 1 357 ? -7.636 10.150 22.788 1.00 87.81 357 VAL A CA 1
ATOM 2870 C C . VAL A 1 357 ? -7.596 9.290 24.045 1.00 87.81 357 VAL A C 1
ATOM 2872 O O . VAL A 1 357 ? -7.050 8.189 24.055 1.00 87.81 357 VAL A O 1
ATOM 2875 N N . LYS A 1 358 ? -8.188 9.799 25.126 1.00 88.94 358 LYS A N 1
ATOM 2876 C CA . LYS A 1 358 ? -8.409 9.060 26.369 1.00 88.94 358 LYS A CA 1
ATOM 2877 C C . LYS A 1 358 ? -9.880 8.683 26.488 1.00 88.94 358 LYS A C 1
ATOM 2879 O O . LYS A 1 358 ? -10.748 9.549 26.446 1.00 88.94 358 LYS A O 1
ATOM 2884 N N . ILE A 1 359 ? -10.143 7.397 26.654 1.00 90.56 359 ILE A N 1
ATOM 2885 C CA . ILE A 1 359 ? -11.456 6.814 26.914 1.00 90.56 359 ILE A CA 1
ATOM 2886 C C . ILE A 1 359 ? -11.545 6.563 28.416 1.00 90.56 359 ILE A C 1
ATOM 2888 O O . ILE A 1 359 ? -10.759 5.794 28.973 1.00 90.56 359 ILE A O 1
ATOM 2892 N N . TYR A 1 360 ? -12.467 7.251 29.072 1.00 89.31 360 TYR A N 1
ATOM 2893 C CA . TYR A 1 360 ? -12.691 7.161 30.507 1.00 89.31 360 TYR A CA 1
ATOM 2894 C C . TYR A 1 360 ? -13.786 6.141 30.765 1.00 89.31 360 TYR A C 1
ATOM 2896 O O . TYR A 1 360 ? -14.862 6.220 30.170 1.00 89.31 360 TYR A O 1
ATOM 2904 N N . MET A 1 361 ? -13.493 5.176 31.630 1.00 87.31 361 MET A N 1
ATOM 2905 C CA . MET A 1 361 ? -14.380 4.065 31.931 1.00 87.31 361 MET A CA 1
ATOM 2906 C C . MET A 1 361 ? -14.806 4.068 33.398 1.00 87.31 361 MET A C 1
ATOM 2908 O O . MET A 1 361 ? -14.131 4.625 34.268 1.00 87.31 361 MET A O 1
ATOM 2912 N N . THR A 1 362 ? -15.910 3.383 33.681 1.00 84.25 362 THR A N 1
ATOM 2913 C CA . THR A 1 362 ? -16.390 3.094 35.032 1.00 84.25 362 THR A CA 1
ATOM 2914 C C . THR A 1 362 ? -15.295 2.435 35.874 1.00 84.25 362 THR A C 1
ATOM 2916 O O . THR A 1 362 ? -14.513 1.625 35.373 1.00 84.25 362 THR A O 1
ATOM 2919 N N . GLY A 1 363 ? -15.238 2.764 37.167 1.00 78.31 363 GLY A N 1
ATOM 2920 C CA . GLY A 1 363 ? -14.207 2.242 38.073 1.00 78.31 363 GLY A CA 1
ATOM 2921 C C . GLY A 1 363 ? -12.839 2.922 37.932 1.00 78.31 363 GLY A C 1
ATOM 2922 O O . GLY A 1 363 ? -11.835 2.359 38.358 1.00 78.31 363 GLY A O 1
ATOM 2923 N N . GLY A 1 364 ? -12.780 4.110 37.316 1.00 75.38 364 GLY A N 1
ATOM 2924 C CA . GLY A 1 364 ? -11.563 4.927 37.221 1.00 75.38 364 GLY A CA 1
ATOM 2925 C C . GLY A 1 364 ? -10.535 4.432 36.199 1.00 75.38 364 GLY A C 1
ATOM 2926 O O . GLY A 1 364 ? -9.430 4.970 36.112 1.00 75.38 364 GLY A O 1
ATOM 2927 N N . ARG A 1 365 ? -10.873 3.411 35.404 1.00 79.94 365 ARG A N 1
ATOM 2928 C CA . ARG A 1 365 ? -10.001 2.891 34.350 1.00 79.94 365 ARG A CA 1
ATOM 2929 C C . ARG A 1 365 ? -9.971 3.871 33.177 1.00 79.94 365 ARG A C 1
ATOM 2931 O O . ARG A 1 365 ? -11.010 4.268 32.662 1.00 79.94 365 ARG A O 1
ATOM 2938 N N . VAL A 1 366 ? -8.771 4.231 32.724 1.00 84.56 366 VAL A N 1
ATOM 2939 C CA . VAL A 1 366 ? -8.576 5.114 31.565 1.00 84.56 366 VAL A CA 1
ATOM 2940 C C . VAL A 1 366 ? -7.768 4.394 30.499 1.00 84.56 366 VAL A C 1
ATOM 2942 O O . VAL A 1 366 ? -6.760 3.745 30.774 1.00 84.56 366 VAL A O 1
ATOM 2945 N N . LEU A 1 367 ? -8.237 4.516 29.268 1.00 81.56 367 LEU A N 1
ATOM 2946 C CA . LEU A 1 367 ? -7.764 3.810 28.095 1.00 81.56 367 LEU A CA 1
ATOM 2947 C C . LEU A 1 367 ? -7.222 4.831 27.086 1.00 81.56 367 LEU A C 1
ATOM 2949 O O . LEU A 1 367 ? -7.944 5.735 26.685 1.00 81.56 367 LEU A O 1
ATOM 2953 N N . LEU A 1 368 ? -5.953 4.715 26.686 1.00 81.31 368 LEU A N 1
ATOM 2954 C CA . LEU A 1 368 ? -5.311 5.648 25.752 1.00 81.31 368 LEU A CA 1
ATOM 2955 C C . LEU A 1 368 ? -5.218 5.041 24.351 1.00 81.31 368 LEU A C 1
ATOM 2957 O O . LEU A 1 368 ? -4.570 4.014 24.172 1.00 81.31 368 LEU A O 1
ATOM 2961 N N . SER A 1 369 ? -5.842 5.695 23.372 1.00 78.81 369 SER A N 1
ATOM 2962 C CA . SER A 1 369 ? -5.808 5.315 21.959 1.00 78.81 369 SER A CA 1
ATOM 2963 C C . SER A 1 369 ? -5.156 6.410 21.116 1.00 78.81 369 SER A C 1
ATOM 2965 O O . SER A 1 369 ? -5.373 7.598 21.348 1.00 78.81 369 SER A O 1
ATOM 2967 N N . LEU A 1 370 ? -4.387 6.008 20.102 1.00 77.94 370 LEU A N 1
ATOM 2968 C CA . LEU A 1 370 ? -3.826 6.905 19.079 1.00 77.94 370 LEU A CA 1
ATOM 2969 C C . LEU A 1 370 ? -4.823 7.196 17.941 1.00 77.94 370 LEU A C 1
ATOM 2971 O O . LEU A 1 370 ? -4.491 7.858 16.962 1.00 77.94 370 LEU A O 1
ATOM 2975 N N . GLN A 1 371 ? -6.043 6.662 18.022 1.00 78.88 371 GLN A N 1
ATOM 2976 C CA . GLN A 1 371 ? -7.093 6.964 17.056 1.00 78.88 371 GLN A CA 1
ATOM 2977 C C . GLN A 1 371 ? -7.651 8.367 17.314 1.00 78.88 371 GLN A C 1
ATOM 2979 O O . GLN A 1 371 ? -7.842 8.765 18.460 1.00 78.88 371 GLN A O 1
ATOM 2984 N N . SER A 1 372 ? -7.937 9.119 16.247 1.00 84.38 372 SER A N 1
ATOM 2985 C CA . SER A 1 372 ? -8.521 10.456 16.379 1.00 84.38 372 SER A CA 1
ATOM 2986 C C . SER A 1 372 ? -9.967 10.392 16.874 1.00 84.38 372 SER A C 1
ATOM 2988 O O . SER A 1 372 ? -10.673 9.402 16.677 1.00 84.38 372 SER A O 1
ATOM 2990 N N . LEU A 1 373 ? -10.441 11.489 17.469 1.00 86.94 373 LEU A N 1
ATOM 2991 C CA . LEU A 1 373 ? -11.810 11.583 17.985 1.00 86.94 373 LEU A CA 1
ATOM 2992 C C . LEU A 1 373 ? -12.855 11.357 16.878 1.00 86.94 373 LEU A C 1
ATOM 2994 O O . LEU A 1 373 ? -13.833 10.654 17.095 1.00 86.94 373 LEU A O 1
ATOM 2998 N N . ASN A 1 374 ? -12.592 11.873 15.672 1.00 85.38 374 ASN A N 1
ATOM 2999 C CA . ASN A 1 374 ? -13.437 11.657 14.493 1.00 85.38 374 ASN A CA 1
ATOM 3000 C C . ASN A 1 374 ? -13.496 10.172 14.095 1.00 85.38 374 ASN A C 1
ATOM 3002 O O . ASN A 1 374 ? -14.549 9.689 13.699 1.00 85.38 374 ASN A O 1
ATOM 3006 N N . LYS A 1 375 ? -12.371 9.447 14.192 1.00 81.44 375 LYS A N 1
ATOM 3007 C CA . LYS A 1 375 ? -12.314 8.008 13.884 1.00 81.44 375 LYS A CA 1
ATOM 3008 C C . LYS A 1 375 ? -13.025 7.162 14.937 1.00 81.44 375 LYS A C 1
ATOM 3010 O O . LYS A 1 375 ? -13.576 6.126 14.601 1.00 81.44 375 LYS A O 1
ATOM 3015 N N . LEU A 1 376 ? -12.996 7.572 16.203 1.00 84.81 376 LEU A N 1
ATOM 3016 C CA . LEU A 1 376 ? -13.733 6.876 17.259 1.00 84.81 376 LEU A CA 1
ATOM 3017 C C . LEU A 1 376 ? -15.238 7.133 17.159 1.00 84.81 376 LEU A C 1
ATOM 3019 O O . LEU A 1 376 ? -16.013 6.215 17.393 1.00 84.81 376 LEU A O 1
ATOM 3023 N N . GLU A 1 377 ? -15.652 8.335 16.751 1.00 85.81 377 GLU A N 1
ATOM 3024 C CA . GLU A 1 377 ? -17.065 8.686 16.551 1.00 85.81 377 GLU A CA 1
ATOM 3025 C C . GLU A 1 377 ? -17.774 7.739 15.568 1.00 85.81 377 GLU A C 1
ATOM 3027 O O . GLU A 1 377 ? -18.927 7.395 15.792 1.00 85.81 377 GLU A O 1
ATOM 3032 N N . THR A 1 378 ? -17.090 7.248 14.527 1.00 80.50 378 THR A N 1
ATOM 3033 C CA . THR A 1 378 ? -17.682 6.315 13.548 1.00 80.50 378 THR A CA 1
ATOM 3034 C C . THR A 1 378 ? -17.802 4.875 14.047 1.00 80.50 378 THR A C 1
ATOM 3036 O O . THR A 1 378 ? -18.553 4.091 13.469 1.00 80.50 378 THR A O 1
ATOM 3039 N N . LEU A 1 379 ? -17.048 4.504 15.086 1.00 77.19 379 LEU A N 1
ATOM 3040 C CA . LEU A 1 379 ? -17.070 3.165 15.685 1.00 77.19 379 LEU A CA 1
ATOM 3041 C C . LEU A 1 379 ? -18.119 3.044 16.798 1.00 77.19 379 LEU A C 1
ATOM 3043 O O . LEU A 1 379 ? -18.470 1.930 17.189 1.00 77.19 379 LEU A O 1
ATOM 3047 N N . LEU A 1 380 ? -18.586 4.177 17.325 1.00 85.12 380 LEU A N 1
ATOM 3048 C CA . LEU A 1 380 ? -19.509 4.240 18.450 1.00 85.12 380 LEU A CA 1
ATOM 3049 C C . LEU A 1 380 ? -20.974 4.258 17.967 1.00 85.12 380 LEU A C 1
ATOM 3051 O O . LEU A 1 380 ? -21.270 4.873 16.943 1.00 85.12 380 LEU A O 1
ATOM 3055 N N . PRO A 1 381 ? -21.898 3.591 18.681 1.00 81.06 381 PRO A N 1
ATOM 3056 C CA . PRO A 1 381 ? -23.326 3.660 18.376 1.00 81.06 381 PRO A CA 1
ATOM 3057 C C . PRO A 1 381 ? -23.949 5.021 18.728 1.00 81.06 381 PRO A C 1
ATOM 3059 O O . PRO A 1 381 ? -23.325 5.866 19.367 1.00 81.06 381 PRO A O 1
ATOM 3062 N N . GLU A 1 382 ? -25.211 5.217 18.334 1.00 79.19 382 GLU A N 1
ATOM 3063 C CA . GLU A 1 382 ? -25.952 6.485 18.478 1.00 79.19 382 GLU A CA 1
ATOM 3064 C C . GLU A 1 382 ? -26.106 6.982 19.925 1.00 79.19 382 GLU A C 1
ATOM 3066 O O . GLU A 1 382 ? -26.343 8.167 20.152 1.00 79.19 382 GLU A O 1
ATOM 3071 N N . ASN A 1 383 ? -25.934 6.103 20.915 1.00 84.44 383 ASN A N 1
ATOM 3072 C CA . ASN A 1 383 ? -25.922 6.463 22.333 1.00 84.44 383 ASN A CA 1
ATOM 3073 C C . ASN A 1 383 ? -24.677 7.270 22.750 1.00 84.44 383 ASN A C 1
ATOM 3075 O O . ASN A 1 383 ? -24.653 7.816 23.855 1.00 84.44 383 ASN A O 1
ATOM 3079 N N . PHE A 1 384 ? -23.661 7.365 21.887 1.00 90.25 384 PHE A N 1
ATOM 3080 C CA . PHE A 1 384 ? -22.510 8.238 22.075 1.00 90.25 384 PHE A CA 1
ATOM 3081 C C . PHE A 1 384 ? -22.641 9.496 21.225 1.00 90.25 384 PHE A C 1
ATOM 3083 O O . PHE A 1 384 ? -22.699 9.446 19.997 1.00 90.25 384 PHE A O 1
ATOM 3090 N N . VAL A 1 385 ? -22.626 10.654 21.881 1.00 90.00 385 VAL A N 1
ATOM 3091 C CA . VAL A 1 385 ? -22.826 11.947 21.223 1.00 90.00 385 VAL A CA 1
ATOM 3092 C C . VAL A 1 385 ? -21.612 12.832 21.419 1.00 90.00 385 VAL A C 1
ATOM 3094 O O . VAL A 1 385 ? -21.103 13.016 22.527 1.00 90.00 385 VAL A O 1
ATOM 3097 N N . ARG A 1 386 ? -21.155 13.431 20.322 1.00 92.94 386 ARG A N 1
ATOM 3098 C CA . ARG A 1 386 ? -20.145 14.478 20.365 1.00 92.94 386 ARG A CA 1
ATOM 3099 C C . ARG A 1 386 ? -20.757 15.787 20.842 1.00 92.94 386 ARG A C 1
ATOM 3101 O O . ARG A 1 386 ? -21.644 16.333 20.193 1.00 92.94 386 ARG A O 1
ATOM 3108 N N . VAL A 1 387 ? -20.247 16.296 21.958 1.00 92.06 387 VAL A N 1
ATOM 3109 C CA . VAL A 1 387 ? -20.726 17.536 22.597 1.00 92.06 387 VAL A CA 1
ATOM 3110 C C . VAL A 1 387 ? -19.711 18.668 22.517 1.00 92.06 387 VAL A C 1
ATOM 3112 O O . VAL A 1 387 ? -20.050 19.822 22.746 1.00 92.06 387 VAL A O 1
ATOM 3115 N N . HIS A 1 388 ? -18.462 18.374 22.156 1.00 92.25 388 HIS A N 1
ATOM 3116 C CA . HIS A 1 388 ? -17.411 19.370 21.969 1.00 92.25 388 HIS A CA 1
ATOM 3117 C C . HIS A 1 388 ? -16.419 18.900 20.900 1.00 92.25 388 HIS A C 1
ATOM 3119 O O . HIS A 1 388 ? -16.312 17.707 20.605 1.00 92.25 388 HIS A O 1
ATOM 3125 N N . ARG A 1 389 ? -15.584 19.812 20.376 1.00 87.31 389 ARG A N 1
ATOM 3126 C CA . ARG A 1 389 ? -14.515 19.453 19.419 1.00 87.31 389 ARG A CA 1
ATOM 3127 C C . ARG A 1 389 ? -13.571 18.362 19.944 1.00 87.31 389 ARG A C 1
ATOM 3129 O O . ARG A 1 389 ? -12.997 17.628 19.147 1.00 87.31 389 ARG A O 1
ATOM 3136 N N . SER A 1 390 ? -13.452 18.245 21.267 1.00 90.88 390 SER A N 1
ATOM 3137 C CA . SER A 1 390 ? -12.574 17.308 21.972 1.00 90.88 390 SER A CA 1
ATOM 3138 C C . SER A 1 390 ? -13.309 16.320 22.885 1.00 90.88 390 SER A C 1
ATOM 3140 O O . SER A 1 390 ? -12.634 15.667 23.673 1.00 90.88 390 SER A O 1
ATOM 3142 N N . PHE A 1 391 ? -14.645 16.228 22.840 1.00 93.06 391 PHE A N 1
ATOM 3143 C CA . PHE A 1 391 ? -15.397 15.334 23.732 1.00 93.06 391 PHE A CA 1
ATOM 3144 C C . PHE A 1 391 ? -16.536 14.596 23.029 1.00 93.06 391 PHE A C 1
ATOM 3146 O O . PHE A 1 391 ? -17.373 15.220 22.375 1.00 93.06 391 PHE A O 1
ATOM 3153 N N . ILE A 1 392 ? -16.593 13.284 23.258 1.00 93.62 392 ILE A N 1
ATOM 3154 C CA . ILE A 1 392 ? -17.751 12.415 23.006 1.00 93.62 392 ILE A CA 1
ATOM 3155 C C . ILE A 1 392 ? -18.200 11.845 24.351 1.00 93.62 392 ILE A C 1
ATOM 3157 O O . ILE A 1 392 ? -17.359 11.459 25.159 1.00 93.62 392 ILE A O 1
ATOM 3161 N N . ILE A 1 393 ? -19.502 11.801 24.604 1.00 93.88 393 ILE A N 1
ATOM 3162 C CA . ILE A 1 393 ? -20.076 11.337 25.871 1.00 93.88 393 ILE A CA 1
ATOM 3163 C C . ILE A 1 393 ? -21.090 10.219 25.645 1.00 93.88 393 ILE A C 1
ATOM 3165 O O . ILE A 1 393 ? -21.716 10.173 24.589 1.00 93.88 393 ILE A O 1
ATOM 3169 N N . ALA A 1 394 ? -21.265 9.350 26.638 1.00 91.38 394 ALA A N 1
ATOM 3170 C CA . ALA A 1 394 ? -22.358 8.386 26.672 1.00 91.38 394 ALA A CA 1
ATOM 3171 C C . ALA A 1 394 ? -23.616 9.042 27.271 1.00 91.38 394 ALA A C 1
ATOM 3173 O O . ALA A 1 394 ? -23.567 9.568 28.386 1.00 91.38 394 ALA A O 1
ATOM 3174 N N . LEU A 1 395 ? -24.736 9.032 26.541 1.00 88.69 395 LEU A N 1
ATOM 3175 C CA . LEU A 1 395 ? -25.982 9.678 26.981 1.00 88.69 395 LEU A CA 1
ATOM 3176 C C . LEU A 1 395 ? -26.564 9.043 28.252 1.00 88.69 395 LEU A C 1
ATOM 3178 O O . LEU A 1 395 ? -27.099 9.749 29.101 1.00 88.69 395 LEU A O 1
ATOM 3182 N N . ASP A 1 396 ? -26.418 7.726 28.416 1.00 87.19 396 ASP A N 1
ATOM 3183 C CA . ASP A 1 396 ? -26.910 6.975 29.577 1.00 87.19 396 ASP A CA 1
ATOM 3184 C C . ASP A 1 396 ? -26.102 7.234 30.861 1.00 87.19 396 ASP A C 1
ATOM 3186 O O . ASP A 1 396 ? -26.512 6.810 31.940 1.00 87.19 396 ASP A O 1
ATOM 3190 N N . LYS A 1 397 ? -24.954 7.917 30.759 1.00 88.00 397 LYS A N 1
ATOM 3191 C CA . LYS A 1 397 ? -24.048 8.211 31.883 1.00 88.00 397 LYS A CA 1
ATOM 3192 C C . LYS A 1 397 ? -24.123 9.656 32.374 1.00 88.00 397 LYS A C 1
ATOM 3194 O O . LYS A 1 397 ? -23.332 10.045 33.232 1.00 88.00 397 LYS A O 1
ATOM 3199 N N . ILE A 1 398 ? -25.035 10.458 31.831 1.00 90.31 398 ILE A N 1
ATOM 3200 C CA . ILE A 1 398 ? -25.222 11.850 32.243 1.00 90.31 398 ILE A CA 1
ATOM 3201 C C . ILE A 1 398 ? -25.870 11.887 33.629 1.00 90.31 398 ILE A C 1
ATOM 3203 O O . ILE A 1 398 ? -26.992 11.419 33.802 1.00 90.31 398 ILE A O 1
ATOM 3207 N N . SER A 1 399 ? -25.176 12.475 34.604 1.00 86.94 399 SER A N 1
ATOM 3208 C CA . SER A 1 399 ? -25.701 12.646 35.963 1.00 86.94 399 SER A CA 1
ATOM 3209 C C . SER A 1 399 ? -26.496 13.942 36.108 1.00 86.94 399 SER A C 1
ATOM 3211 O O . SER A 1 399 ? -27.534 13.969 36.760 1.00 86.94 399 SER A O 1
ATOM 3213 N N . GLU A 1 400 ? -25.996 15.032 35.524 1.00 86.44 400 GLU A N 1
ATOM 3214 C CA . GLU A 1 400 ? -26.580 16.369 35.652 1.00 86.44 400 GLU A CA 1
ATOM 3215 C C . GLU A 1 400 ? -26.222 17.214 34.424 1.00 86.44 400 GLU A C 1
ATOM 3217 O O . GLU A 1 400 ? -25.125 17.091 33.870 1.00 86.44 400 GLU A O 1
ATOM 3222 N N . ILE A 1 401 ? -27.142 18.074 33.989 1.00 87.12 401 ILE A N 1
ATOM 3223 C CA . ILE A 1 401 ? -26.903 19.059 32.930 1.00 87.12 401 ILE A CA 1
ATOM 3224 C C . ILE A 1 401 ? -27.125 20.433 33.548 1.00 87.12 401 ILE A C 1
ATOM 3226 O O . ILE A 1 401 ? -28.234 20.756 33.963 1.00 87.12 401 ILE A O 1
ATOM 3230 N N . GLU A 1 402 ? -26.071 21.241 33.594 1.00 81.62 402 GLU A N 1
ATOM 3231 C CA . GLU A 1 402 ? -26.099 22.586 34.159 1.00 81.62 402 GLU A CA 1
ATOM 3232 C C . GLU A 1 402 ? -25.708 23.597 33.073 1.00 81.62 402 GLU A C 1
ATOM 3234 O O . GLU A 1 402 ? -24.551 23.666 32.645 1.00 81.62 402 GLU A O 1
ATOM 3239 N N . HIS A 1 403 ? -26.676 24.397 32.615 1.00 77.69 403 HIS A N 1
ATOM 3240 C CA . HIS A 1 403 ? -26.517 25.378 31.534 1.00 77.69 403 HIS A CA 1
ATOM 3241 C C . HIS A 1 403 ? -25.897 24.774 30.252 1.00 77.69 403 HIS A C 1
ATOM 3243 O O . HIS A 1 403 ? -26.582 24.163 29.438 1.00 77.69 403 HIS A O 1
ATOM 3249 N N . ARG A 1 404 ? -24.579 24.947 30.066 1.00 83.31 404 ARG A N 1
ATOM 3250 C CA . ARG A 1 404 ? -23.783 24.461 28.920 1.00 83.31 404 ARG A CA 1
ATOM 3251 C C . ARG A 1 404 ? -22.698 23.467 29.341 1.00 83.31 404 ARG A C 1
ATOM 3253 O O . ARG A 1 404 ? -21.679 23.333 28.661 1.00 83.31 404 ARG A O 1
ATOM 3260 N N . ARG A 1 405 ? -22.864 22.817 30.491 1.00 86.88 405 ARG A N 1
ATOM 3261 C CA . ARG A 1 405 ? -21.950 21.799 31.007 1.00 86.88 405 ARG A CA 1
ATOM 3262 C C . ARG A 1 405 ? -22.721 20.538 31.360 1.00 86.88 405 ARG A C 1
ATOM 3264 O O . ARG A 1 405 ? -23.842 20.592 31.853 1.00 86.88 405 ARG A O 1
ATOM 3271 N N . ILE A 1 406 ? -22.095 19.404 31.093 1.00 91.06 406 ILE A N 1
ATOM 3272 C CA . ILE A 1 406 ? -22.622 18.072 31.357 1.00 91.06 406 ILE A CA 1
ATOM 3273 C C . ILE A 1 406 ? -21.735 17.455 32.420 1.00 91.06 406 ILE A C 1
ATOM 3275 O O . ILE A 1 406 ? -20.516 17.394 32.257 1.00 91.06 406 ILE A O 1
ATOM 3279 N N . LYS A 1 407 ? -22.341 17.006 33.508 1.00 89.06 407 LYS A N 1
ATOM 3280 C CA . LYS A 1 407 ? -21.650 16.310 34.579 1.00 89.06 407 LYS A CA 1
ATOM 3281 C C . LYS A 1 407 ? -21.761 14.810 34.350 1.00 89.06 407 LYS A C 1
ATOM 3283 O O . LYS A 1 407 ? -22.864 14.262 34.319 1.00 89.06 407 LYS A O 1
ATOM 3288 N N . ILE A 1 408 ? -20.612 14.163 34.186 1.00 89.44 408 ILE A N 1
ATOM 3289 C CA . ILE A 1 408 ? -20.491 12.707 34.090 1.00 89.44 408 ILE A CA 1
ATOM 3290 C C . ILE A 1 408 ? -19.477 12.277 35.140 1.00 89.44 408 ILE A C 1
ATOM 3292 O O . ILE A 1 408 ? -18.314 12.680 35.084 1.00 89.44 408 ILE A O 1
ATOM 3296 N N . ASP A 1 409 ? -19.928 11.466 36.095 1.00 84.38 409 ASP A N 1
ATOM 3297 C CA . ASP A 1 409 ? -19.148 11.108 37.284 1.00 84.38 409 ASP A CA 1
ATOM 3298 C C . ASP A 1 409 ? -18.648 12.370 38.028 1.00 84.38 409 ASP A C 1
ATOM 3300 O O . ASP A 1 409 ? -19.471 13.167 38.491 1.00 84.38 409 ASP A O 1
ATOM 3304 N N . GLN A 1 410 ? -17.331 12.594 38.123 1.00 82.19 410 GLN A N 1
ATOM 3305 C CA . GLN A 1 410 ? -16.744 13.793 38.743 1.00 82.19 410 GLN A CA 1
ATOM 3306 C C . GLN A 1 410 ? -16.305 14.879 37.740 1.00 82.19 410 GLN A C 1
ATOM 3308 O O . GLN A 1 410 ? -15.874 15.952 38.162 1.00 82.19 410 GLN A O 1
ATOM 3313 N N . GLU A 1 411 ? -16.410 14.644 36.427 1.00 87.38 411 GLU A N 1
ATOM 3314 C CA . GLU A 1 411 ? -15.932 15.581 35.398 1.00 87.38 411 GLU A CA 1
ATOM 3315 C C . GLU A 1 411 ? -17.070 16.484 34.889 1.00 87.38 411 GLU A C 1
ATOM 3317 O O . GLU A 1 411 ? -18.166 16.023 34.557 1.00 87.38 411 GLU A O 1
ATOM 3322 N N . LEU A 1 412 ? -16.783 17.786 34.775 1.00 89.69 412 LEU A N 1
ATOM 3323 C CA . LEU A 1 412 ? -17.650 18.783 34.140 1.00 89.69 412 LEU A CA 1
ATOM 3324 C C . LEU A 1 412 ? -17.215 19.011 32.686 1.00 89.69 412 LEU A C 1
ATOM 3326 O O . LEU A 1 412 ? -16.187 19.636 32.416 1.00 89.69 412 LEU A O 1
ATOM 3330 N N . ILE A 1 413 ? -18.018 18.528 31.742 1.00 91.94 413 ILE A N 1
ATOM 3331 C CA . ILE A 1 413 ? -17.729 18.538 30.305 1.00 91.94 413 ILE A CA 1
ATOM 3332 C C . ILE A 1 413 ? -18.459 19.714 29.634 1.00 91.94 413 ILE A C 1
ATOM 3334 O O . ILE A 1 413 ? -19.686 19.779 29.705 1.00 91.94 413 ILE A O 1
ATOM 3338 N N . PRO A 1 414 ? -17.760 20.654 28.968 1.00 91.06 414 PRO A N 1
ATOM 3339 C CA . PRO A 1 414 ? -18.404 21.774 28.285 1.00 91.06 414 PRO A CA 1
ATOM 3340 C C . PRO A 1 414 ? -19.058 21.341 26.968 1.00 91.06 414 PRO A C 1
ATOM 3342 O O . PRO A 1 414 ? -18.501 20.530 26.227 1.00 91.06 414 PRO A O 1
ATOM 3345 N N . ILE A 1 415 ? -20.197 21.951 26.638 1.00 91.25 415 ILE A N 1
ATOM 3346 C CA . ILE A 1 415 ? -20.868 21.790 25.345 1.00 91.25 415 ILE A CA 1
ATOM 3347 C C . ILE A 1 415 ? -20.420 22.920 24.412 1.00 91.25 415 ILE A C 1
ATOM 3349 O O . ILE A 1 415 ? -20.544 24.102 24.737 1.00 91.25 415 ILE A O 1
ATOM 3353 N N . GLY A 1 416 ? -19.872 22.561 23.252 1.00 87.62 416 GLY A N 1
ATOM 3354 C CA . GLY A 1 416 ? -19.490 23.513 22.214 1.00 87.62 416 GLY A CA 1
ATOM 3355 C C . GLY A 1 416 ? -20.713 24.073 21.491 1.00 87.62 416 GLY A C 1
ATOM 3356 O O . GLY A 1 416 ? -21.691 23.365 21.278 1.00 87.62 416 GLY A O 1
ATOM 3357 N N . GLU A 1 417 ? -20.633 25.330 21.062 1.00 85.75 417 GLU A N 1
ATOM 3358 C CA . GLU A 1 417 ? -21.765 26.064 20.481 1.00 85.75 417 GLU A CA 1
ATOM 3359 C C . GLU A 1 417 ? -22.384 25.358 19.266 1.00 85.75 417 GLU A C 1
ATOM 3361 O O . GLU A 1 417 ? -23.594 25.162 19.210 1.00 85.75 417 GLU A O 1
ATOM 3366 N N . SER A 1 418 ? -21.547 24.842 18.361 1.00 87.69 418 SER A N 1
ATOM 3367 C CA . SER A 1 418 ? -21.982 24.085 17.178 1.00 87.69 418 SER A CA 1
ATOM 3368 C C . SER A 1 418 ? -22.640 22.732 17.489 1.00 87.69 418 SER A C 1
ATOM 3370 O O . SER A 1 418 ? -23.196 22.111 16.589 1.00 87.69 418 SER A O 1
ATOM 3372 N N . TYR A 1 419 ? -22.553 22.245 18.731 1.00 87.12 419 TYR A N 1
ATOM 3373 C CA . TYR A 1 419 ? -23.080 20.942 19.152 1.00 87.12 419 TYR A CA 1
ATOM 3374 C C . TYR A 1 419 ? -24.361 21.059 19.994 1.00 87.12 419 TYR A C 1
ATOM 3376 O O . TYR A 1 419 ? -24.998 20.040 20.261 1.00 87.12 419 TYR A O 1
ATOM 3384 N N . LEU A 1 420 ? -24.762 22.277 20.389 1.00 83.31 420 LEU A N 1
ATOM 3385 C CA . LEU A 1 420 ? -25.904 22.521 21.279 1.00 83.31 420 LEU A CA 1
ATOM 3386 C C . LEU A 1 420 ? -27.215 21.972 20.707 1.00 83.31 420 LEU A C 1
ATOM 3388 O O . LEU A 1 420 ? -27.892 21.190 21.371 1.00 83.31 420 LEU A O 1
ATOM 3392 N N . ASP A 1 421 ? -27.556 22.341 19.471 1.00 83.06 421 ASP A N 1
ATOM 3393 C CA . ASP A 1 421 ? -28.840 21.968 18.867 1.00 83.06 421 ASP A CA 1
ATOM 3394 C C . ASP A 1 421 ? -28.990 20.453 18.705 1.00 83.06 421 ASP A C 1
ATOM 3396 O O . ASP A 1 421 ? -30.039 19.892 19.026 1.00 83.06 421 ASP A O 1
ATOM 3400 N N . ARG A 1 422 ? -27.918 19.774 18.269 1.00 85.25 422 ARG A N 1
ATOM 3401 C CA . ARG A 1 422 ? -27.898 18.312 18.126 1.00 85.25 422 ARG A CA 1
ATOM 3402 C C . ARG A 1 422 ? -28.036 17.621 19.480 1.00 85.25 422 ARG A C 1
ATOM 3404 O O . ARG A 1 422 ? -28.792 16.664 19.589 1.00 85.25 422 ARG A O 1
ATOM 3411 N N . PHE A 1 423 ? -27.319 18.093 20.498 1.00 86.62 423 PHE A N 1
ATOM 3412 C CA . PHE A 1 423 ? -27.359 17.495 21.830 1.00 86.62 423 PHE A CA 1
ATOM 3413 C C . PHE A 1 423 ? -28.737 17.653 22.488 1.00 86.62 423 PHE A C 1
ATOM 3415 O O . PHE A 1 423 ? -29.342 16.662 22.895 1.00 86.62 423 PHE A O 1
ATOM 3422 N N . PHE A 1 424 ? -29.282 18.872 22.535 1.00 84.38 424 PHE A N 1
ATOM 3423 C CA . PHE A 1 424 ? -30.590 19.110 23.151 1.00 84.38 424 PHE A CA 1
ATOM 3424 C C . PHE A 1 424 ? -31.737 18.449 22.382 1.00 84.38 424 PHE A C 1
ATOM 3426 O O . PHE A 1 424 ? -32.693 18.003 23.011 1.00 84.38 424 PHE A O 1
ATOM 3433 N N . GLY A 1 425 ? -31.628 18.311 21.055 1.00 81.88 425 GLY A N 1
ATOM 3434 C CA . GLY A 1 425 ? -32.597 17.560 20.253 1.00 81.88 425 GLY A CA 1
ATOM 3435 C C . GLY A 1 425 ? -32.661 16.062 20.578 1.00 81.88 425 GLY A C 1
ATOM 3436 O O . GLY A 1 425 ? -33.683 15.436 20.309 1.00 81.88 425 GLY A O 1
ATOM 3437 N N . LEU A 1 426 ? -31.599 15.494 21.161 1.00 81.94 426 LEU A N 1
ATOM 3438 C CA . LEU A 1 426 ? -31.540 14.088 21.575 1.00 81.94 426 LEU A CA 1
ATOM 3439 C C . LEU A 1 426 ? -31.969 13.878 23.034 1.00 81.94 426 LEU A C 1
ATOM 3441 O O . LEU A 1 426 ? -32.489 12.817 23.365 1.00 81.94 426 LEU A O 1
ATOM 3445 N N . VAL A 1 427 ? -31.748 14.867 23.907 1.00 79.25 427 VAL A N 1
ATOM 3446 C CA . VAL A 1 427 ? -31.970 14.736 25.359 1.00 79.25 427 VAL A CA 1
ATOM 3447 C C . VAL A 1 427 ? -33.329 15.281 25.814 1.00 79.25 427 VAL A C 1
ATOM 3449 O O . VAL A 1 427 ? -33.899 14.765 26.775 1.00 79.25 427 VAL A O 1
ATOM 3452 N N . LEU A 1 428 ? -33.877 16.306 25.152 1.00 73.00 428 LEU A N 1
ATOM 3453 C CA . LEU A 1 428 ? -35.168 16.888 25.529 1.00 73.00 428 LEU A CA 1
ATOM 3454 C C . LEU A 1 428 ? -36.321 16.267 24.719 1.00 73.00 428 LEU A C 1
ATOM 3456 O O . LEU A 1 428 ? -36.263 16.239 23.488 1.00 73.00 428 LEU A O 1
ATOM 3460 N N . PRO A 1 429 ? -37.413 15.817 25.368 1.00 56.47 429 PRO A N 1
ATOM 3461 C CA . PRO A 1 429 ? -38.615 15.398 24.657 1.00 56.47 429 PRO A CA 1
ATOM 3462 C C . PRO A 1 429 ? -39.220 16.584 23.890 1.00 56.47 429 PRO A C 1
ATOM 3464 O O . PRO A 1 429 ? -39.219 17.718 24.377 1.00 56.47 429 PRO A O 1
ATOM 3467 N N . ARG A 1 430 ? -39.740 16.322 22.681 1.00 42.59 430 ARG A N 1
ATOM 3468 C CA . ARG A 1 430 ? -40.354 17.334 21.802 1.00 42.59 430 ARG A CA 1
ATOM 3469 C C . ARG A 1 430 ? -41.387 18.163 22.582 1.00 42.59 430 ARG A C 1
ATOM 3471 O O . ARG A 1 430 ? -42.441 17.637 22.925 1.00 42.59 430 ARG A O 1
ATOM 3478 N N . GLY A 1 431 ? -41.096 19.445 22.833 1.00 46.50 431 GLY A N 1
ATOM 3479 C CA . GLY A 1 431 ? -42.071 20.402 23.380 1.00 46.50 431 GLY A CA 1
ATOM 3480 C C . GLY A 1 431 ? -41.688 21.193 24.638 1.00 46.50 431 GLY A C 1
ATOM 3481 O O . GLY A 1 431 ? -42.573 21.830 25.200 1.00 46.50 431 GLY A O 1
ATOM 3482 N N . ARG A 1 432 ? -40.428 21.205 25.099 1.00 47.84 432 ARG A N 1
ATOM 3483 C CA . ARG A 1 432 ? -39.972 22.174 26.123 1.00 47.84 432 ARG A CA 1
ATOM 3484 C C . ARG A 1 432 ? -38.953 23.161 25.562 1.00 47.84 432 ARG A C 1
ATOM 3486 O O . ARG A 1 432 ? -38.120 22.787 24.738 1.00 47.84 432 ARG A O 1
ATOM 3493 N N . GLU A 1 433 ? -39.052 24.413 26.010 1.00 49.25 433 GLU A N 1
ATOM 3494 C CA . GLU A 1 433 ? -38.106 25.481 25.679 1.00 49.25 433 GLU A CA 1
ATOM 3495 C C . GLU A 1 433 ? -36.686 25.106 26.115 1.00 49.25 433 GLU A C 1
ATOM 3497 O O . GLU A 1 433 ? -36.481 24.477 27.158 1.00 49.25 433 GLU A O 1
ATOM 3502 N N . LYS A 1 434 ? -35.718 25.462 25.263 1.00 48.12 434 LYS A N 1
ATOM 3503 C CA . LYS A 1 434 ? -34.288 25.283 25.526 1.00 48.12 434 LYS A CA 1
ATOM 3504 C C . LYS A 1 434 ? -33.926 26.112 26.773 1.00 48.12 434 LYS A C 1
ATOM 3506 O O . LYS A 1 434 ? -34.282 27.290 26.782 1.00 48.12 434 LYS A O 1
ATOM 3511 N N . PRO A 1 435 ? -33.276 25.527 27.793 1.00 53.44 435 PRO A N 1
ATOM 3512 C CA . PRO A 1 435 ? -32.839 26.269 28.973 1.00 53.44 435 PRO A CA 1
ATOM 3513 C C . PRO A 1 435 ? -31.736 27.285 28.661 1.00 53.44 435 PRO A C 1
ATOM 3515 O O . PRO A 1 435 ? -30.938 27.043 27.719 1.00 53.44 435 PRO A O 1
#

Nearest PDB structures (foldseek):
  3d6w-assembly1_A  TM=8.241E-01  e=1.250E-06  Bacillus cereus ATCC 10987
  4g4k-assembly1_A  TM=8.523E-01  e=1.905E-05  Staphylococcus aureus
  2odv-assembly1_A  TM=3.765E-01  e=2.093E+00  Homo sapiens
  2odu-assembly1_A  TM=3.673E-01  e=3.361E+00  Homo sapiens

pLDDT: mean 75.9, std 15.78, range [35.53, 97.06]

Solvent-accessible surface area (backbone atoms only — not comparable to full-atom values): 25985 Å² total; per-residue (Å²): 135,87,80,85,79,94,74,74,77,78,75,69,78,77,66,76,74,84,82,73,76,51,75,66,56,57,56,57,68,46,45,64,60,50,54,42,51,50,52,22,52,49,36,47,71,42,48,42,65,70,19,50,74,66,76,34,52,69,64,40,53,52,54,49,53,50,49,53,50,48,51,54,50,53,54,53,67,70,46,68,68,56,80,71,58,46,86,81,72,65,61,80,74,60,99,76,69,82,78,76,84,70,84,53,74,64,56,56,54,51,52,53,51,50,52,47,52,50,32,49,52,48,22,52,51,55,44,52,53,54,47,54,53,53,51,53,51,50,48,52,50,51,51,50,53,47,52,50,49,52,51,49,51,58,52,55,71,56,46,63,68,59,54,52,52,52,51,52,51,31,58,62,25,50,82,76,37,55,68,60,20,51,53,52,50,54,52,50,52,52,50,50,51,46,60,72,70,53,69,82,54,97,72,82,59,66,65,83,77,39,88,88,56,77,88,89,77,86,71,95,48,63,72,64,40,53,56,47,61,76,72,45,99,55,73,70,44,82,39,43,44,77,64,51,99,89,46,43,39,66,60,54,47,71,71,39,95,77,60,52,46,34,34,40,44,30,80,64,70,85,56,59,69,62,42,58,79,70,71,42,63,36,78,41,57,57,83,70,49,70,70,60,50,52,54,38,52,53,51,42,53,52,54,52,54,53,51,59,53,51,55,49,66,75,64,75,58,87,70,85,57,91,80,55,80,80,70,72,58,59,46,72,46,63,35,95,91,45,73,44,82,39,50,53,85,39,47,43,37,35,41,49,61,88,73,31,25,40,38,36,29,66,93,81,46,73,45,70,24,68,52,48,66,74,64,50,58,75,75,48,58,89,60,49,44,64,34,30,102,46,33,36,35,30,65,92,46,61,74,47,78,56,96,59,32,39,30,38,89,92,46,79,44,63,52,31,79,95,25,46,68,66,51,49,66,72,73,49,69,95,90,67,83,84,128

Foldseek 3Di:
DDDDDPPPPPVPPPPDPPPDDDPVNVVLVCLLVVLLVVLLVCLLPPLCVVAVVVVNVVVSVVVLVVSLVVSLVVNVVVCVCVVPVCVVVPDPDDPDDDDDDDDDPVVVSVVSSVSNVVSNVVSNVVNVVVVVVVVVVVVVVVVVVVVVVVVVVLVVVVVVVVVVVLVVVLVVCCVPPVPVSVVSVVVVVVVVCCSVPVVVDPDDDPCVADVPDDDPDDDLAPVVVLVCQQVDPDQEDEEEQPSDPPDGPLVSQVPHPDHHAYEYEYQDPVCQVVCVVNVHLYYAHPVGDPLNVLLSVVSSVLVVVVVVVVVVVVPPDDDDDPPCPQQSAWFFADAPPDTDTGGPQQFFKWFDDDQKIWTAGPPRDIGIHSDDPVSVVVSDDPQWADFDPGMIGRVVQFPDDDQQWTDGPNDTHGGDPVRQVVVCVVVPDPDDDDD